Protein AF-0000000073469576 (afdb_homodimer)

Radius of gyration: 27.9 Å; Cα contacts (8 Å, |Δi|>4): 1128; chains: 2; bounding box: 38×96×66 Å

Organism: Methanocorpusculum labreanum (strain ATCC 43576 / DSM 4855 / Z) (NCBI:txid410358)

Nearest PDB structures (foldseek):
  5o4m-assembly1_A  TM=9.275E-01  e=1.207E-25  Methanococcus maripaludis S2
  5d5o-assembly3_E  TM=8.883E-01  e=3.474E-24  Methanocaldococcus jannaschii
  5d5o-assembly4_H  TM=8.686E-01  e=8.304E-25  Methanocaldococcus jannaschii
  5d4t-assembly1_B  TM=8.660E-01  e=1.001E-24  Methanocaldococcus jannaschii
  5d4t-assembly4_H  TM=8.730E-01  e=5.369E-24  Methanocaldococcus jannaschii

InterPro domains:
  IPR009573 FeGP cofactor biosynthesis protein, methyltransferase HcgC [PF06690] (3-251)

pLDDT: mean 91.99, std 9.05, range [28.92, 98.69]

Secondary structure (DSSP, 8-state):
-EEE-SSTT-EEEE-SSBHHHHHHHHHHHHHHHHHHHHHHTT---SEEEEE--SHHHHHHHHHHTTTSEEEEE-S-GGGGGG--SSEEEES-GGGSPP--BSEEEE--GGG---HHHHHHS-BSEEEEE-SBSSS--HHHHHH--HHHHHHH---SEEEEEEEE-TT-SB--HHHHHHHHHHHHHHHHHHSTTEEEEEE----HHIIIIIS--HHHHHHHHTSBSEEEEESS---HHHHHHHHHHT-EEEEEE-------/-EEE-SSTT-EEEE-SSBHHHHHHHHHHHHHHHHHHHHHHTTPPPSEEEEE--SHHHHHHHHHHTTTSEEEEE-S-GGGGGG--SSEEEESSGGGSPP--BSEEEE--GGGPPPHHHHHTS-BSEEEEE-SBSSS--HHHHHH--HHHHHHH---SEEEEEEEE-TT-SB--HHHHHHHHHHHHHHHHHHSTTEEEEEE----HHIIIIIS--HHHHHHHHTSBSEEEEESS---HHHHHHHHHHT-EEEEEE-------

Sequence (520 aa):
MTETGITSSVITITSTLREYDLANEIAAKKADTVLAWIEKEHLSLSNVLIFGLYFTGAALASRLDKKAKVTVIDIYPHLAELINGRIDFFTHISEVPCRRWSLIIDTTGLGGVDKQTLSSLYCDALIVEDPCSDASDMCICSASNRREILMNHSAPKKGLLTTTGLNTKTSGTMTLTVAAARHAAAEAEKLCGTLYAVSAADFPERILFKERDMLQFQAVMSQPALRISSLKEIDVDAVLRESLSLIRTEIIEVETDDRCMTETGITSSVITITSTLREYDLANEIAAKKADTVLAWIEKEHLSLSNVLIFGLYFTGAALASRLDKKAKVTVIDIYPHLAELINGRIDFFTHISEVPCRRWSLIIDTTGLGGVDKQTLSSLYCDALIVEDPCSDASDMCICSASNRREILMNHSAPKKGLLTTTGLNTKTSGTMTLTVAAARHAAAEAEKLCGTLYAVSAADFPERILFKERDMLQFQAVMSQPALRISSLKEIDVDAVLRESLSLIRTEIIEVETDDRC

Foldseek 3Di:
DWDADPDNLKIKDFFPDFLLNQLLVLLLQLLVQVVVVCVVVVQQFAEEEEEDCPNNNQNNQVVCVVRYAAEYEDLQPLSCVSHDDRYHYYPDPVVDDADEGQEYEWEPELVTDDLVVQQVHHYQEYEYEHQFAPCPDPVSVVSDCGVVSQQPHPHQWYKYKYKYFLPFGTRDSSSLSLSLLVQLQVVVCPDPFWDGKDAQDDPLVCCCPVVVPPPVSVVSRGGGGMMTIGSDDDNSVVSSVVSSVRMDIHIDIHHRPPPD/DWDADPDNLKIKDFFPDFLLNQLLVLLLQLLVQVVVVCVVVVQQFAEEEEEDCPNNNQNNQVVCVVRYAYEYEDLQPLSCVSHDDRYHYYPDPVVDDADEGQEYEWPPELVTDDLVVQQVHHYQEYEYEHQFAPCPDPVSVVSDCGVVSQQPHPHQWYKYKYKYFLPFGTRDSSSLSLSLLVQLQVVVCPDPFWDGKDAQDDPLVCCCPVVVPPPVSVVSRGGGGMMTIGSDDDNSVVSSVVSSVRMDIHIDIHHRPPPD

Structure (mmCIF, N/CA/C/O backbone):
data_AF-0000000073469576-model_v1
#
loop_
_entity.id
_entity.type
_entity.pdbx_description
1 polymer 'Uncharacterized protein-like protein'
#
loop_
_atom_site.group_PDB
_atom_site.id
_atom_site.type_symbol
_atom_site.label_atom_id
_atom_site.label_alt_id
_atom_site.label_comp_id
_atom_site.label_asym_id
_atom_site.label_entity_id
_atom_site.label_seq_id
_atom_site.pdbx_PDB_ins_code
_atom_site.Cartn_x
_atom_site.Cartn_y
_atom_site.Cartn_z
_atom_site.occupancy
_atom_site.B_iso_or_equiv
_atom_site.auth_seq_id
_atom_site.auth_comp_id
_atom_site.auth_asym_id
_atom_site.auth_atom_id
_atom_site.pdbx_PDB_model_num
ATOM 1 N N . MET A 1 1 ? 16.984 5.543 -6.359 1 77.06 1 MET A N 1
ATOM 2 C CA . MET A 1 1 ? 17.188 6.969 -6.621 1 77.06 1 MET A CA 1
ATOM 3 C C . MET A 1 1 ? 16.766 7.805 -5.418 1 77.06 1 MET A C 1
ATOM 5 O O . MET A 1 1 ? 15.773 7.5 -4.758 1 77.06 1 MET A O 1
ATOM 9 N N . THR A 1 2 ? 17.594 8.719 -5.059 1 77.5 2 THR A N 1
ATOM 10 C CA . THR A 1 2 ? 17.312 9.586 -3.918 1 77.5 2 THR A CA 1
ATOM 11 C C . THR A 1 2 ? 17.203 11.039 -4.363 1 77.5 2 THR A C 1
ATOM 13 O O . THR A 1 2 ? 17.984 11.508 -5.191 1 77.5 2 THR A O 1
ATOM 16 N N . GLU A 1 3 ? 16.094 11.672 -3.949 1 78.44 3 GLU A N 1
ATOM 17 C CA . GLU A 1 3 ? 15.906 13.086 -4.227 1 78.44 3 GLU A CA 1
ATOM 18 C C . GLU A 1 3 ? 15.359 13.82 -3.002 1 78.44 3 GLU A C 1
ATOM 20 O O . GLU A 1 3 ? 14.898 13.188 -2.051 1 78.44 3 GLU A O 1
ATOM 25 N N . THR A 1 4 ? 15.508 15.055 -3.027 1 77.25 4 THR A N 1
ATOM 26 C CA . THR A 1 4 ? 14.961 15.844 -1.931 1 77.25 4 THR A CA 1
ATOM 27 C C . THR A 1 4 ? 13.438 15.742 -1.898 1 77.25 4 THR A C 1
ATOM 29 O O . THR A 1 4 ? 12.797 15.594 -2.941 1 77.25 4 THR A O 1
ATOM 32 N N . GLY A 1 5 ? 12.859 15.781 -0.71 1 69.31 5 GLY A N 1
ATOM 33 C CA . GLY A 1 5 ? 11.422 15.664 -0.521 1 69.31 5 GLY A CA 1
ATOM 34 C C . GLY A 1 5 ? 10.727 17.016 -0.386 1 69.31 5 GLY A C 1
ATOM 35 O O . GLY A 1 5 ? 10.953 17.906 -1.191 1 69.31 5 GLY A O 1
ATOM 36 N N . ILE A 1 6 ? 9.797 17.047 0.505 1 71.31 6 ILE A N 1
ATOM 37 C CA . ILE A 1 6 ? 8.984 18.25 0.72 1 71.31 6 ILE A CA 1
ATOM 38 C C . ILE A 1 6 ? 9.867 19.391 1.221 1 71.31 6 ILE A C 1
ATOM 40 O O . ILE A 1 6 ? 9.703 20.531 0.813 1 71.31 6 ILE A O 1
ATOM 44 N N . THR A 1 7 ? 10.766 19 2.053 1 74.06 7 THR A N 1
ATOM 45 C CA . THR A 1 7 ? 11.766 19.953 2.531 1 74.06 7 THR A CA 1
ATOM 46 C C . THR A 1 7 ? 13.172 19.469 2.199 1 74.06 7 THR A C 1
ATOM 48 O O . THR A 1 7 ? 13.359 18.328 1.738 1 74.06 7 THR A O 1
ATOM 51 N N . SER A 1 8 ? 14.109 20.328 2.486 1 76.81 8 SER A N 1
ATOM 52 C CA . SER A 1 8 ? 15.5 19.984 2.189 1 76.81 8 SER A CA 1
ATOM 53 C C . SER A 1 8 ? 16.016 18.906 3.141 1 76.81 8 SER A C 1
ATOM 55 O O . SER A 1 8 ? 16.984 18.203 2.834 1 76.81 8 SER A O 1
ATOM 57 N N . SER A 1 9 ? 15.375 18.734 4.184 1 80.69 9 SER A N 1
ATOM 58 C CA . SER A 1 9 ? 15.844 17.766 5.18 1 80.69 9 SER A CA 1
ATOM 59 C C . SER A 1 9 ? 15.242 16.391 4.941 1 80.69 9 SER A C 1
ATOM 61 O O . SER A 1 9 ? 15.719 15.391 5.492 1 80.69 9 SER A O 1
ATOM 63 N N . VAL A 1 10 ? 14.25 16.359 4.207 1 87.44 10 VAL A N 1
ATOM 64 C CA . VAL A 1 10 ? 13.586 15.102 3.939 1 87.44 10 VAL A CA 1
ATOM 65 C C . VAL A 1 10 ? 13.945 14.609 2.537 1 87.44 10 VAL A C 1
ATOM 67 O O . VAL A 1 10 ? 13.961 15.398 1.587 1 87.44 10 VAL A O 1
ATOM 70 N N . ILE A 1 11 ? 14.234 13.375 2.49 1 91.38 11 ILE A N 1
ATOM 71 C CA . ILE A 1 11 ? 14.586 12.812 1.19 1 91.38 11 ILE A CA 1
ATOM 72 C C . ILE A 1 11 ? 13.555 11.758 0.795 1 91.38 11 ILE A C 1
ATOM 74 O O . ILE A 1 11 ? 12.93 11.133 1.658 1 91.38 11 ILE A O 1
ATOM 78 N N . THR A 1 12 ? 13.375 11.602 -0.513 1 91.62 12 THR A N 1
ATOM 79 C CA . THR A 1 12 ? 12.57 10.523 -1.085 1 91.62 12 THR A CA 1
ATOM 80 C C . THR A 1 12 ? 13.461 9.453 -1.715 1 91.62 12 THR A C 1
ATOM 82 O O . THR A 1 12 ? 14.266 9.758 -2.598 1 91.62 12 THR A O 1
ATOM 85 N N . ILE A 1 13 ? 13.297 8.32 -1.228 1 93.75 13 ILE A N 1
ATOM 86 C CA . ILE A 1 13 ? 14.078 7.188 -1.729 1 93.75 13 ILE A CA 1
ATOM 87 C C . ILE A 1 13 ? 13.164 6.242 -2.506 1 93.75 13 ILE A C 1
ATOM 89 O O . ILE A 1 13 ? 12.117 5.82 -2.002 1 93.75 13 ILE A O 1
ATOM 93 N N . THR A 1 14 ? 13.594 5.898 -3.709 1 93.19 14 THR A N 1
ATOM 94 C CA . THR A 1 14 ? 12.812 5.035 -4.586 1 93.19 14 THR A CA 1
ATOM 95 C C . THR A 1 14 ? 13.562 3.742 -4.887 1 93.19 14 THR A C 1
ATOM 97 O O . THR A 1 14 ? 14.758 3.771 -5.207 1 93.19 14 THR A O 1
ATOM 100 N N . SER A 1 15 ? 12.867 2.705 -4.836 1 95.5 15 SER A N 1
ATOM 101 C CA . SER A 1 15 ? 13.5 1.422 -5.121 1 95.5 15 SER A CA 1
ATOM 102 C C . SER A 1 15 ? 13.859 1.298 -6.598 1 95.5 15 SER A C 1
ATOM 104 O O . SER A 1 15 ? 13.172 1.854 -7.457 1 95.5 15 SER A O 1
ATOM 106 N N . THR A 1 16 ? 14.914 0.591 -6.887 1 96.81 16 THR A N 1
ATOM 107 C CA . THR A 1 16 ? 15.219 0.209 -8.258 1 96.81 16 THR A CA 1
ATOM 108 C C . THR A 1 16 ? 14.398 -1.009 -8.68 1 96.81 16 THR A C 1
ATOM 110 O O . THR A 1 16 ? 14.078 -1.172 -9.859 1 96.81 16 THR A O 1
ATOM 113 N N . LEU A 1 17 ? 14.109 -1.842 -7.73 1 96.69 17 LEU A N 1
ATOM 114 C CA . LEU A 1 17 ? 13.242 -2.982 -8.008 1 96.69 17 LEU A CA 1
ATOM 115 C C . LEU A 1 17 ? 11.82 -2.525 -8.297 1 96.69 17 LEU A C 1
ATOM 117 O O . LEU A 1 17 ? 11.305 -1.631 -7.625 1 96.69 17 LEU A O 1
ATOM 121 N N . ARG A 1 18 ? 11.32 -3.1 -9.281 1 95.31 18 ARG A N 1
ATOM 122 C CA . ARG A 1 18 ? 9.938 -2.855 -9.695 1 95.31 18 ARG A CA 1
ATOM 123 C C . ARG A 1 18 ? 9.023 -3.99 -9.25 1 95.31 18 ARG A C 1
ATOM 125 O O . ARG A 1 18 ? 9.5 -5.051 -8.836 1 95.31 18 ARG A O 1
ATOM 132 N N . GLU A 1 19 ? 7.684 -3.67 -9.273 1 94 19 GLU A N 1
ATOM 133 C CA . GLU A 1 19 ? 6.723 -4.719 -8.938 1 94 19 GLU A CA 1
ATOM 134 C C . GLU A 1 19 ? 6.938 -5.957 -9.805 1 94 19 GLU A C 1
ATOM 136 O O . GLU A 1 19 ? 6.836 -7.086 -9.32 1 94 19 GLU A O 1
ATOM 141 N N . TYR A 1 20 ? 7.199 -5.676 -11.016 1 95.19 20 TYR A N 1
ATOM 142 C CA . TYR A 1 20 ? 7.453 -6.758 -11.961 1 95.19 20 TYR A CA 1
ATOM 143 C C . TYR A 1 20 ? 8.648 -7.602 -11.516 1 95.19 20 TYR A C 1
ATOM 145 O O . TYR A 1 20 ? 8.641 -8.828 -11.664 1 95.19 20 TYR A O 1
ATOM 153 N N . ASP A 1 21 ? 9.688 -6.984 -11.07 1 96.88 21 ASP A N 1
ATOM 154 C CA . ASP A 1 21 ? 10.867 -7.699 -10.594 1 96.88 21 ASP A CA 1
ATOM 155 C C . ASP A 1 21 ? 10.516 -8.609 -9.414 1 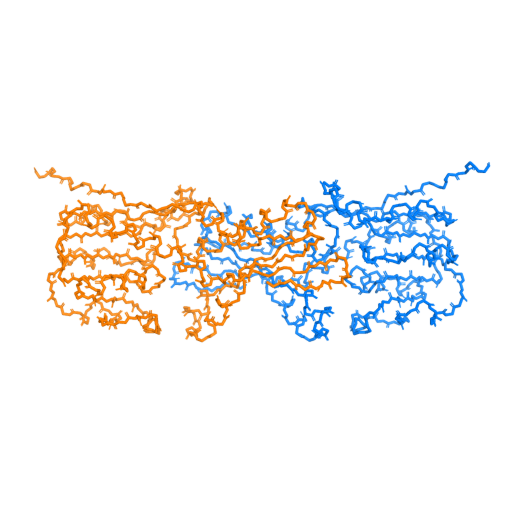96.88 21 ASP A C 1
ATOM 157 O O . ASP A 1 21 ? 11.016 -9.734 -9.32 1 96.88 21 ASP A O 1
ATOM 161 N N . LEU A 1 22 ? 9.672 -8.133 -8.469 1 96.94 22 LEU A N 1
ATOM 162 C CA . LEU A 1 22 ? 9.25 -8.945 -7.332 1 96.94 22 LEU A CA 1
ATOM 163 C C . LEU A 1 22 ? 8.461 -10.164 -7.797 1 96.94 22 LEU A C 1
ATOM 165 O O . LEU A 1 22 ? 8.734 -11.289 -7.363 1 96.94 22 LEU A O 1
ATOM 169 N N . ALA A 1 23 ? 7.523 -9.961 -8.664 1 96.56 23 ALA A N 1
ATOM 170 C CA . ALA A 1 23 ? 6.707 -11.047 -9.203 1 96.56 23 ALA A CA 1
ATOM 171 C C . ALA A 1 23 ? 7.574 -12.094 -9.891 1 96.56 23 ALA A C 1
ATOM 173 O O . ALA A 1 23 ? 7.379 -13.297 -9.688 1 96.56 23 ALA A O 1
ATOM 174 N N . ASN A 1 24 ? 8.484 -11.633 -10.656 1 97.12 24 ASN A N 1
ATOM 175 C CA . ASN A 1 24 ? 9.359 -12.539 -11.391 1 97.12 24 ASN A CA 1
ATOM 176 C C . ASN A 1 24 ? 10.234 -13.359 -10.453 1 97.12 24 ASN A C 1
ATOM 178 O O . ASN A 1 24 ? 10.508 -14.531 -10.711 1 97.12 24 ASN A O 1
ATOM 182 N N . GLU A 1 25 ? 10.727 -12.695 -9.477 1 98.12 25 GLU A N 1
ATOM 183 C CA . GLU A 1 25 ? 11.547 -13.422 -8.508 1 98.12 25 GLU A CA 1
ATOM 184 C C . GLU A 1 25 ? 10.742 -14.516 -7.816 1 98.12 25 GLU A C 1
ATOM 186 O O . GLU A 1 25 ? 11.242 -15.625 -7.605 1 98.12 25 GLU A O 1
ATOM 191 N N . ILE A 1 26 ? 9.539 -14.25 -7.441 1 98.44 26 ILE A N 1
ATOM 192 C CA . ILE A 1 26 ? 8.672 -15.219 -6.793 1 98.44 26 ILE A CA 1
ATOM 193 C C . ILE A 1 26 ? 8.352 -16.359 -7.766 1 98.44 26 ILE A C 1
ATOM 195 O O . ILE A 1 26 ? 8.422 -17.531 -7.406 1 98.44 26 ILE A O 1
ATOM 199 N N . ALA A 1 27 ? 8.016 -15.992 -8.992 1 98.31 27 ALA A N 1
ATOM 200 C CA . ALA A 1 27 ? 7.75 -16.984 -10.023 1 98.31 27 ALA A CA 1
ATOM 201 C C . ALA A 1 27 ? 8.969 -17.875 -10.25 1 98.31 27 ALA A C 1
ATOM 203 O O . ALA A 1 27 ? 8.828 -19.094 -10.445 1 98.31 27 ALA A O 1
ATOM 204 N N . ALA A 1 28 ? 10.094 -17.266 -10.25 1 98.19 28 ALA A N 1
ATOM 205 C CA . ALA A 1 28 ? 11.336 -18.016 -10.43 1 98.19 28 ALA A CA 1
ATOM 206 C C . ALA A 1 28 ? 11.539 -19.016 -9.297 1 98.19 28 ALA A C 1
ATOM 208 O O . ALA A 1 28 ? 11.977 -20.156 -9.523 1 98.19 28 ALA A O 1
ATOM 209 N N . LYS A 1 29 ? 11.305 -18.578 -8.102 1 98.38 29 LYS A N 1
ATOM 210 C CA . LYS A 1 29 ? 11.406 -19.484 -6.961 1 98.38 29 LYS A CA 1
ATOM 211 C C . LYS A 1 29 ? 10.5 -20.703 -7.129 1 98.38 29 LYS A C 1
ATOM 213 O O . LYS A 1 29 ? 10.914 -21.828 -6.859 1 98.38 29 LYS A O 1
ATOM 218 N N . LYS A 1 30 ? 9.305 -20.469 -7.535 1 98.5 30 LYS A N 1
ATOM 219 C CA . LYS A 1 30 ? 8.359 -21.547 -7.77 1 98.5 30 LYS A CA 1
ATOM 220 C C . LYS A 1 30 ? 8.859 -22.5 -8.867 1 98.5 30 LYS A C 1
ATOM 222 O O . LYS A 1 30 ? 8.82 -23.719 -8.703 1 98.5 30 LYS A O 1
ATOM 227 N N . ALA A 1 31 ? 9.289 -21.906 -9.93 1 98 31 ALA A N 1
ATOM 228 C CA . ALA A 1 31 ? 9.797 -22.688 -11.047 1 98 31 ALA A CA 1
ATOM 229 C C . ALA A 1 31 ? 11.008 -23.516 -10.625 1 98 31 ALA A C 1
ATOM 231 O O . ALA A 1 31 ? 11.109 -24.703 -10.977 1 98 31 ALA A O 1
ATOM 232 N N . ASP A 1 32 ? 11.914 -22.891 -9.898 1 98.31 32 ASP A N 1
ATOM 233 C CA . ASP A 1 32 ? 13.102 -23.594 -9.422 1 98.31 32 ASP A CA 1
ATOM 234 C C . ASP A 1 32 ? 12.727 -24.797 -8.562 1 98.31 32 ASP A C 1
ATOM 236 O O . ASP A 1 32 ? 13.352 -25.844 -8.648 1 98.31 32 ASP A O 1
ATOM 240 N N . THR A 1 33 ? 11.75 -24.625 -7.758 1 98.69 33 THR A N 1
ATOM 241 C CA . THR A 1 33 ? 11.273 -25.688 -6.895 1 98.69 33 THR A CA 1
ATOM 242 C C . THR A 1 33 ? 10.75 -26.859 -7.723 1 98.69 33 THR A C 1
ATOM 244 O O . THR A 1 33 ? 11.039 -28.016 -7.426 1 98.69 33 THR A O 1
ATOM 247 N N . VAL A 1 34 ? 9.984 -26.562 -8.719 1 98.38 34 VAL A N 1
ATOM 248 C CA . VAL A 1 34 ? 9.445 -27.594 -9.602 1 98.38 34 VAL A CA 1
ATOM 249 C C . VAL A 1 34 ? 10.586 -28.312 -10.32 1 98.38 34 VAL A C 1
ATOM 251 O O . VAL A 1 34 ? 10.609 -29.531 -10.391 1 98.38 34 VAL A O 1
ATOM 254 N N . LEU A 1 35 ? 11.531 -27.547 -10.828 1 97.94 35 LEU A N 1
ATOM 255 C CA . LEU A 1 35 ? 12.664 -28.141 -11.531 1 97.94 35 LEU A CA 1
ATOM 256 C C . LEU A 1 35 ? 13.469 -29.047 -10.609 1 97.94 35 LEU A C 1
ATOM 258 O O . LEU A 1 35 ? 13.914 -30.125 -11.023 1 97.94 35 LEU A O 1
ATOM 262 N N . ALA A 1 36 ? 13.688 -28.594 -9.422 1 98.19 36 ALA A N 1
ATOM 263 C CA . ALA A 1 36 ? 14.406 -29.406 -8.445 1 98.19 36 ALA A CA 1
ATOM 264 C C . ALA A 1 36 ? 13.68 -30.734 -8.195 1 98.19 36 ALA A C 1
ATOM 266 O O . ALA A 1 36 ? 14.312 -31.781 -8.047 1 98.19 36 ALA A O 1
ATOM 267 N N . TRP A 1 37 ? 12.406 -30.656 -8.07 1 98.19 37 TRP A N 1
ATOM 268 C CA . TRP A 1 37 ? 11.602 -31.859 -7.863 1 98.19 37 TRP A CA 1
ATOM 269 C C . TRP A 1 37 ? 11.719 -32.781 -9.055 1 98.19 37 TRP A C 1
ATOM 271 O O . TRP A 1 37 ? 11.812 -34 -8.891 1 98.19 37 TRP A O 1
ATOM 281 N N . ILE A 1 38 ? 11.68 -32.281 -10.25 1 97.44 38 ILE A N 1
ATOM 282 C CA . ILE A 1 38 ? 11.82 -33.062 -11.469 1 97.44 38 ILE A CA 1
ATOM 283 C C . ILE A 1 38 ? 13.141 -33.812 -11.453 1 97.44 38 ILE A C 1
ATOM 285 O O . ILE A 1 38 ? 13.188 -35 -11.789 1 97.44 38 ILE A O 1
ATOM 289 N N . GLU A 1 39 ? 14.148 -33.094 -11.102 1 97.19 39 GLU A N 1
ATOM 290 C CA . GLU A 1 39 ? 15.477 -33.688 -11.008 1 97.19 39 GLU A CA 1
ATOM 291 C C . GLU A 1 39 ? 15.516 -34.781 -9.938 1 97.19 39 GLU A C 1
ATOM 293 O O . GLU A 1 39 ? 16.031 -35.875 -10.164 1 97.19 39 GLU A O 1
ATOM 298 N N . LYS A 1 40 ? 15.008 -34.469 -8.828 1 96.88 40 LYS A N 1
ATOM 299 C CA . LYS A 1 40 ? 14.992 -35.406 -7.711 1 96.88 40 LYS A CA 1
ATOM 300 C C . LYS A 1 40 ? 14.266 -36.688 -8.086 1 96.88 40 LYS A C 1
ATOM 302 O O . LYS A 1 40 ? 14.711 -37.781 -7.719 1 96.88 40 LYS A O 1
ATOM 307 N N . GLU A 1 41 ? 13.188 -36.562 -8.812 1 95.81 41 GLU A N 1
ATOM 308 C CA . GLU A 1 41 ? 12.352 -37.719 -9.18 1 95.81 41 GLU A CA 1
ATOM 309 C C . GLU A 1 41 ? 12.867 -38.375 -10.445 1 95.81 41 GLU A C 1
ATOM 311 O O . GLU A 1 41 ? 12.289 -39.375 -10.914 1 95.81 41 GLU A O 1
ATOM 316 N N . HIS A 1 42 ? 13.898 -37.906 -11.047 1 96.12 42 HIS A N 1
ATOM 317 C CA . HIS A 1 42 ? 14.5 -38.438 -12.266 1 96.12 42 HIS A CA 1
ATOM 318 C C . HIS A 1 42 ? 13.469 -38.562 -13.375 1 96.12 42 HIS A C 1
ATOM 320 O O . HIS A 1 42 ? 13.391 -39.594 -14.039 1 96.12 42 HIS A O 1
ATOM 326 N N . LEU A 1 43 ? 12.68 -37.5 -13.523 1 96.06 43 LEU A N 1
ATOM 327 C CA . LEU A 1 43 ? 11.664 -37.5 -14.57 1 96.06 43 LEU A CA 1
ATOM 328 C C . LEU A 1 43 ? 12.289 -37.25 -15.938 1 96.06 43 LEU A C 1
ATOM 330 O O . LEU A 1 43 ? 13.086 -36.344 -16.094 1 96.06 43 LEU A O 1
ATOM 334 N N . SER A 1 44 ? 11.992 -38.125 -16.875 1 95.38 44 SER A N 1
ATOM 335 C CA . SER A 1 44 ? 12.344 -37.875 -18.266 1 95.38 44 SER A CA 1
ATOM 336 C C . SER A 1 44 ? 11.281 -37.062 -18.969 1 95.38 44 SER A C 1
ATOM 338 O O . SER A 1 44 ? 10.148 -37.5 -19.141 1 95.38 44 SER A O 1
ATOM 340 N N . LEU A 1 45 ? 11.688 -35.906 -19.484 1 96.44 45 LEU A N 1
ATOM 341 C CA . LEU A 1 45 ? 10.711 -35 -20.062 1 96.44 45 LEU A CA 1
ATOM 342 C C . LEU A 1 45 ? 10.758 -35.031 -21.578 1 96.44 45 LEU A C 1
ATOM 344 O O . LEU A 1 45 ? 11.844 -35 -22.172 1 96.44 45 LEU A O 1
ATOM 348 N N . SER A 1 46 ? 9.648 -35.188 -22.188 1 96.5 46 SER A N 1
ATOM 349 C CA . SER A 1 46 ? 9.5 -35.094 -23.641 1 96.5 46 SER A CA 1
ATOM 350 C C . SER A 1 46 ? 8.406 -34.094 -24.016 1 96.5 46 SER A C 1
ATOM 352 O O . SER A 1 46 ? 8.648 -33.188 -24.781 1 96.5 46 SER A O 1
ATOM 354 N N . ASN A 1 47 ? 7.207 -34.312 -23.484 1 97.06 47 ASN A N 1
ATOM 355 C CA . ASN A 1 47 ? 6.059 -33.438 -23.672 1 97.06 47 ASN A CA 1
ATOM 356 C C . ASN A 1 47 ? 5.516 -32.938 -22.344 1 97.06 47 ASN A C 1
ATOM 358 O O . ASN A 1 47 ? 5.094 -33.719 -21.5 1 97.06 47 ASN A O 1
ATOM 362 N N . VAL A 1 48 ? 5.516 -31.609 -22.188 1 98.12 48 VAL A N 1
ATOM 363 C CA . VAL A 1 48 ? 5.031 -31.016 -20.953 1 98.12 48 VAL A CA 1
ATOM 364 C C . VAL A 1 48 ? 3.797 -30.156 -21.25 1 98.12 48 VAL A C 1
ATOM 366 O O . VAL A 1 48 ? 3.771 -29.406 -22.219 1 98.12 48 VAL A O 1
ATOM 369 N N . LEU A 1 49 ? 2.783 -30.344 -20.422 1 98.19 49 LEU A N 1
ATOM 370 C CA . LEU A 1 49 ? 1.563 -29.547 -20.516 1 98.19 49 LEU A CA 1
ATOM 371 C C . LEU A 1 49 ? 1.399 -28.672 -19.281 1 98.19 49 LEU A C 1
ATOM 373 O O . LEU A 1 49 ? 1.429 -29.156 -18.156 1 98.19 49 LEU A O 1
ATOM 377 N N . ILE A 1 50 ? 1.24 -27.391 -19.516 1 97.81 50 ILE A N 1
ATOM 378 C CA . ILE A 1 50 ? 1.043 -26.438 -18.438 1 97.81 50 ILE A CA 1
ATOM 379 C C . ILE A 1 50 ? -0.322 -25.766 -18.562 1 97.81 50 ILE A C 1
ATOM 381 O O . ILE A 1 50 ? -0.643 -25.203 -19.625 1 97.81 50 ILE A O 1
ATOM 385 N N . PHE A 1 51 ? -1.109 -25.859 -17.516 1 96.88 51 PHE A N 1
ATOM 386 C CA . PHE A 1 51 ? -2.344 -25.094 -17.438 1 96.88 51 PHE A CA 1
ATOM 387 C C . PHE A 1 51 ? -2.115 -23.781 -16.688 1 96.88 51 PHE A C 1
ATOM 389 O O . PHE A 1 51 ? -1.682 -23.781 -15.531 1 96.88 51 PHE A O 1
ATOM 396 N N . GLY A 1 52 ? -2.465 -22.672 -17.328 1 95.94 52 GLY A N 1
ATOM 397 C CA . GLY A 1 52 ? -2.246 -21.359 -16.75 1 95.94 52 GLY A CA 1
ATOM 398 C C . GLY A 1 52 ? -0.938 -20.719 -17.188 1 95.94 52 GLY A C 1
ATOM 399 O O . GLY A 1 52 ? 0.13 -21.312 -17.031 1 95.94 52 GLY A O 1
ATOM 400 N N . LEU A 1 53 ? -1.009 -19.484 -17.75 1 95.75 53 LEU A N 1
ATOM 401 C CA . LEU A 1 53 ? 0.191 -18.859 -18.297 1 95.75 53 LEU A CA 1
ATOM 402 C C . LEU A 1 53 ? 0.519 -17.578 -17.547 1 95.75 53 LEU A C 1
ATOM 404 O O . LEU A 1 53 ? 1.408 -16.828 -17.953 1 95.75 53 LEU A O 1
ATOM 408 N N . TYR A 1 54 ? -0.11 -17.328 -16.469 1 93.31 54 TYR A N 1
ATOM 409 C CA . TYR A 1 54 ? 0.241 -16.125 -15.711 1 93.31 54 TYR A CA 1
ATOM 410 C C . TYR A 1 54 ? 1.655 -16.234 -15.148 1 93.31 54 TYR A C 1
ATOM 412 O O . TYR A 1 54 ? 2.492 -16.953 -15.703 1 93.31 54 TYR A O 1
ATOM 420 N N . PHE A 1 55 ? 2.127 -15.609 -14.195 1 95.38 55 PHE A N 1
ATOM 421 C CA . PHE A 1 55 ? 3.506 -15.453 -13.742 1 95.38 55 PHE A CA 1
ATOM 422 C C . PHE A 1 55 ? 4.164 -16.812 -13.547 1 95.38 55 PHE A C 1
ATOM 424 O O . PHE A 1 55 ? 5.199 -17.094 -14.156 1 95.38 55 PHE A O 1
ATOM 431 N N . THR A 1 56 ? 3.564 -17.641 -12.75 1 97.25 56 THR A N 1
ATOM 432 C CA . THR A 1 56 ? 4.156 -18.953 -12.461 1 97.25 56 THR A CA 1
ATOM 433 C C . THR A 1 56 ? 4.211 -19.812 -13.719 1 97.25 56 THR A C 1
ATOM 435 O O . THR A 1 56 ? 5.242 -20.422 -14.016 1 97.25 56 THR A O 1
ATOM 438 N N . GLY A 1 57 ? 3.074 -19.828 -14.477 1 97.44 57 GLY A N 1
ATOM 439 C CA . GLY A 1 57 ? 3.047 -20.594 -15.719 1 97.44 57 GLY A CA 1
ATOM 440 C C . GLY A 1 57 ? 4.094 -20.141 -16.719 1 97.44 57 GLY A C 1
ATOM 441 O O . GLY A 1 57 ? 4.777 -20.969 -17.328 1 97.44 57 GLY A O 1
ATOM 442 N N . ALA A 1 58 ? 4.227 -18.875 -16.844 1 96.88 58 ALA A N 1
ATOM 443 C CA . ALA A 1 58 ? 5.199 -18.312 -17.781 1 96.88 58 ALA A CA 1
ATOM 444 C C . ALA A 1 58 ? 6.625 -18.688 -17.375 1 96.88 58 ALA A C 1
ATOM 446 O O . ALA A 1 58 ? 7.449 -19.031 -18.234 1 96.88 58 ALA A O 1
ATOM 447 N N . ALA A 1 59 ? 6.91 -18.594 -16.109 1 96.94 59 ALA A N 1
ATOM 448 C CA . ALA A 1 59 ? 8.242 -18.922 -15.617 1 96.94 59 ALA A CA 1
ATOM 449 C C . ALA A 1 59 ? 8.562 -20.391 -15.852 1 96.94 59 ALA A C 1
ATOM 451 O O . ALA A 1 59 ? 9.672 -20.734 -16.281 1 96.94 59 ALA A O 1
ATOM 452 N N . LEU A 1 60 ? 7.602 -21.188 -15.586 1 97.88 60 LEU A N 1
ATOM 453 C CA . LEU A 1 60 ? 7.781 -22.625 -15.781 1 97.88 60 LEU A CA 1
ATOM 454 C C . LEU A 1 60 ? 7.98 -22.953 -17.25 1 97.88 60 LEU A C 1
ATOM 456 O O . LEU A 1 60 ? 8.883 -23.703 -17.609 1 97.88 60 LEU A O 1
ATOM 460 N N . ALA A 1 61 ? 7.102 -22.359 -18.078 1 97.75 61 ALA A N 1
ATOM 461 C CA . ALA A 1 61 ? 7.199 -22.594 -19.516 1 97.75 61 ALA A CA 1
ATOM 462 C C . ALA A 1 61 ? 8.578 -22.234 -20.031 1 97.75 61 ALA A C 1
ATOM 464 O O . ALA A 1 61 ? 9.188 -23 -20.781 1 97.75 61 ALA A O 1
ATOM 465 N N . SER A 1 62 ? 9.047 -21.125 -19.656 1 95.56 62 SER A N 1
ATOM 466 C CA . SER A 1 62 ? 10.336 -20.625 -20.109 1 95.56 62 SER A CA 1
ATOM 467 C C . SER A 1 62 ? 11.477 -21.531 -19.672 1 95.56 62 SER A C 1
ATOM 469 O O . SER A 1 62 ? 12.438 -21.75 -20.406 1 95.56 62 SER A O 1
ATOM 471 N N . ARG A 1 63 ? 11.414 -22.109 -18.516 1 94.75 63 ARG A N 1
ATOM 472 C CA . ARG A 1 63 ? 12.469 -22.953 -17.969 1 94.75 63 ARG A CA 1
ATOM 473 C C . ARG A 1 63 ? 12.43 -24.344 -18.594 1 94.75 63 ARG A C 1
ATOM 475 O O . ARG A 1 63 ? 13.461 -25 -18.703 1 94.75 63 ARG A O 1
ATOM 482 N N . LEU A 1 64 ? 11.297 -24.766 -18.891 1 96.75 64 LEU A N 1
ATOM 483 C CA . LEU A 1 64 ? 11.117 -26.141 -19.328 1 96.75 64 LEU A CA 1
ATOM 484 C C . LEU A 1 64 ? 11.266 -26.266 -20.844 1 96.75 64 LEU A C 1
ATOM 486 O O . LEU A 1 64 ? 11.477 -27.359 -21.375 1 96.75 64 LEU A O 1
ATOM 490 N N . ASP A 1 65 ? 11.055 -25.141 -21.547 1 94.88 65 ASP A N 1
ATOM 491 C CA . ASP A 1 65 ? 11.133 -25.125 -23 1 94.88 65 ASP A CA 1
ATOM 492 C C . ASP A 1 65 ? 12.516 -25.578 -23.469 1 94.88 65 ASP A C 1
ATOM 494 O O . ASP A 1 65 ? 12.664 -26.078 -24.578 1 94.88 65 ASP A O 1
ATOM 498 N N . LYS A 1 66 ? 13.445 -25.531 -22.656 1 87.44 66 LYS A N 1
ATOM 499 C CA . LYS A 1 66 ? 14.812 -25.922 -22.984 1 87.44 66 LYS A CA 1
ATOM 500 C C . LYS A 1 66 ? 14.984 -27.438 -22.875 1 87.44 66 LYS A C 1
ATOM 502 O O . LYS A 1 66 ? 15.945 -27.984 -23.406 1 87.44 66 LYS A O 1
ATOM 507 N N . LYS A 1 67 ? 14.078 -28.094 -22.312 1 91.69 67 LYS A N 1
ATOM 508 C CA . LYS A 1 67 ? 14.258 -29.484 -21.953 1 91.69 67 LYS A CA 1
ATOM 509 C C . LYS A 1 67 ? 13.211 -30.375 -22.625 1 91.69 67 LYS A C 1
ATOM 511 O O . LYS A 1 67 ? 13.383 -31.578 -22.734 1 91.69 67 LYS A O 1
ATOM 516 N N . ALA A 1 68 ? 12.164 -29.766 -23.016 1 96.25 68 ALA A N 1
ATOM 517 C CA . ALA A 1 68 ? 11.039 -30.531 -23.547 1 96.25 68 ALA A CA 1
ATOM 518 C C . ALA A 1 68 ? 10.18 -29.672 -24.469 1 96.25 68 ALA A C 1
ATOM 520 O O . ALA A 1 68 ? 10.367 -28.453 -24.547 1 96.25 68 ALA A O 1
ATOM 521 N N . LYS A 1 69 ? 9.336 -30.375 -25.25 1 96.88 69 LYS A N 1
ATOM 522 C CA . LYS A 1 69 ? 8.281 -29.641 -25.938 1 96.88 69 LYS A CA 1
ATOM 523 C C . LYS A 1 69 ? 7.203 -29.172 -24.953 1 96.88 69 LYS A C 1
ATOM 525 O O . LYS A 1 69 ? 6.59 -30 -24.266 1 96.88 69 LYS A O 1
ATOM 530 N N . VAL A 1 70 ? 6.977 -27.906 -24.906 1 97.69 70 VAL A N 1
ATOM 531 C CA . VAL A 1 70 ? 6.07 -27.344 -23.922 1 97.69 70 VAL A CA 1
ATOM 532 C C . VAL A 1 70 ? 4.801 -26.828 -24.594 1 97.69 70 VAL A C 1
ATOM 534 O O . VAL A 1 70 ? 4.875 -26.094 -25.578 1 97.69 70 VAL A O 1
ATOM 537 N N . THR A 1 71 ? 3.668 -27.266 -24.125 1 97.94 71 THR A N 1
ATOM 538 C CA . THR A 1 71 ? 2.344 -26.766 -24.484 1 97.94 71 THR A CA 1
ATOM 539 C C . THR A 1 71 ? 1.688 -26.062 -23.312 1 97.94 71 THR A C 1
ATOM 541 O O . THR A 1 71 ? 1.679 -26.578 -22.188 1 97.94 71 THR A O 1
ATOM 544 N N . VAL A 1 72 ? 1.158 -24.859 -23.578 1 97.69 72 VAL A N 1
ATOM 545 C CA . VAL A 1 72 ? 0.491 -24.094 -22.531 1 97.69 72 VAL A CA 1
ATOM 546 C C . VAL A 1 72 ? -0.966 -23.844 -22.922 1 97.69 72 VAL A C 1
ATOM 548 O O . VAL A 1 72 ? -1.268 -23.562 -24.078 1 97.69 72 VAL A O 1
ATOM 551 N N . ILE A 1 73 ? -1.808 -24.016 -21.938 1 96.94 73 ILE A N 1
ATOM 552 C CA . ILE A 1 73 ? -3.221 -23.703 -22.125 1 96.94 73 ILE A CA 1
ATOM 553 C C . ILE A 1 73 ? -3.629 -22.578 -21.172 1 96.94 73 ILE A C 1
ATOM 555 O O . ILE A 1 73 ? -3.363 -22.656 -19.969 1 96.94 73 ILE A O 1
ATOM 559 N N . ASP A 1 74 ? -4.23 -21.594 -21.703 1 95.5 74 ASP A N 1
ATOM 560 C CA . ASP A 1 74 ? -4.84 -20.531 -20.922 1 95.5 74 ASP A CA 1
ATOM 561 C C . ASP A 1 74 ? -6.039 -19.938 -21.656 1 95.5 74 ASP A C 1
ATOM 563 O O . ASP A 1 74 ? -5.992 -19.719 -22.859 1 95.5 74 ASP A O 1
ATOM 567 N N . ILE A 1 75 ? -7.047 -19.594 -20.891 1 92.31 75 ILE A N 1
ATOM 568 C CA . ILE A 1 75 ? -8.281 -19.141 -21.531 1 92.31 75 ILE A CA 1
ATOM 569 C C . ILE A 1 75 ? -8.109 -17.719 -22.031 1 92.31 75 ILE A C 1
ATOM 571 O O . ILE A 1 75 ? -8.938 -17.219 -22.812 1 92.31 75 ILE A O 1
ATOM 575 N N . TYR A 1 76 ? -7.141 -16.969 -21.562 1 93.06 76 TYR A N 1
ATOM 576 C CA . TYR A 1 76 ? -6.895 -15.602 -21.984 1 93.06 76 TYR A CA 1
ATOM 577 C C . TYR A 1 76 ? -5.824 -15.539 -23.062 1 93.06 76 TYR A C 1
ATOM 579 O O . TYR A 1 76 ? -4.629 -15.586 -22.766 1 93.06 76 TYR A O 1
ATOM 587 N N . PRO A 1 77 ? -6.223 -15.258 -24.281 1 94.62 77 PRO A N 1
ATOM 588 C CA . PRO A 1 77 ? -5.285 -15.359 -25.406 1 94.62 77 PRO A CA 1
ATOM 589 C C . PRO A 1 77 ? -4.184 -14.305 -25.344 1 94.62 77 PRO A C 1
ATOM 591 O O . PRO A 1 77 ? -3.066 -14.547 -25.812 1 94.62 77 PRO A O 1
ATOM 594 N N . HIS A 1 78 ? -4.504 -13.117 -24.75 1 94.38 78 HIS A N 1
ATOM 595 C CA . HIS A 1 78 ? -3.533 -12.031 -24.734 1 94.38 78 HIS A CA 1
ATOM 596 C C . HIS A 1 78 ? -2.348 -12.352 -23.828 1 94.38 78 HIS A C 1
ATOM 598 O O . HIS A 1 78 ? -1.291 -11.727 -23.938 1 94.38 78 HIS A O 1
ATOM 604 N N . LEU A 1 79 ? -2.475 -13.352 -22.969 1 95.25 79 LEU A N 1
ATOM 605 C CA . LEU A 1 79 ? -1.369 -13.734 -22.094 1 95.25 79 LEU A CA 1
ATOM 606 C C . LEU A 1 79 ? -0.245 -14.383 -22.891 1 95.25 79 LEU A C 1
ATOM 608 O O . LEU A 1 79 ? 0.874 -14.531 -22.391 1 95.25 79 LEU A O 1
ATOM 612 N N . ALA A 1 80 ? -0.499 -14.742 -24.109 1 94.69 80 ALA A N 1
ATOM 613 C CA . ALA A 1 80 ? 0.521 -15.336 -24.969 1 94.69 80 ALA A CA 1
ATOM 614 C C . ALA A 1 80 ? 1.712 -14.398 -25.141 1 94.69 80 ALA A C 1
ATOM 616 O O . ALA A 1 80 ? 2.818 -14.836 -25.453 1 94.69 80 ALA A O 1
ATOM 617 N N . GLU A 1 81 ? 1.49 -13.141 -24.891 1 92.56 81 GLU A N 1
ATOM 618 C CA . GLU A 1 81 ? 2.555 -12.148 -24.984 1 92.56 81 GLU A CA 1
ATOM 619 C C . GLU A 1 81 ? 3.621 -12.375 -23.922 1 92.56 81 GLU A C 1
ATOM 621 O O . GLU A 1 81 ? 4.73 -11.852 -24.016 1 92.56 81 GLU A O 1
ATOM 626 N N . LEU A 1 82 ? 3.271 -13.156 -22.875 1 91.62 82 LEU A N 1
ATOM 627 C CA . LEU A 1 82 ? 4.215 -13.445 -21.797 1 91.62 82 LEU A CA 1
ATOM 628 C C . LEU A 1 82 ? 5.164 -14.57 -22.188 1 91.62 82 LEU A C 1
ATOM 630 O O . LEU A 1 82 ? 6.141 -14.836 -21.484 1 91.62 82 LEU A O 1
ATOM 634 N N . ILE A 1 83 ? 4.863 -15.242 -23.266 1 91.25 83 ILE A N 1
ATOM 635 C CA . ILE A 1 83 ? 5.609 -16.422 -23.672 1 91.25 83 ILE A CA 1
ATOM 636 C C . ILE A 1 83 ? 6.922 -16 -24.328 1 91.25 83 ILE A C 1
ATOM 638 O O . ILE A 1 83 ? 6.941 -15.102 -25.188 1 91.25 83 ILE A O 1
ATOM 642 N N . ASN A 1 84 ? 7.879 -16.688 -23.859 1 84.31 84 ASN A N 1
ATOM 643 C CA . ASN A 1 84 ? 9.188 -16.578 -24.484 1 84.31 84 ASN A CA 1
ATOM 644 C C . ASN A 1 84 ? 9.68 -17.938 -25 1 84.31 84 ASN A C 1
ATOM 646 O O . ASN A 1 84 ? 9.531 -18.938 -24.312 1 84.31 84 ASN A O 1
ATOM 650 N N . GLY A 1 85 ? 10.031 -18.047 -26.25 1 83.38 85 GLY A N 1
ATOM 651 C CA . GLY A 1 85 ? 10.555 -19.297 -26.75 1 83.38 85 GLY A CA 1
ATOM 652 C C . GLY A 1 85 ? 9.57 -20.031 -27.656 1 83.38 85 GLY A C 1
ATOM 653 O O . GLY A 1 85 ? 8.656 -19.422 -28.219 1 83.38 85 GLY A O 1
ATOM 654 N N . ARG A 1 86 ? 9.914 -21.344 -27.891 1 90.5 86 ARG A N 1
ATOM 655 C CA . ARG A 1 86 ? 9.094 -22.188 -28.766 1 90.5 86 ARG A CA 1
ATOM 656 C C . ARG A 1 86 ? 8.047 -22.953 -27.953 1 90.5 86 ARG A C 1
ATOM 658 O O . ARG A 1 86 ? 8.211 -24.141 -27.672 1 90.5 86 ARG A O 1
ATOM 665 N N . ILE A 1 87 ? 7.059 -22.312 -27.562 1 95.44 87 ILE A N 1
ATOM 666 C CA . ILE A 1 87 ? 5.988 -22.844 -26.719 1 95.44 87 ILE A CA 1
ATOM 667 C C . ILE A 1 87 ? 4.672 -22.828 -27.5 1 95.44 87 ILE A C 1
ATOM 669 O O . ILE A 1 87 ? 4.328 -21.828 -28.125 1 95.44 87 ILE A O 1
ATOM 673 N N . ASP A 1 88 ? 4.016 -23.953 -27.594 1 96.25 88 ASP A N 1
ATOM 674 C CA . ASP A 1 88 ? 2.684 -24.016 -28.188 1 96.25 88 ASP A CA 1
ATOM 675 C C . ASP A 1 88 ? 1.628 -23.469 -27.234 1 96.25 88 ASP A C 1
ATOM 677 O O . ASP A 1 88 ? 1.558 -23.891 -26.078 1 96.25 88 ASP A O 1
ATOM 681 N N . PHE A 1 89 ? 0.835 -22.531 -27.719 1 97.19 89 PHE A N 1
ATOM 682 C CA . PHE A 1 89 ? -0.183 -21.906 -26.891 1 97.19 89 PHE A CA 1
ATOM 683 C C . PHE A 1 89 ? -1.579 -22.203 -27.422 1 97.19 89 PHE A C 1
ATOM 685 O O . PHE A 1 89 ? -1.837 -22.047 -28.625 1 97.19 89 PHE A O 1
ATOM 692 N N . PHE A 1 90 ? -2.441 -22.688 -26.531 1 97.19 90 PHE A N 1
ATOM 693 C CA . PHE A 1 90 ? -3.842 -22.922 -26.875 1 97.19 90 PHE A CA 1
ATOM 694 C C . PHE A 1 90 ? -4.762 -22.312 -25.812 1 97.19 90 PHE A C 1
ATOM 696 O O . PHE A 1 90 ? -4.348 -22.094 -24.672 1 97.19 90 PHE A O 1
ATOM 703 N N . THR A 1 91 ? -5.996 -22.062 -26.188 1 95.94 91 THR A N 1
ATOM 704 C CA . THR A 1 91 ? -6.938 -21.469 -25.234 1 95.94 91 THR A CA 1
ATOM 705 C C . THR A 1 91 ? -7.828 -22.531 -24.609 1 95.94 91 THR A C 1
ATOM 707 O O . THR A 1 91 ? -8.469 -22.297 -23.594 1 95.94 91 THR A O 1
ATOM 710 N N . HIS A 1 92 ? -7.84 -23.719 -25.328 1 94.81 92 HIS A N 1
ATOM 711 C CA . HIS A 1 92 ? -8.664 -24.812 -24.828 1 94.81 92 HIS A CA 1
ATOM 712 C C . HIS A 1 92 ? -7.988 -26.156 -25.047 1 94.81 92 HIS A C 1
ATOM 714 O O . HIS A 1 92 ? -7.285 -26.359 -26.047 1 94.81 92 HIS A O 1
ATOM 720 N N . ILE A 1 93 ? -8.312 -27.031 -24.094 1 94.31 93 ILE A N 1
ATOM 721 C CA . ILE A 1 93 ? -7.676 -28.344 -24.125 1 94.31 93 ILE A CA 1
ATOM 722 C C . ILE A 1 93 ? -8.133 -29.094 -25.375 1 94.31 93 ILE A C 1
ATOM 724 O O . ILE A 1 93 ? -7.395 -29.938 -25.906 1 94.31 93 ILE A O 1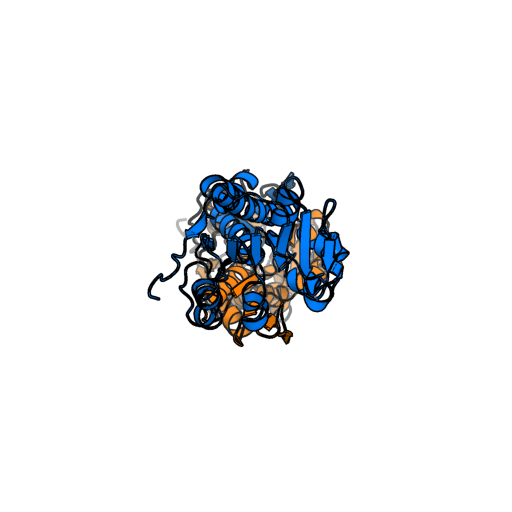
ATOM 728 N N . SER A 1 94 ? -9.336 -28.797 -25.875 1 93.38 94 SER A N 1
ATOM 729 C CA . SER A 1 94 ? -9.875 -29.484 -27.047 1 93.38 94 SER A CA 1
ATOM 730 C C . SER A 1 94 ? -9.062 -29.172 -28.297 1 93.38 94 SER A C 1
ATOM 732 O O . SER A 1 94 ? -9.164 -29.891 -29.297 1 93.38 94 SER A O 1
ATOM 734 N N . GLU A 1 95 ? -8.273 -28.156 -28.281 1 94.56 95 GLU A N 1
ATOM 735 C CA . GLU A 1 95 ? -7.465 -27.75 -29.422 1 94.56 95 GLU A CA 1
ATOM 736 C C . GLU A 1 95 ? -6.133 -28.5 -29.453 1 94.56 95 GLU A C 1
ATOM 738 O O . GLU A 1 95 ? -5.418 -28.469 -30.453 1 94.56 95 GLU A O 1
ATOM 743 N N . VAL A 1 96 ? -5.809 -29.141 -28.328 1 93.69 96 VAL A N 1
ATOM 744 C CA . VAL A 1 96 ? -4.52 -29.812 -28.172 1 93.69 96 VAL A CA 1
ATOM 745 C C . VAL A 1 96 ? -4.617 -31.25 -28.656 1 93.69 96 VAL A C 1
ATOM 747 O O . VAL A 1 96 ? -5.477 -32 -28.203 1 93.69 96 VAL A O 1
ATOM 750 N N . PRO A 1 97 ? -3.766 -31.578 -29.516 1 89.38 97 PRO A N 1
ATOM 751 C CA . PRO A 1 97 ? -3.77 -32.969 -29.938 1 89.38 97 PRO A CA 1
ATOM 752 C C . PRO A 1 97 ? -3.557 -33.938 -28.781 1 89.38 97 PRO A C 1
ATOM 754 O O . PRO A 1 97 ? -2.75 -33.688 -27.891 1 89.38 97 PRO A O 1
ATOM 757 N N . CYS A 1 98 ? -4.266 -35.062 -28.906 1 86.44 98 CYS A N 1
ATOM 758 C CA . CYS A 1 98 ? -4.156 -36.094 -27.875 1 86.44 98 CYS A CA 1
ATOM 759 C C . CYS A 1 98 ? -2.764 -36.688 -27.859 1 86.44 98 CYS A C 1
ATOM 761 O O . CYS A 1 98 ? -2.244 -37.094 -28.906 1 86.44 98 CYS A O 1
ATOM 763 N N . ARG A 1 99 ? -2.217 -36.688 -26.703 1 90.19 99 ARG A N 1
ATOM 764 C CA . ARG A 1 99 ? -0.916 -37.344 -26.531 1 90.19 99 ARG A CA 1
ATOM 765 C C . ARG A 1 99 ? -0.653 -37.625 -25.062 1 90.19 99 ARG A C 1
ATOM 767 O O . ARG A 1 99 ? -1.371 -37.156 -24.172 1 90.19 99 ARG A O 1
ATOM 774 N N . ARG A 1 100 ? 0.285 -38.531 -24.891 1 93 100 ARG A N 1
ATOM 775 C CA . ARG A 1 100 ? 0.757 -38.781 -23.531 1 93 100 ARG A CA 1
ATOM 776 C C . ARG A 1 100 ? 1.721 -37.688 -23.078 1 93 100 ARG A C 1
ATOM 778 O O . ARG A 1 100 ? 2.561 -37.219 -23.859 1 93 100 ARG A O 1
ATOM 785 N N . TRP A 1 101 ? 1.573 -37.25 -21.844 1 97.44 101 TRP A N 1
ATOM 786 C CA . TRP A 1 101 ? 2.41 -36.188 -21.312 1 97.44 101 TRP A CA 1
ATOM 787 C C . TRP A 1 101 ? 3.41 -36.75 -20.297 1 97.44 101 TRP A C 1
ATOM 789 O O . TRP A 1 101 ? 3.062 -37.594 -19.469 1 97.44 101 TRP A O 1
ATOM 799 N N . SER A 1 102 ? 4.578 -36.344 -20.422 1 98 102 SER A N 1
ATOM 800 C CA . SER A 1 102 ? 5.551 -36.688 -19.391 1 98 102 SER A CA 1
ATOM 801 C C . SER A 1 102 ? 5.262 -35.938 -18.094 1 98 102 SER A C 1
ATOM 803 O O . SER A 1 102 ? 5.5 -36.469 -17 1 98 102 SER A O 1
ATOM 805 N N . LEU A 1 103 ? 4.816 -34.75 -18.219 1 98.19 103 LEU A N 1
ATOM 806 C CA . LEU A 1 103 ? 4.523 -33.906 -17.062 1 98.19 103 LEU A CA 1
ATOM 807 C C . LEU A 1 103 ? 3.363 -32.969 -17.359 1 98.19 103 LEU A C 1
ATOM 809 O O . LEU A 1 103 ? 3.314 -32.344 -18.422 1 98.19 103 LEU A O 1
ATOM 813 N N . ILE A 1 104 ? 2.422 -32.906 -16.453 1 97.81 104 ILE A N 1
ATOM 814 C CA . ILE A 1 104 ? 1.376 -31.906 -16.438 1 97.81 104 ILE A CA 1
ATOM 815 C C . ILE A 1 104 ? 1.515 -31.031 -15.203 1 97.81 104 ILE A C 1
ATOM 817 O O . ILE A 1 104 ? 1.72 -31.531 -14.094 1 97.81 104 ILE A O 1
ATOM 821 N N . ILE A 1 105 ? 1.486 -29.719 -15.422 1 97.75 105 ILE A N 1
ATOM 822 C CA . ILE A 1 105 ? 1.525 -28.75 -14.32 1 97.75 105 ILE A CA 1
ATOM 823 C C . ILE A 1 105 ? 0.291 -27.859 -14.375 1 97.75 105 ILE A C 1
ATOM 825 O O . ILE A 1 105 ? 0.039 -27.203 -15.383 1 97.75 105 ILE A O 1
ATOM 829 N N . ASP A 1 106 ? -0.447 -27.844 -13.312 1 96.75 106 ASP A N 1
ATOM 830 C CA . ASP A 1 106 ? -1.615 -26.984 -13.203 1 96.75 106 ASP A CA 1
ATOM 831 C C . ASP A 1 106 ? -1.34 -25.797 -12.273 1 96.75 106 ASP A C 1
ATOM 833 O O . ASP A 1 106 ? -1.265 -25.969 -11.055 1 96.75 106 ASP A O 1
ATOM 837 N N . THR A 1 107 ? -1.294 -24.578 -12.82 1 96 107 THR A N 1
ATOM 838 C CA . THR A 1 107 ? -1.006 -23.375 -12.039 1 96 107 THR A CA 1
ATOM 839 C C . THR A 1 107 ? -2.213 -22.438 -12.016 1 96 107 THR A C 1
ATOM 841 O O . THR A 1 107 ? -2.068 -21.234 -11.797 1 96 107 THR A O 1
ATOM 844 N N . THR A 1 108 ? -3.422 -22.891 -12.242 1 92.31 108 THR A N 1
ATOM 845 C CA . THR A 1 108 ? -4.594 -22.047 -12.445 1 92.31 108 THR A CA 1
ATOM 846 C C . THR A 1 108 ? -5.234 -21.672 -11.117 1 92.31 108 THR A C 1
ATOM 848 O O . THR A 1 108 ? -6.074 -20.766 -11.055 1 92.31 108 THR A O 1
ATOM 851 N N . GLY A 1 109 ? -4.852 -22.328 -10.094 1 88 109 GLY A N 1
ATOM 852 C CA . GLY A 1 109 ? -5.316 -21.938 -8.773 1 88 109 GLY A CA 1
ATOM 853 C C . GLY A 1 109 ? -6.805 -22.156 -8.578 1 88 109 GLY A C 1
ATOM 854 O O . GLY A 1 109 ? -7.324 -23.234 -8.875 1 88 109 GLY A O 1
ATOM 855 N N . LEU A 1 110 ? -7.551 -21.156 -8.039 1 85.31 110 LEU A N 1
ATOM 856 C CA . LEU A 1 110 ? -8.961 -21.25 -7.664 1 85.31 110 LEU A CA 1
ATOM 857 C C . LEU A 1 110 ? -9.844 -21.375 -8.906 1 85.31 110 LEU A C 1
ATOM 859 O O . LEU A 1 110 ? -10.961 -21.891 -8.828 1 85.31 110 LEU A O 1
ATOM 863 N N . GLY A 1 111 ? -9.461 -20.828 -10.047 1 76.62 111 GLY A N 1
ATOM 864 C CA . GLY A 1 111 ? -10.18 -21.016 -11.297 1 76.62 111 GLY A CA 1
ATOM 865 C C . GLY A 1 111 ? -9.828 -22.297 -12.008 1 76.62 111 GLY A C 1
ATOM 866 O O . GLY A 1 111 ? -10.25 -22.531 -13.141 1 76.62 111 GLY A O 1
ATOM 867 N N . GLY A 1 112 ? -9.062 -23.141 -11.43 1 72.19 112 GLY A N 1
ATOM 868 C CA . GLY A 1 112 ? -8.336 -24.328 -11.852 1 72.19 112 GLY A CA 1
ATOM 869 C C . GLY A 1 112 ? -9.07 -25.141 -12.906 1 72.19 112 GLY A C 1
ATOM 870 O O . GLY A 1 112 ? -10.211 -24.844 -13.242 1 72.19 112 GLY A O 1
ATOM 871 N N . VAL A 1 113 ? -8.383 -25.969 -13.531 1 83.06 113 VAL A N 1
ATOM 872 C CA . VAL A 1 113 ? -8.898 -26.953 -14.469 1 83.06 113 VAL A CA 1
ATOM 873 C C . VAL A 1 113 ? -9.875 -27.875 -13.75 1 83.06 113 VAL A C 1
ATOM 875 O O . VAL A 1 113 ? -9.641 -28.281 -12.609 1 83.06 113 VAL A O 1
ATOM 878 N N . ASP A 1 114 ? -10.945 -28.156 -14.461 1 84.19 114 ASP A N 1
ATOM 879 C CA . ASP A 1 114 ? -11.93 -29.016 -13.805 1 84.19 114 ASP A CA 1
ATOM 880 C C . ASP A 1 114 ? -11.406 -30.438 -13.672 1 84.19 114 ASP A C 1
ATOM 882 O O . ASP A 1 114 ? -10.547 -30.859 -14.445 1 84.19 114 ASP A O 1
ATOM 886 N N . LYS A 1 115 ? -12 -31.125 -12.773 1 85.94 115 LYS A N 1
ATOM 887 C CA . LYS A 1 115 ? -11.594 -32.469 -12.422 1 85.94 115 LYS A CA 1
ATOM 888 C C . LYS A 1 115 ? -11.695 -33.406 -13.625 1 85.94 115 LYS A C 1
ATOM 890 O O . LYS A 1 115 ? -10.812 -34.25 -13.859 1 85.94 115 LYS A O 1
ATOM 895 N N . GLN A 1 116 ? -12.75 -33.25 -14.367 1 88.06 116 GLN A N 1
ATOM 896 C CA . GLN A 1 116 ? -12.992 -34.125 -15.5 1 88.06 116 GLN A CA 1
ATOM 897 C C . GLN A 1 116 ? -11.898 -33.969 -16.562 1 88.06 116 GLN A C 1
ATOM 899 O O . GLN A 1 116 ? -11.398 -34.969 -17.094 1 88.06 116 GLN A O 1
ATOM 904 N N . THR A 1 117 ? -11.555 -32.781 -16.75 1 90.25 117 THR A N 1
ATOM 905 C CA . THR A 1 117 ? -10.523 -32.5 -17.734 1 90.25 117 THR A CA 1
ATOM 906 C C . THR A 1 117 ? -9.18 -33.094 -17.297 1 90.25 117 THR A C 1
ATOM 908 O O . THR A 1 117 ? -8.531 -33.812 -18.062 1 90.25 117 THR A O 1
ATOM 911 N N . LEU A 1 118 ? -8.766 -32.906 -16.141 1 90.94 118 LEU A N 1
ATOM 912 C CA . LEU A 1 118 ? -7.465 -33.344 -15.656 1 90.94 118 LEU A CA 1
ATOM 913 C C . LEU A 1 118 ? -7.406 -34.875 -15.578 1 90.94 118 LEU A C 1
ATOM 915 O O . LEU A 1 118 ? -6.375 -35.469 -15.891 1 90.94 118 LEU A O 1
ATOM 919 N N . SER A 1 119 ? -8.5 -35.438 -15.219 1 88.06 119 SER A N 1
ATOM 920 C CA . SER A 1 119 ? -8.555 -36.906 -15.062 1 88.06 119 SER A CA 1
ATOM 921 C C . SER A 1 119 ? -8.5 -37.594 -16.406 1 88.06 119 SER A C 1
ATOM 923 O O . SER A 1 119 ? -8.125 -38.781 -16.5 1 88.06 119 SER A O 1
ATOM 925 N N . SER A 1 120 ? -8.906 -36.906 -17.406 1 89.94 120 SER A N 1
ATOM 926 C CA . SER A 1 120 ? -8.945 -37.5 -18.75 1 89.94 120 SER A CA 1
ATOM 927 C C . SER A 1 120 ? -7.57 -37.469 -19.391 1 89.94 120 SER A C 1
ATOM 929 O O . SER A 1 120 ? -7.359 -38.125 -20.438 1 89.94 120 SER A O 1
ATOM 931 N N . LEU A 1 121 ? -6.629 -36.812 -18.828 1 94.12 121 LEU A N 1
ATOM 932 C CA . LEU A 1 121 ? -5.297 -36.688 -19.406 1 94.12 121 LEU A CA 1
ATOM 933 C C . LEU A 1 121 ? -4.332 -37.688 -18.766 1 94.12 121 LEU A C 1
ATOM 935 O O . LEU A 1 121 ? -4.332 -37.875 -17.547 1 94.12 121 LEU A O 1
ATOM 939 N N . TYR A 1 122 ? -3.621 -38.406 -19.625 1 93.75 122 TYR A N 1
ATOM 940 C CA . TYR A 1 122 ? -2.611 -39.344 -19.141 1 93.75 122 TYR A CA 1
ATOM 941 C C . TYR A 1 122 ? -1.243 -38.656 -19.062 1 93.75 122 TYR A C 1
ATOM 943 O O . TYR A 1 122 ? -0.826 -38 -20 1 93.75 122 TYR A O 1
ATOM 951 N N . CYS A 1 123 ? -0.591 -38.875 -17.859 1 96.19 123 CYS A N 1
ATOM 952 C CA . CYS A 1 123 ? 0.742 -38.312 -17.703 1 96.19 123 CYS A CA 1
ATOM 953 C C . CYS A 1 123 ? 1.58 -39.125 -16.75 1 96.19 123 CYS A C 1
ATOM 955 O O . CYS A 1 123 ? 1.038 -39.875 -15.93 1 96.19 123 CYS A O 1
ATOM 957 N N . ASP A 1 124 ? 2.875 -39 -16.906 1 96.38 124 ASP A N 1
ATOM 958 C CA . ASP A 1 124 ? 3.801 -39.719 -16.016 1 96.38 124 ASP A CA 1
ATOM 959 C C . ASP A 1 124 ? 3.906 -39 -14.664 1 96.38 124 ASP A C 1
ATOM 961 O O . ASP A 1 124 ? 4.207 -39.656 -13.656 1 96.38 124 ASP A O 1
ATOM 965 N N . ALA A 1 125 ? 3.766 -37.75 -14.648 1 97.19 125 ALA A N 1
ATOM 966 C CA . ALA A 1 125 ? 3.828 -36.938 -13.422 1 97.19 125 ALA A CA 1
ATOM 967 C C . ALA A 1 125 ? 2.859 -35.781 -13.469 1 97.19 125 ALA A C 1
ATOM 969 O O . ALA A 1 125 ? 2.625 -35.188 -14.539 1 97.19 125 ALA A O 1
ATOM 970 N N . LEU A 1 126 ? 2.293 -35.438 -12.297 1 97.25 126 LEU A N 1
ATOM 971 C CA . LEU A 1 126 ? 1.351 -34.344 -12.172 1 97.25 126 LEU A CA 1
ATOM 972 C C . LEU A 1 126 ? 1.745 -33.438 -11.016 1 97.25 126 LEU A C 1
ATOM 974 O O . LEU A 1 126 ? 1.968 -33.906 -9.898 1 97.25 126 LEU A O 1
ATOM 978 N N . ILE A 1 127 ? 1.891 -32.156 -11.312 1 97.31 127 ILE A N 1
ATOM 979 C CA . ILE A 1 127 ? 2.086 -31.141 -10.281 1 97.31 127 ILE A CA 1
ATOM 980 C C . ILE A 1 127 ? 0.908 -30.172 -10.289 1 97.31 127 ILE A C 1
ATOM 982 O O . ILE A 1 127 ? 0.5 -29.688 -11.344 1 97.31 127 ILE A O 1
ATOM 986 N N . VAL A 1 128 ? 0.358 -29.938 -9.164 1 96.25 128 VAL A N 1
ATOM 987 C CA . VAL A 1 128 ? -0.716 -28.953 -9.023 1 96.25 128 VAL A CA 1
ATOM 988 C C . VAL A 1 128 ? -0.314 -27.891 -8.008 1 96.25 128 VAL A C 1
ATOM 990 O O . VAL A 1 128 ? 0.172 -28.219 -6.922 1 96.25 128 VAL A O 1
ATOM 993 N N . GLU A 1 129 ? -0.476 -26.625 -8.367 1 96.06 129 GLU A N 1
ATOM 994 C CA . GLU A 1 129 ? -0.225 -25.547 -7.418 1 96.06 129 GLU A CA 1
ATOM 995 C C . GLU A 1 129 ? -1.387 -25.391 -6.438 1 96.06 129 GLU A C 1
ATOM 997 O O . GLU A 1 129 ? -2.543 -25.281 -6.852 1 96.06 129 GLU A O 1
ATOM 1002 N N . ASP A 1 130 ? -1.048 -25.422 -5.223 1 94.56 130 ASP A N 1
ATOM 1003 C CA . ASP A 1 130 ? -2.043 -25.172 -4.18 1 94.56 130 ASP A CA 1
ATOM 1004 C C . ASP A 1 130 ? -2.348 -23.688 -4.043 1 94.56 130 ASP A C 1
ATOM 1006 O O . ASP A 1 130 ? -1.463 -22.891 -3.715 1 94.56 130 ASP A O 1
ATOM 1010 N N . PRO A 1 131 ? -3.553 -23.312 -4.23 1 93.69 131 PRO A N 1
ATOM 1011 C CA . PRO A 1 131 ? -3.855 -21.891 -4.105 1 93.69 131 PRO A CA 1
ATOM 1012 C C . PRO A 1 131 ? -3.83 -21.406 -2.658 1 93.69 131 PRO A C 1
ATOM 1014 O O . PRO A 1 131 ? -3.826 -20.203 -2.406 1 93.69 131 PRO A O 1
ATOM 1017 N N . CYS A 1 132 ? -3.898 -22.375 -1.746 1 94.12 132 CYS A N 1
ATOM 1018 C CA . CYS A 1 132 ? -3.844 -22.016 -0.335 1 94.12 132 CYS A CA 1
ATOM 1019 C C . CYS A 1 132 ? -2.402 -21.812 0.122 1 94.12 132 CYS A C 1
ATOM 1021 O O . CYS A 1 132 ? -1.514 -22.562 -0.278 1 94.12 132 CYS A O 1
ATOM 1023 N N . SER A 1 133 ? -2.158 -20.828 0.811 1 93.88 133 SER A N 1
ATOM 1024 C CA . SER A 1 133 ? -0.84 -20.578 1.391 1 93.88 133 SER A CA 1
ATOM 1025 C C . SER A 1 133 ? -0.742 -21.156 2.799 1 93.88 133 SER A C 1
ATOM 1027 O O . SER A 1 133 ? -0.57 -22.375 2.967 1 93.88 133 SER A O 1
ATOM 1029 N N . ASP A 1 134 ? -1.139 -20.453 3.742 1 90.5 134 ASP A N 1
ATOM 1030 C CA . ASP A 1 134 ? -0.971 -20.906 5.121 1 90.5 134 ASP A CA 1
ATOM 1031 C C . ASP A 1 134 ? -2.201 -21.672 5.602 1 90.5 134 ASP A C 1
ATOM 1033 O O . ASP A 1 134 ? -2.248 -22.109 6.75 1 90.5 134 ASP A O 1
ATOM 1037 N N . ALA A 1 135 ? -3.17 -21.828 4.848 1 88.5 135 ALA A N 1
ATOM 1038 C CA . ALA A 1 135 ? -4.391 -22.594 5.07 1 88.5 135 ALA A CA 1
ATOM 1039 C C . ALA A 1 135 ? -5.184 -22.031 6.246 1 88.5 135 ALA A C 1
ATOM 1041 O O . ALA A 1 135 ? -5.902 -22.766 6.926 1 88.5 135 ALA A O 1
ATOM 1042 N N . SER A 1 136 ? -4.98 -20.766 6.465 1 92 136 SER A N 1
ATOM 1043 C CA . SER A 1 136 ? -5.633 -20.156 7.621 1 92 136 SER A CA 1
ATOM 1044 C C . SER A 1 136 ? -7.051 -19.703 7.285 1 92 136 SER A C 1
ATOM 1046 O O . SER A 1 136 ? -7.844 -19.406 8.188 1 92 136 SER A O 1
ATOM 1048 N N . ASP A 1 137 ? -7.336 -19.625 6.012 1 95.31 137 ASP A N 1
ATOM 1049 C CA . ASP A 1 137 ? -8.641 -19.109 5.594 1 95.31 137 ASP A CA 1
ATOM 1050 C C . ASP A 1 137 ? -9.547 -20.25 5.121 1 95.31 137 ASP A C 1
ATOM 1052 O O . ASP A 1 137 ? -9.336 -20.812 4.043 1 95.31 137 ASP A O 1
ATOM 1056 N N . MET A 1 138 ? -10.594 -20.438 5.773 1 93.75 138 MET A N 1
ATOM 1057 C CA . MET A 1 138 ? -11.469 -21.578 5.496 1 93.75 138 MET A CA 1
ATOM 1058 C C . MET A 1 138 ? -12.227 -21.391 4.188 1 93.75 138 MET A C 1
ATOM 1060 O O . MET A 1 138 ? -12.508 -22.359 3.479 1 93.75 138 MET A O 1
ATOM 1064 N N . CYS A 1 139 ? -12.555 -20.203 3.887 1 93.56 139 CYS A N 1
ATOM 1065 C CA . CYS A 1 139 ? -13.25 -19.938 2.633 1 93.56 139 CYS A CA 1
ATOM 1066 C C . CYS A 1 139 ? -12.375 -20.281 1.438 1 93.56 139 CYS A C 1
ATOM 1068 O O . CYS A 1 139 ? -12.844 -20.906 0.483 1 93.56 139 CY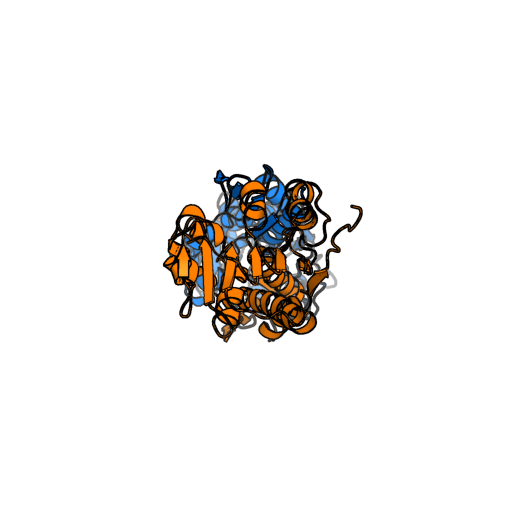S A O 1
ATOM 1070 N N . ILE A 1 140 ? -11.156 -19.953 1.522 1 93.06 140 ILE A N 1
ATOM 1071 C CA . ILE A 1 140 ? -10.227 -20.203 0.427 1 93.06 140 ILE A CA 1
ATOM 1072 C C . ILE A 1 140 ? -9.93 -21.703 0.334 1 93.06 140 ILE A C 1
ATOM 1074 O O . ILE A 1 140 ? -9.938 -22.266 -0.757 1 93.06 140 ILE A O 1
ATOM 1078 N N . CYS A 1 141 ? -9.75 -22.312 1.455 1 92.5 141 CYS A N 1
ATOM 1079 C CA . CYS A 1 141 ? -9.477 -23.75 1.492 1 92.5 141 CYS A CA 1
ATOM 1080 C C . CYS A 1 141 ? -10.656 -24.531 0.928 1 92.5 141 CYS A C 1
ATOM 1082 O O . CYS A 1 141 ? -10.461 -25.484 0.174 1 92.5 141 CYS A O 1
ATOM 1084 N N . SER A 1 142 ? -11.773 -24.078 1.274 1 90.56 142 SER A N 1
ATOM 1085 C CA . SER A 1 142 ? -12.969 -24.781 0.822 1 90.56 142 SER A CA 1
ATOM 1086 C C . SER A 1 142 ? -13.203 -24.578 -0.671 1 90.56 142 SER A C 1
ATOM 1088 O O . SER A 1 142 ? -13.766 -25.438 -1.343 1 90.56 142 SER A O 1
ATOM 1090 N N . ALA A 1 143 ? -12.82 -23.5 -1.093 1 88.69 143 ALA A N 1
ATOM 1091 C CA . ALA A 1 143 ? -13.023 -23.188 -2.504 1 88.69 143 ALA A CA 1
ATOM 1092 C C . ALA A 1 143 ? -12.047 -23.953 -3.385 1 88.69 143 ALA A C 1
ATOM 1094 O O . ALA A 1 143 ? -12.297 -24.156 -4.574 1 88.69 143 ALA A O 1
ATOM 1095 N N . SER A 1 144 ? -10.977 -24.391 -2.715 1 87.06 144 SER A N 1
ATOM 1096 C CA . SER A 1 144 ? -9.961 -25.094 -3.49 1 87.06 144 SER A CA 1
ATOM 1097 C C . SER A 1 144 ? -10.203 -26.594 -3.486 1 87.06 144 SER A C 1
ATOM 1099 O O . SER A 1 144 ? -10.438 -27.188 -2.432 1 87.06 144 SER A O 1
ATOM 1101 N N . ASN A 1 145 ? -10.352 -27.25 -4.633 1 82.56 145 ASN A N 1
ATOM 1102 C CA . ASN A 1 145 ? -10.469 -28.703 -4.719 1 82.56 145 ASN A CA 1
ATOM 1103 C C . ASN A 1 145 ? -9.219 -29.328 -5.312 1 82.56 145 ASN A C 1
ATOM 1105 O O . ASN A 1 145 ? -9.25 -30.484 -5.766 1 82.56 145 ASN A O 1
ATOM 1109 N N . ARG A 1 146 ? -8.141 -28.609 -5.25 1 85.56 146 ARG A N 1
ATOM 1110 C CA . ARG A 1 146 ? -6.949 -29.031 -5.977 1 85.56 146 ARG A CA 1
ATOM 1111 C C . ARG A 1 146 ? -6.301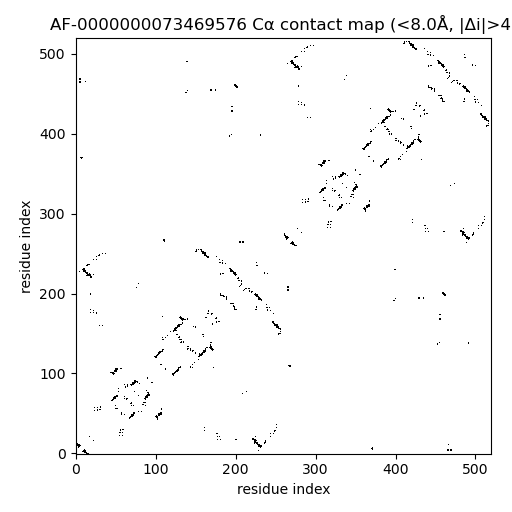 -30.234 -5.305 1 85.56 146 ARG A C 1
ATOM 1113 O O . ARG A 1 146 ? -5.855 -31.156 -5.984 1 85.56 146 ARG A O 1
ATOM 1120 N N . ARG A 1 147 ? -6.32 -30.203 -4.07 1 85.62 147 ARG A N 1
ATOM 1121 C CA . ARG A 1 147 ? -5.719 -31.312 -3.352 1 85.62 147 ARG A CA 1
ATOM 1122 C C . ARG A 1 147 ? -6.465 -32.625 -3.631 1 85.62 147 ARG A C 1
ATOM 1124 O O . ARG A 1 147 ? -5.852 -33.656 -3.902 1 85.62 147 ARG A O 1
ATOM 1131 N N . GLU A 1 148 ? -7.695 -32.5 -3.602 1 85.31 148 GLU A N 1
ATOM 1132 C CA . GLU A 1 148 ? -8.523 -33.656 -3.859 1 85.31 148 GLU A CA 1
ATOM 1133 C C . GLU A 1 148 ? -8.32 -34.188 -5.281 1 85.31 148 GLU A C 1
ATOM 1135 O O . GLU A 1 148 ? -8.195 -35.406 -5.496 1 85.31 148 GLU A O 1
ATOM 1140 N N . ILE A 1 149 ? -8.258 -33.25 -6.129 1 86.06 149 ILE A N 1
ATOM 1141 C CA . ILE A 1 149 ? -8.078 -33.625 -7.531 1 86.06 149 ILE A CA 1
ATOM 1142 C C . ILE A 1 149 ? -6.727 -34.312 -7.719 1 86.06 149 ILE A C 1
ATOM 1144 O O . ILE A 1 149 ? -6.641 -35.375 -8.359 1 86.06 149 ILE A O 1
ATOM 1148 N N . LEU A 1 150 ? -5.766 -33.75 -7.188 1 91.38 150 LEU A N 1
ATOM 1149 C CA . LEU A 1 150 ? -4.414 -34.312 -7.285 1 91.38 150 LEU A CA 1
ATOM 1150 C C . LEU A 1 150 ? -4.336 -35.688 -6.66 1 91.38 150 LEU A C 1
ATOM 1152 O O . LEU A 1 150 ? -3.766 -36.594 -7.25 1 91.38 150 LEU A O 1
ATOM 1156 N N . MET A 1 151 ? -4.949 -35.875 -5.598 1 87.88 151 MET A N 1
ATOM 1157 C CA . MET A 1 151 ? -4.883 -37.125 -4.855 1 87.88 151 MET A CA 1
ATOM 1158 C C . MET A 1 151 ? -5.578 -38.25 -5.621 1 87.88 151 MET A C 1
ATOM 1160 O O . MET A 1 151 ? -5.184 -39.406 -5.52 1 87.88 151 MET A O 1
ATOM 1164 N N . ASN A 1 152 ? -6.527 -37.906 -6.406 1 88.75 152 ASN A N 1
ATOM 1165 C CA . ASN A 1 152 ? -7.336 -38.906 -7.074 1 88.75 152 ASN A CA 1
ATOM 1166 C C . ASN A 1 152 ? -6.867 -39.156 -8.508 1 88.75 152 ASN A C 1
ATOM 1168 O O . ASN A 1 152 ? -7.426 -40 -9.211 1 88.75 152 ASN A O 1
ATOM 1172 N N . HIS A 1 153 ? -5.941 -38.438 -8.898 1 93.94 153 HIS A N 1
ATOM 1173 C CA . HIS A 1 153 ? -5.438 -38.625 -10.25 1 93.94 153 HIS A CA 1
ATOM 1174 C C . HIS A 1 153 ? -4.57 -39.875 -10.359 1 93.94 153 HIS A C 1
ATOM 1176 O O . HIS A 1 153 ? -3.902 -40.25 -9.391 1 93.94 153 HIS A O 1
ATOM 1182 N N . SER A 1 154 ? -4.477 -40.5 -11.578 1 92.06 154 SER A N 1
ATOM 1183 C CA . SER A 1 154 ? -3.85 -41.781 -11.758 1 92.06 154 SER A CA 1
ATOM 1184 C C . SER A 1 154 ? -2.359 -41.656 -12.047 1 92.06 154 SER A C 1
ATOM 1186 O O . SER A 1 154 ? -1.644 -42.656 -12.148 1 92.06 154 SER A O 1
ATOM 1188 N N . ALA A 1 155 ? -1.818 -40.469 -12.133 1 94.81 155 ALA A N 1
ATOM 1189 C CA . ALA A 1 155 ? -0.397 -40.281 -12.414 1 94.81 155 ALA A CA 1
ATOM 1190 C C . ALA A 1 155 ? 0.463 -40.938 -11.344 1 94.81 155 ALA A C 1
ATOM 1192 O O . ALA A 1 155 ? 0.173 -40.844 -10.148 1 94.81 155 ALA A O 1
ATOM 1193 N N . PRO A 1 156 ? 1.499 -41.688 -11.766 1 94.25 156 PRO A N 1
ATOM 1194 C CA . PRO A 1 156 ? 2.363 -42.375 -10.805 1 94.25 156 PRO A CA 1
ATOM 1195 C C . PRO A 1 156 ? 3.09 -41.438 -9.859 1 94.25 156 PRO A C 1
ATOM 1197 O O . PRO A 1 156 ? 3.336 -41.781 -8.703 1 94.25 156 PRO A O 1
ATOM 1200 N N . LYS A 1 157 ? 3.535 -40.312 -10.359 1 96.12 157 LYS A N 1
ATOM 1201 C CA . LYS A 1 157 ? 4.207 -39.312 -9.547 1 96.12 157 LYS A CA 1
ATOM 1202 C C . LYS A 1 157 ? 3.363 -38.031 -9.445 1 96.12 157 LYS A C 1
ATOM 1204 O O . LYS A 1 157 ? 2.922 -37.5 -10.469 1 96.12 157 LYS A O 1
ATOM 1209 N N . LYS A 1 158 ? 3.105 -37.656 -8.234 1 96.44 158 LYS A N 1
ATOM 1210 C CA . LYS A 1 158 ? 2.24 -36.5 -7.992 1 96.44 158 LYS A CA 1
ATOM 1211 C C . LYS A 1 158 ? 2.855 -35.562 -6.961 1 96.44 158 LYS A C 1
ATOM 1213 O O . LYS A 1 158 ? 3.443 -36.031 -5.977 1 96.44 158 LYS A O 1
ATOM 1218 N N . GLY A 1 159 ? 2.801 -34.219 -7.27 1 96.56 159 GLY A N 1
ATOM 1219 C CA . GLY A 1 159 ? 3.322 -33.219 -6.359 1 96.56 159 GLY A CA 1
ATOM 1220 C C . GLY A 1 159 ? 2.406 -32.031 -6.211 1 96.56 159 GLY A C 1
ATOM 1221 O O . GLY A 1 159 ? 1.778 -31.594 -7.176 1 96.56 159 GLY A O 1
ATOM 1222 N N . LEU A 1 160 ? 2.303 -31.609 -4.988 1 96.56 160 LEU A N 1
ATOM 1223 C CA . LEU A 1 160 ? 1.593 -30.375 -4.672 1 96.56 160 LEU A CA 1
ATOM 1224 C C . LEU A 1 160 ? 2.57 -29.219 -4.449 1 96.56 160 LEU A C 1
ATOM 1226 O O . LEU A 1 160 ? 3.332 -29.234 -3.48 1 96.56 160 LEU A O 1
ATOM 1230 N N . LEU A 1 161 ? 2.557 -28.25 -5.402 1 97.56 161 LEU A N 1
ATOM 1231 C CA . LEU A 1 161 ? 3.391 -27.062 -5.234 1 97.56 161 LEU A CA 1
ATOM 1232 C C . LEU A 1 161 ? 2.773 -26.109 -4.219 1 97.56 161 LEU A C 1
ATOM 1234 O O . LEU A 1 161 ? 1.681 -25.578 -4.441 1 97.56 161 LEU A O 1
ATOM 1238 N N . THR A 1 162 ? 3.455 -25.906 -3.127 1 96.69 162 THR A N 1
ATOM 1239 C CA . THR A 1 162 ? 2.979 -25.031 -2.057 1 96.69 162 THR A CA 1
ATOM 1240 C C . THR A 1 162 ? 3.912 -23.828 -1.875 1 96.69 162 THR A C 1
ATOM 1242 O O . THR A 1 162 ? 5.129 -23.969 -2.002 1 96.69 162 THR A O 1
ATOM 1245 N N . THR A 1 163 ? 3.316 -22.703 -1.686 1 98 163 THR A N 1
ATOM 1246 C CA . THR A 1 163 ? 4.062 -21.469 -1.414 1 98 163 THR A CA 1
ATOM 1247 C C . THR A 1 163 ? 3.521 -20.781 -0.169 1 98 163 THR A C 1
ATOM 1249 O O . THR A 1 163 ? 2.314 -20.547 -0.047 1 98 163 THR A O 1
ATOM 1252 N N . THR A 1 164 ? 4.398 -20.484 0.77 1 97.19 164 THR A N 1
ATOM 1253 C CA . THR A 1 164 ? 4.039 -19.812 2.014 1 97.19 164 THR A CA 1
ATOM 1254 C C . THR A 1 164 ? 4.969 -18.641 2.277 1 97.19 164 THR A C 1
ATOM 1256 O O . THR A 1 164 ? 5.969 -18.453 1.582 1 97.19 164 THR A O 1
ATOM 1259 N N . GLY A 1 165 ? 4.559 -17.828 3.186 1 96.69 165 GLY A N 1
ATOM 1260 C CA . GLY A 1 165 ? 5.352 -16.672 3.592 1 96.69 165 GLY A CA 1
ATOM 1261 C C . GLY A 1 165 ? 4.531 -15.406 3.762 1 96.69 165 GLY A C 1
ATOM 1262 O O . GLY A 1 165 ? 3.453 -15.281 3.18 1 96.69 165 GLY A O 1
ATOM 1263 N N . LEU A 1 166 ? 5.02 -14.5 4.59 1 96 166 LEU A N 1
ATOM 1264 C CA . LEU A 1 166 ? 4.473 -13.164 4.797 1 96 166 LEU A CA 1
ATOM 1265 C C . LEU A 1 166 ? 3.031 -13.234 5.293 1 96 166 LEU A C 1
ATOM 1267 O O . LEU A 1 166 ? 2.246 -12.312 5.062 1 96 166 LEU A O 1
ATOM 1271 N N . ASN A 1 167 ? 2.613 -14.414 5.801 1 94.06 167 ASN A N 1
ATOM 1272 C CA . ASN A 1 167 ? 1.301 -14.656 6.391 1 94.06 167 ASN A CA 1
ATOM 1273 C C . ASN A 1 167 ? 0.181 -14.43 5.379 1 94.06 167 ASN A C 1
ATOM 1275 O O . ASN A 1 167 ? -0.88 -13.914 5.73 1 94.06 167 ASN A O 1
ATOM 1279 N N . THR A 1 168 ? 0.443 -14.672 4.109 1 96.25 168 THR A N 1
ATOM 1280 C CA . THR A 1 168 ? -0.604 -14.586 3.1 1 96.25 168 THR A CA 1
ATOM 1281 C C . THR A 1 168 ? -1.543 -15.781 3.189 1 96.25 168 THR A C 1
ATOM 1283 O O . THR A 1 168 ? -1.125 -16.875 3.572 1 96.25 168 THR A O 1
ATOM 1286 N N . LYS A 1 169 ? -2.719 -15.578 2.748 1 95.62 169 LYS A N 1
ATOM 1287 C CA . LYS A 1 169 ? -3.717 -16.641 2.805 1 95.62 169 LYS A CA 1
ATOM 1288 C C . LYS A 1 169 ? -3.748 -17.438 1.503 1 95.62 169 LYS A C 1
ATOM 1290 O O . LYS A 1 169 ? -4.156 -18.609 1.489 1 95.62 169 LYS A O 1
ATOM 1295 N N . THR A 1 170 ? -3.35 -16.766 0.371 1 94.94 170 THR A N 1
ATOM 1296 C CA . THR A 1 170 ? -3.262 -17.438 -0.921 1 94.94 170 THR A CA 1
ATOM 1297 C C . THR A 1 170 ? -1.821 -17.469 -1.422 1 94.94 170 THR A C 1
ATOM 1299 O O . THR A 1 170 ? -1.003 -16.641 -1.018 1 94.94 170 THR A O 1
ATOM 1302 N N . SER A 1 171 ? -1.575 -18.391 -2.264 1 94.69 171 SER A N 1
ATOM 1303 C CA . SER A 1 171 ? -0.221 -18.625 -2.76 1 94.69 171 SER A CA 1
ATOM 1304 C C . SER A 1 171 ? -0.013 -17.969 -4.121 1 94.69 171 SER A C 1
ATOM 1306 O O . SER A 1 171 ? 1.034 -18.141 -4.746 1 94.69 171 SER A O 1
ATOM 1308 N N . GLY A 1 172 ? -0.957 -17.219 -4.617 1 93.81 172 GLY A N 1
ATOM 1309 C CA . GLY A 1 172 ? -0.807 -16.547 -5.895 1 93.81 172 GLY A CA 1
ATOM 1310 C C . GLY A 1 172 ? 0.412 -15.648 -5.953 1 93.81 172 GLY A C 1
ATOM 1311 O O . GLY A 1 172 ? 0.731 -14.961 -4.977 1 93.81 172 GLY A O 1
ATOM 1312 N N . THR A 1 173 ? 1.07 -15.641 -7.082 1 95.75 173 THR A N 1
ATOM 1313 C CA . THR A 1 173 ? 2.293 -14.867 -7.246 1 95.75 173 THR A CA 1
ATOM 1314 C C . THR A 1 173 ? 2.025 -13.383 -7.008 1 95.75 173 THR A C 1
ATOM 1316 O O . THR A 1 173 ? 2.818 -12.695 -6.359 1 95.75 173 THR A O 1
ATOM 1319 N N . MET A 1 174 ? 0.888 -12.891 -7.5 1 93.31 174 MET A N 1
ATOM 1320 C CA . MET A 1 174 ? 0.562 -11.477 -7.309 1 93.31 174 MET A CA 1
ATOM 1321 C C . MET A 1 174 ? 0.275 -11.18 -5.84 1 93.31 174 MET A C 1
ATOM 1323 O O . MET A 1 174 ? 0.693 -10.148 -5.316 1 93.31 174 MET A O 1
ATOM 1327 N N . THR A 1 175 ? -0.517 -12.109 -5.176 1 94.06 175 THR A N 1
ATOM 1328 C CA . THR A 1 175 ? -0.768 -11.953 -3.748 1 94.06 175 THR A CA 1
ATOM 1329 C C . THR A 1 175 ? 0.544 -11.812 -2.98 1 94.06 175 THR A C 1
ATOM 1331 O O . THR A 1 175 ? 0.69 -10.914 -2.15 1 94.06 175 THR A O 1
ATOM 1334 N N . LEU A 1 176 ? 1.442 -12.656 -3.301 1 96.62 176 LEU A N 1
ATOM 1335 C CA . LEU A 1 176 ? 2.727 -12.664 -2.607 1 96.62 176 LEU A CA 1
ATOM 1336 C C . LEU A 1 176 ? 3.541 -11.422 -2.961 1 96.62 176 LEU A C 1
ATOM 1338 O O . LEU A 1 176 ? 4.285 -10.906 -2.125 1 96.62 176 LEU A O 1
ATOM 1342 N N . THR A 1 177 ? 3.453 -10.969 -4.184 1 95.5 177 THR A N 1
ATOM 1343 C CA . THR A 1 177 ? 4.129 -9.758 -4.617 1 95.5 177 THR A CA 1
ATOM 1344 C C . THR A 1 177 ? 3.648 -8.555 -3.814 1 95.5 177 THR A C 1
ATOM 1346 O O . THR A 1 177 ? 4.457 -7.805 -3.262 1 95.5 177 THR A O 1
ATOM 1349 N N . VAL A 1 178 ? 2.312 -8.383 -3.725 1 93.75 178 VAL A N 1
ATOM 1350 C CA . VAL A 1 178 ? 1.708 -7.289 -2.975 1 93.75 178 VAL A CA 1
ATOM 1351 C C . VAL A 1 178 ? 2.098 -7.391 -1.503 1 93.75 178 VAL A C 1
ATOM 1353 O O . VAL A 1 178 ? 2.451 -6.391 -0.876 1 93.75 178 VAL A O 1
ATOM 1356 N N . ALA A 1 179 ? 2.084 -8.586 -0.998 1 95.25 179 ALA A N 1
ATOM 1357 C CA . ALA A 1 179 ? 2.428 -8.805 0.404 1 95.25 179 ALA A CA 1
ATOM 1358 C C . ALA A 1 179 ? 3.885 -8.445 0.675 1 95.25 179 ALA A C 1
ATOM 1360 O O . ALA A 1 179 ? 4.203 -7.863 1.714 1 95.25 179 ALA A O 1
ATOM 1361 N N . ALA A 1 180 ? 4.727 -8.828 -0.249 1 96.25 180 ALA A N 1
ATOM 1362 C CA . ALA A 1 180 ? 6.148 -8.539 -0.073 1 96.25 180 ALA A CA 1
ATOM 1363 C C . ALA A 1 180 ? 6.398 -7.031 -0.06 1 96.25 180 ALA A C 1
ATOM 1365 O O . ALA A 1 180 ? 7.156 -6.531 0.774 1 96.25 180 ALA A O 1
ATOM 1366 N N . ALA A 1 181 ? 5.805 -6.336 -0.985 1 94.88 181 ALA A N 1
ATOM 1367 C CA . ALA A 1 181 ? 5.965 -4.887 -1.06 1 94.88 181 ALA A CA 1
ATOM 1368 C C . ALA A 1 181 ? 5.406 -4.207 0.189 1 94.88 181 ALA A C 1
ATOM 1370 O O . ALA A 1 181 ? 6.039 -3.307 0.747 1 94.88 181 ALA A O 1
ATOM 1371 N N . ARG A 1 182 ? 4.25 -4.617 0.608 1 93.81 182 ARG A N 1
ATOM 1372 C CA . ARG A 1 182 ? 3.625 -4.043 1.797 1 93.81 182 ARG A CA 1
ATOM 1373 C C . ARG A 1 182 ? 4.457 -4.328 3.043 1 93.81 182 ARG A C 1
ATOM 1375 O O . ARG A 1 182 ? 4.625 -3.453 3.896 1 93.81 182 ARG A O 1
ATOM 1382 N N . HIS A 1 183 ? 4.887 -5.547 3.154 1 95.69 183 HIS A N 1
ATOM 1383 C CA . HIS A 1 183 ? 5.75 -5.914 4.27 1 95.69 183 HIS A CA 1
ATOM 1384 C C . HIS A 1 183 ? 7.016 -5.062 4.289 1 95.69 183 HIS A C 1
ATOM 1386 O O . HIS A 1 183 ? 7.438 -4.602 5.352 1 95.69 183 HIS A O 1
ATOM 1392 N N . ALA A 1 184 ? 7.578 -4.891 3.143 1 96.06 184 ALA A N 1
ATOM 1393 C CA . ALA A 1 184 ? 8.781 -4.07 3.031 1 96.06 184 ALA A CA 1
ATOM 1394 C C . ALA A 1 184 ? 8.516 -2.635 3.475 1 96.06 184 ALA A C 1
ATOM 1396 O O . ALA A 1 184 ? 9.344 -2.02 4.148 1 96.06 184 ALA A O 1
ATOM 1397 N N . ALA A 1 185 ? 7.398 -2.088 3.068 1 94.75 185 ALA A N 1
ATOM 1398 C CA . ALA A 1 185 ? 7.031 -0.736 3.482 1 94.75 185 ALA A CA 1
ATOM 1399 C C . ALA A 1 185 ? 6.938 -0.635 5.004 1 94.75 185 ALA A C 1
ATOM 1401 O O . ALA A 1 185 ? 7.461 0.308 5.602 1 94.75 185 ALA A O 1
ATOM 1402 N N . ALA A 1 186 ? 6.293 -1.618 5.594 1 94.44 186 ALA A N 1
ATOM 1403 C CA . ALA A 1 186 ? 6.156 -1.639 7.047 1 94.44 186 ALA A CA 1
ATOM 1404 C C . ALA A 1 186 ? 7.516 -1.746 7.727 1 94.44 186 ALA A C 1
ATOM 1406 O O . ALA A 1 186 ? 7.77 -1.076 8.734 1 94.44 186 ALA A O 1
ATOM 1407 N N . GLU A 1 187 ? 8.32 -2.604 7.211 1 96.62 187 GLU A N 1
ATOM 1408 C CA . GLU A 1 187 ? 9.648 -2.77 7.777 1 96.62 187 GLU A CA 1
ATOM 1409 C C . GLU A 1 187 ? 10.484 -1.497 7.621 1 96.62 187 GLU A C 1
ATOM 1411 O O . GLU A 1 187 ? 11.211 -1.109 8.539 1 96.62 187 GLU A O 1
ATOM 1416 N N . ALA A 1 188 ? 10.375 -0.881 6.469 1 96.06 188 ALA A N 1
ATOM 1417 C CA . ALA A 1 188 ? 11.094 0.367 6.227 1 96.06 188 ALA A CA 1
ATOM 1418 C C . ALA A 1 188 ? 10.672 1.444 7.223 1 96.06 188 ALA A C 1
ATOM 1420 O O . ALA A 1 188 ? 11.492 2.24 7.676 1 96.06 188 ALA A O 1
ATOM 1421 N N . GLU A 1 189 ? 9.453 1.495 7.586 1 95.62 189 GLU A N 1
ATOM 1422 C CA . GLU A 1 189 ? 8.914 2.516 8.484 1 95.62 189 GLU A CA 1
ATOM 1423 C C . GLU A 1 189 ? 9.445 2.334 9.898 1 95.62 189 GLU A C 1
ATOM 1425 O O . GLU A 1 189 ? 9.391 3.26 10.711 1 95.62 189 GLU A O 1
ATOM 1430 N N . LYS A 1 190 ? 9.898 1.131 10.203 1 96.19 190 LYS A N 1
ATOM 1431 C CA . LYS A 1 190 ? 10.477 0.886 11.523 1 96.19 190 LYS A CA 1
ATOM 1432 C C . LYS A 1 190 ? 11.883 1.479 11.625 1 96.19 190 LYS A C 1
ATOM 1434 O O . LYS A 1 190 ? 12.406 1.645 12.727 1 96.19 190 LYS A O 1
ATOM 1439 N N . LEU A 1 191 ? 12.461 1.728 10.523 1 96.5 191 LEU A N 1
ATOM 1440 C CA . LEU A 1 191 ? 13.82 2.25 10.516 1 96.5 191 LEU A CA 1
ATOM 1441 C C . LEU A 1 191 ? 13.844 3.705 10.977 1 96.5 191 LEU A C 1
ATOM 1443 O O . LEU A 1 191 ? 12.953 4.484 10.625 1 96.5 191 LEU A O 1
ATOM 1447 N N . CYS A 1 192 ? 14.82 4.066 11.703 1 96.12 192 CYS A N 1
ATOM 1448 C CA . CYS A 1 192 ? 14.953 5.395 12.281 1 96.12 192 CYS A CA 1
ATOM 1449 C C . CYS A 1 192 ? 14.992 6.465 11.195 1 96.12 192 CYS A C 1
ATOM 1451 O O . CYS A 1 192 ? 15.742 6.336 10.219 1 96.12 192 CYS A O 1
ATOM 1453 N N . GLY A 1 193 ? 14.203 7.5 11.32 1 95.19 193 GLY A N 1
ATOM 1454 C CA . GLY A 1 193 ? 14.219 8.625 10.398 1 95.19 193 GLY A CA 1
ATOM 1455 C C . GLY A 1 193 ? 13.195 8.5 9.281 1 95.19 193 GLY A C 1
ATOM 1456 O O . GLY A 1 193 ? 12.938 9.461 8.555 1 95.19 193 GLY A O 1
ATOM 1457 N N . THR A 1 194 ? 12.641 7.316 9.18 1 95.44 194 THR A N 1
ATOM 1458 C CA . THR A 1 194 ? 11.641 7.129 8.133 1 95.44 194 THR A CA 1
ATOM 1459 C C . THR A 1 194 ? 10.32 7.789 8.523 1 95.44 194 THR A C 1
ATOM 1461 O O . THR A 1 194 ? 9.805 7.562 9.617 1 95.44 194 THR A O 1
ATOM 1464 N N . LEU A 1 195 ? 9.828 8.586 7.637 1 94.19 195 LEU A N 1
ATOM 1465 C CA . LEU A 1 195 ? 8.547 9.234 7.895 1 94.19 195 LEU A CA 1
ATOM 1466 C C . LEU A 1 195 ? 7.387 8.328 7.5 1 94.19 195 LEU A C 1
ATOM 1468 O O . LEU A 1 195 ? 6.484 8.078 8.305 1 94.19 195 LEU A O 1
ATOM 1472 N N . TYR A 1 196 ? 7.398 7.887 6.309 1 93.06 196 TYR A N 1
ATOM 1473 C CA . TYR A 1 196 ? 6.43 6.898 5.844 1 93.06 196 TYR A CA 1
ATOM 1474 C C . TYR A 1 196 ? 6.906 6.227 4.559 1 93.06 196 TYR A C 1
ATOM 1476 O O . TYR A 1 196 ? 7.891 6.66 3.955 1 93.06 196 TYR A O 1
ATOM 1484 N N . ALA A 1 197 ? 6.309 5.16 4.258 1 93.31 197 ALA A N 1
ATOM 1485 C CA . ALA A 1 197 ? 6.641 4.383 3.068 1 93.31 197 ALA A CA 1
ATOM 1486 C C . ALA A 1 197 ? 5.379 4 2.293 1 93.31 197 ALA A C 1
ATOM 1488 O O . ALA A 1 197 ? 4.316 3.801 2.885 1 93.31 197 ALA A O 1
ATOM 1489 N N . VAL A 1 198 ? 5.559 3.939 0.977 1 91.81 198 VAL A N 1
ATOM 1490 C CA . VAL A 1 198 ? 4.445 3.564 0.111 1 91.81 198 VAL A CA 1
ATOM 1491 C C . VAL A 1 198 ? 4.883 2.451 -0.838 1 91.81 198 VAL A C 1
ATOM 1493 O O . VAL A 1 198 ? 5.922 2.561 -1.497 1 91.81 198 VAL A O 1
ATOM 1496 N N . SER A 1 199 ? 4.137 1.444 -0.795 1 89 199 SER A N 1
ATOM 1497 C CA . SER A 1 199 ? 4.344 0.395 -1.787 1 89 199 SER A CA 1
ATOM 1498 C C . SER A 1 199 ? 3.41 0.567 -2.98 1 89 199 SER A C 1
ATOM 1500 O O . SER A 1 199 ? 2.24 0.919 -2.814 1 89 199 SER A O 1
ATOM 1502 N N . ALA A 1 200 ? 4.074 0.546 -4.16 1 65.06 200 ALA A N 1
ATOM 1503 C CA . ALA A 1 200 ? 3.268 0.69 -5.371 1 65.06 200 ALA A CA 1
ATOM 1504 C C . ALA A 1 200 ? 2.383 -0.533 -5.59 1 65.06 200 ALA A C 1
ATOM 1506 O O . ALA A 1 200 ? 2.854 -1.67 -5.512 1 65.06 200 ALA A O 1
ATOM 1507 N N . ALA A 1 201 ? 1.193 -0.49 -5.082 1 63.69 201 ALA A N 1
ATOM 1508 C CA . ALA A 1 201 ? 0.474 -1.65 -5.598 1 63.69 201 ALA A CA 1
ATOM 1509 C C . ALA A 1 201 ? -0.828 -1.23 -6.277 1 63.69 201 ALA A C 1
ATOM 1511 O O . ALA A 1 201 ? -1.716 -0.666 -5.633 1 63.69 201 ALA A O 1
ATOM 1512 N N . ASP A 1 202 ? -0.592 -0.917 -7.562 1 70.69 202 ASP A N 1
ATOM 1513 C CA . ASP A 1 202 ? -1.862 -0.856 -8.281 1 70.69 202 ASP A CA 1
ATOM 1514 C C . ASP A 1 202 ? -2.541 -2.223 -8.312 1 70.69 202 ASP A C 1
ATOM 1516 O O . ASP A 1 202 ? -2.01 -3.199 -7.777 1 70.69 202 ASP A O 1
ATOM 1520 N N . PHE A 1 203 ? -3.846 -2.268 -8.531 1 79.81 203 PHE A N 1
ATOM 1521 C CA . PHE A 1 203 ? -4.59 -3.504 -8.742 1 79.81 203 PHE A CA 1
ATOM 1522 C C . PHE A 1 203 ? -4.453 -3.982 -10.18 1 79.81 203 PHE A C 1
ATOM 1524 O O . PHE A 1 203 ? -5.422 -3.957 -10.945 1 79.81 203 PHE A O 1
ATOM 1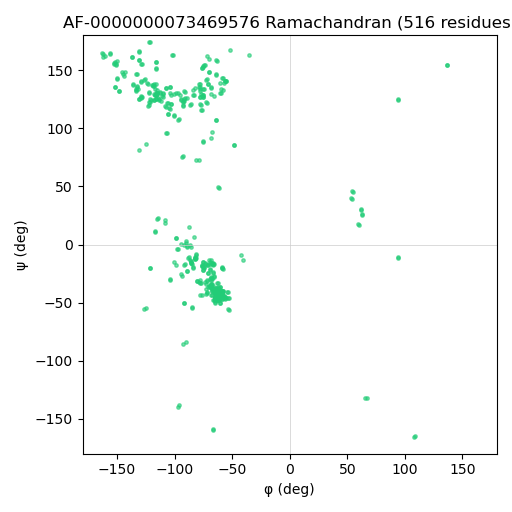531 N N . PRO A 1 204 ? -3.232 -4.512 -10.516 1 82.06 204 PRO A N 1
ATOM 1532 C CA . PRO A 1 204 ? -2.908 -4.777 -11.922 1 82.06 204 PRO A CA 1
ATOM 1533 C C . PRO A 1 204 ? -3.76 -5.891 -12.523 1 82.06 204 PRO A C 1
ATOM 1535 O O . PRO A 1 204 ? -3.953 -5.938 -13.742 1 82.06 204 PRO A O 1
ATOM 1538 N N . GLU A 1 205 ? -4.242 -6.703 -11.758 1 86.06 205 GLU A N 1
ATOM 1539 C CA . GLU A 1 205 ? -4.965 -7.863 -12.273 1 86.06 205 GLU A CA 1
ATOM 1540 C C . GLU A 1 205 ? -6.262 -7.445 -12.961 1 86.06 205 GLU A C 1
ATOM 1542 O O . GLU A 1 205 ? -6.688 -8.078 -13.93 1 86.06 205 GLU A O 1
ATOM 1547 N N . ARG A 1 206 ? -6.824 -6.418 -12.406 1 84.44 206 ARG A N 1
ATOM 1548 C CA . ARG A 1 206 ? -8 -5.91 -13.109 1 84.44 206 ARG A CA 1
ATOM 1549 C C . ARG A 1 206 ? -7.648 -5.469 -14.523 1 84.44 206 ARG A C 1
ATOM 1551 O O . ARG A 1 206 ? -8.391 -5.738 -15.469 1 84.44 206 ARG A O 1
ATOM 1558 N N . ILE A 1 207 ? -6.551 -4.848 -14.688 1 87 207 ILE A N 1
ATOM 1559 C CA . ILE A 1 207 ? -6.082 -4.359 -15.984 1 87 207 ILE A CA 1
ATOM 1560 C C . ILE A 1 207 ? -5.793 -5.543 -16.906 1 87 207 ILE A C 1
ATOM 1562 O O . ILE A 1 207 ? -6.203 -5.539 -18.062 1 87 207 ILE A O 1
ATOM 1566 N N . LEU A 1 208 ? -5.25 -6.523 -16.359 1 90.38 208 LEU A N 1
ATOM 1567 C CA . LEU A 1 208 ? -4.805 -7.664 -17.156 1 90.38 208 LEU A CA 1
ATOM 1568 C C . LEU A 1 208 ? -5.988 -8.531 -17.562 1 90.38 208 LEU A C 1
ATOM 1570 O O . LEU A 1 208 ? -6.105 -8.914 -18.734 1 90.38 208 LEU A O 1
ATOM 1574 N N . PHE A 1 209 ? -6.879 -8.781 -16.688 1 88.38 209 PHE A N 1
ATOM 1575 C CA . PHE A 1 209 ? -7.859 -9.836 -16.938 1 88.38 209 PHE A CA 1
ATOM 1576 C C . PHE A 1 209 ? -9.211 -9.234 -17.312 1 88.38 209 PHE A C 1
ATOM 1578 O O . PHE A 1 209 ? -10 -9.867 -18.016 1 88.38 209 PHE A O 1
ATOM 1585 N N . LYS A 1 210 ? -9.516 -8.07 -16.812 1 86.12 210 LYS A N 1
ATOM 1586 C CA . LYS A 1 210 ? -10.789 -7.438 -17.156 1 86.12 210 LYS A CA 1
ATOM 1587 C C . LYS A 1 210 ? -10.641 -6.531 -18.375 1 86.12 210 LYS A C 1
ATOM 1589 O O . LYS A 1 210 ? -11.391 -6.664 -19.344 1 86.12 210 LYS A O 1
ATOM 1594 N N . GLU A 1 211 ? -9.688 -5.719 -18.312 1 86.81 211 GLU A N 1
ATOM 1595 C CA . GLU A 1 211 ? -9.492 -4.777 -19.406 1 86.81 211 GLU A CA 1
ATOM 1596 C C . GLU A 1 211 ? -8.688 -5.41 -20.547 1 86.81 211 GLU A C 1
ATOM 1598 O O . GLU A 1 211 ? -8.703 -4.914 -21.672 1 86.81 211 GLU A O 1
ATOM 1603 N N . ARG A 1 212 ? -7.996 -6.441 -20.297 1 91.62 212 ARG A N 1
ATOM 1604 C CA . ARG A 1 212 ? -7.16 -7.176 -21.234 1 91.62 212 ARG A CA 1
ATOM 1605 C C . ARG A 1 212 ? -6.172 -6.242 -21.938 1 91.62 212 ARG A C 1
ATOM 1607 O O . ARG A 1 212 ? -6.008 -6.305 -23.156 1 91.62 212 ARG A O 1
ATOM 1614 N N . ASP A 1 213 ? -5.652 -5.352 -21.219 1 92.31 213 ASP A N 1
ATOM 1615 C CA . ASP A 1 213 ? -4.699 -4.367 -21.719 1 92.31 213 ASP A CA 1
ATOM 1616 C C . ASP A 1 213 ? -3.285 -4.676 -21.219 1 92.31 213 ASP A C 1
ATOM 1618 O O . ASP A 1 213 ? -2.854 -4.152 -20.203 1 92.31 213 ASP A O 1
ATOM 1622 N N . MET A 1 214 ? -2.566 -5.352 -22.062 1 93.38 214 MET A N 1
ATOM 1623 C CA . MET A 1 214 ? -1.234 -5.824 -21.703 1 93.38 214 MET A CA 1
ATOM 1624 C C . MET A 1 214 ? -0.266 -4.66 -21.531 1 93.38 214 MET A C 1
ATOM 1626 O O . MET A 1 214 ? 0.577 -4.664 -20.641 1 93.38 214 MET A O 1
ATOM 1630 N N . LEU A 1 215 ? -0.417 -3.719 -22.359 1 93.94 215 LEU A N 1
ATOM 1631 C CA . LEU A 1 215 ? 0.489 -2.576 -22.328 1 93.94 215 LEU A CA 1
ATOM 1632 C C . LEU A 1 215 ? 0.33 -1.8 -21.016 1 93.94 215 LEU A C 1
ATOM 1634 O O . LEU A 1 215 ? 1.321 -1.447 -20.375 1 93.94 215 LEU A O 1
ATOM 1638 N N . GLN A 1 216 ? -0.854 -1.479 -20.672 1 91.75 216 GLN A N 1
ATOM 1639 C CA . GLN A 1 216 ? -1.115 -0.777 -19.422 1 91.75 216 GLN A CA 1
ATOM 1640 C C . GLN A 1 216 ? -0.683 -1.615 -18.219 1 91.75 216 GLN A C 1
ATOM 1642 O O . GLN A 1 216 ? -0.172 -1.08 -17.234 1 91.75 216 GLN A O 1
ATOM 1647 N N . PHE A 1 217 ? -0.917 -2.877 -18.328 1 92.75 217 PHE A N 1
ATOM 1648 C CA . PHE A 1 217 ? -0.478 -3.783 -17.266 1 92.75 217 PHE A CA 1
ATOM 1649 C C . PHE A 1 217 ? 1.032 -3.701 -17.078 1 92.75 217 PHE A C 1
ATOM 1651 O O . PHE A 1 217 ? 1.513 -3.541 -15.953 1 92.75 217 PHE A O 1
ATOM 1658 N N . GLN A 1 218 ? 1.709 -3.748 -18.141 1 93.44 218 GLN A N 1
ATOM 1659 C CA . GLN A 1 218 ? 3.166 -3.678 -18.078 1 93.44 218 GLN A CA 1
ATOM 1660 C C . GLN A 1 218 ? 3.629 -2.336 -17.531 1 93.44 218 GLN A C 1
ATOM 1662 O O . GLN A 1 218 ? 4.59 -2.277 -16.75 1 93.44 218 GLN A O 1
ATOM 1667 N N . ALA A 1 219 ? 2.994 -1.333 -17.891 1 91.44 219 ALA A N 1
ATOM 1668 C CA . ALA A 1 219 ? 3.334 0 -17.391 1 91.44 219 ALA A CA 1
ATOM 1669 C C . ALA A 1 219 ? 3.164 0.088 -15.883 1 91.44 219 ALA A C 1
ATOM 1671 O O . ALA A 1 219 ? 4.027 0.625 -15.18 1 91.44 219 ALA A O 1
ATOM 1672 N N . VAL A 1 220 ? 2.096 -0.453 -15.398 1 89.31 220 VAL A N 1
ATOM 1673 C CA . VAL A 1 220 ? 1.804 -0.428 -13.969 1 89.31 220 VAL A CA 1
ATOM 1674 C C . VAL A 1 220 ? 2.818 -1.287 -13.219 1 89.31 220 VAL A C 1
ATOM 1676 O O . VAL A 1 220 ? 3.35 -0.872 -12.188 1 89.31 220 VAL A O 1
ATOM 1679 N N . MET A 1 221 ? 3.156 -2.381 -13.781 1 92.81 221 MET A N 1
ATOM 1680 C CA . MET A 1 221 ? 4.062 -3.324 -13.133 1 92.81 221 MET A CA 1
ATOM 1681 C C . MET A 1 221 ? 5.5 -2.82 -13.188 1 92.81 221 MET A C 1
ATOM 1683 O O . MET A 1 221 ? 6.363 -3.322 -12.461 1 92.81 221 MET A O 1
ATOM 1687 N N . SER A 1 222 ? 5.75 -1.852 -14.016 1 93.12 222 SER A N 1
ATOM 1688 C CA . SER A 1 222 ? 7.105 -1.341 -14.188 1 93.12 222 SER A CA 1
ATOM 1689 C C . SER A 1 222 ? 7.398 -0.198 -13.227 1 93.12 222 SER A C 1
ATOM 1691 O O . SER A 1 222 ? 8.492 0.369 -13.234 1 93.12 222 SER A O 1
ATOM 1693 N N . GLN A 1 223 ? 6.52 0.144 -12.391 1 89.5 223 GLN A N 1
ATOM 1694 C CA . GLN A 1 223 ? 6.746 1.173 -11.383 1 89.5 223 GLN A CA 1
ATOM 1695 C C . GLN A 1 223 ? 7.613 0.646 -10.242 1 89.5 223 GLN A C 1
ATOM 1697 O O . GLN A 1 223 ? 7.613 -0.553 -9.961 1 89.5 223 GLN A O 1
ATOM 1702 N N . PRO A 1 224 ? 8.367 1.59 -9.594 1 92.25 224 PRO A N 1
ATOM 1703 C CA . PRO A 1 224 ? 9.117 1.152 -8.414 1 92.25 224 PRO A CA 1
ATOM 1704 C C . PRO A 1 224 ? 8.234 0.505 -7.355 1 92.25 224 PRO A C 1
ATOM 1706 O O . PRO A 1 224 ? 7.113 0.968 -7.113 1 92.25 224 PRO A O 1
ATOM 1709 N N . ALA A 1 225 ? 8.703 -0.539 -6.73 1 93.88 225 ALA A N 1
ATOM 1710 C CA . ALA A 1 225 ? 7.891 -1.333 -5.809 1 93.88 225 ALA A CA 1
ATOM 1711 C C . ALA A 1 225 ? 7.707 -0.612 -4.477 1 93.88 225 ALA A C 1
ATOM 1713 O O . ALA A 1 225 ? 6.777 -0.911 -3.725 1 93.88 225 ALA A O 1
ATOM 1714 N N . LEU A 1 226 ? 8.656 0.34 -4.211 1 93.94 226 LEU A N 1
ATOM 1715 C CA . LEU A 1 226 ? 8.664 0.96 -2.889 1 93.94 226 LEU A CA 1
ATOM 1716 C C . LEU A 1 226 ? 9.227 2.373 -2.955 1 93.94 226 LEU A C 1
ATOM 1718 O O . LEU A 1 226 ? 10.227 2.617 -3.641 1 93.94 226 LEU A O 1
ATOM 1722 N N . ARG A 1 227 ? 8.625 3.289 -2.332 1 92.81 227 ARG A N 1
ATOM 1723 C CA . ARG A 1 227 ? 9.102 4.652 -2.127 1 92.81 227 ARG A CA 1
ATOM 1724 C C . ARG A 1 227 ? 9.023 5.043 -0.655 1 92.81 227 ARG A C 1
ATOM 1726 O O . ARG A 1 227 ? 8.055 4.711 0.031 1 92.81 227 ARG A O 1
ATOM 1733 N N . ILE A 1 228 ? 10.031 5.742 -0.21 1 93.12 228 ILE A N 1
ATOM 1734 C CA . ILE A 1 228 ? 10.125 6.066 1.209 1 93.12 228 ILE A CA 1
ATOM 1735 C C . ILE A 1 228 ? 10.461 7.547 1.38 1 93.12 228 ILE A C 1
ATOM 1737 O O . ILE A 1 228 ? 11.289 8.094 0.647 1 93.12 228 ILE A O 1
ATOM 1741 N N . SER A 1 229 ? 9.766 8.219 2.211 1 92.69 229 SER A N 1
ATOM 1742 C CA . SER A 1 229 ? 10.156 9.523 2.721 1 92.69 229 SER A CA 1
ATOM 1743 C C . SER A 1 229 ? 10.953 9.406 4.016 1 92.69 229 SER A C 1
ATOM 1745 O O . SER A 1 229 ? 10.484 8.797 4.98 1 92.69 229 SER A O 1
ATOM 1747 N N . SER A 1 230 ? 12.141 9.961 4.023 1 94.06 230 SER A N 1
ATOM 1748 C CA . SER A 1 230 ? 13.023 9.688 5.156 1 94.06 230 SER A CA 1
ATOM 1749 C C . SER A 1 230 ? 13.969 10.859 5.414 1 94.06 230 SER A C 1
ATOM 1751 O O . SER A 1 230 ? 14.219 11.672 4.523 1 94.06 230 SER A O 1
ATOM 1753 N N . LEU A 1 231 ? 14.414 10.953 6.66 1 94.31 231 LEU A N 1
ATOM 1754 C CA . LEU A 1 231 ? 15.453 11.906 7.039 1 94.31 231 LEU A CA 1
ATOM 1755 C C . LEU A 1 231 ? 16.844 11.32 6.797 1 94.31 231 LEU A C 1
ATOM 1757 O O . LEU A 1 231 ? 17.828 12.047 6.801 1 94.31 231 LEU A O 1
ATOM 1761 N N . LYS A 1 232 ? 16.844 10.023 6.625 1 93.94 232 LYS A N 1
ATOM 1762 C CA . LYS A 1 232 ? 18.094 9.297 6.43 1 93.94 232 LYS A CA 1
ATOM 1763 C C . LYS A 1 232 ? 18.031 8.422 5.184 1 93.94 232 LYS A C 1
ATOM 1765 O O . LYS A 1 232 ? 16.953 8.031 4.746 1 93.94 232 LYS A O 1
ATOM 1770 N N . GLU A 1 233 ? 19.234 8.188 4.707 1 93.38 233 GLU A N 1
ATOM 1771 C CA . GLU A 1 233 ? 19.312 7.238 3.598 1 93.38 233 GLU A CA 1
ATOM 1772 C C . GLU A 1 233 ? 19.031 5.816 4.066 1 93.38 233 GLU A C 1
ATOM 1774 O O . GLU A 1 233 ? 19.469 5.406 5.141 1 93.38 233 GLU A O 1
ATOM 1779 N N . ILE A 1 234 ? 18.25 5.125 3.217 1 94.31 234 ILE A N 1
ATOM 1780 C CA . ILE A 1 234 ? 17.875 3.74 3.488 1 94.31 234 ILE A CA 1
ATOM 1781 C C . ILE A 1 234 ? 18.078 2.895 2.234 1 94.31 234 ILE A C 1
ATOM 1783 O O . ILE A 1 234 ? 17.797 3.338 1.122 1 94.31 234 ILE A O 1
ATOM 1787 N N . ASP A 1 235 ? 18.688 1.724 2.355 1 96.38 235 ASP A N 1
ATOM 1788 C CA . ASP A 1 235 ? 18.75 0.771 1.252 1 96.38 235 ASP A CA 1
ATOM 1789 C C . ASP A 1 235 ? 17.406 0.074 1.048 1 96.38 235 ASP A C 1
ATOM 1791 O O . ASP A 1 235 ? 17.219 -1.049 1.516 1 96.38 235 ASP A O 1
ATOM 1795 N N . VAL A 1 236 ? 16.625 0.688 0.261 1 95.31 236 VAL A N 1
ATOM 1796 C CA . VAL A 1 236 ? 15.234 0.266 0.083 1 95.31 236 VAL A CA 1
ATOM 1797 C C . VAL A 1 236 ? 15.195 -1.083 -0.632 1 95.31 236 VAL A C 1
ATOM 1799 O O . VAL A 1 236 ? 14.328 -1.914 -0.352 1 95.31 236 VAL A O 1
ATOM 1802 N N . ASP A 1 237 ? 16.125 -1.347 -1.558 1 97.69 237 ASP A N 1
ATOM 1803 C CA . ASP A 1 237 ? 16.156 -2.625 -2.26 1 97.69 237 ASP A CA 1
ATOM 1804 C C . ASP A 1 237 ? 16.5 -3.766 -1.303 1 97.69 237 ASP A C 1
ATOM 1806 O O . ASP A 1 237 ? 15.984 -4.871 -1.436 1 97.69 237 ASP A O 1
ATOM 1810 N N . ALA A 1 238 ? 17.344 -3.486 -0.375 1 98.06 238 ALA A N 1
ATOM 1811 C CA . ALA A 1 238 ? 17.672 -4.504 0.618 1 98.06 238 ALA A CA 1
ATOM 1812 C C . ALA A 1 238 ? 16.453 -4.883 1.446 1 98.06 238 ALA A C 1
ATOM 1814 O O . ALA A 1 238 ? 16.266 -6.055 1.778 1 98.06 238 ALA A O 1
ATOM 1815 N N . VAL A 1 239 ? 15.641 -3.904 1.821 1 97.75 239 VAL A N 1
ATOM 1816 C CA . VAL A 1 239 ? 14.438 -4.16 2.596 1 97.75 239 VAL A CA 1
ATOM 1817 C C . VAL A 1 239 ? 13.477 -5.035 1.786 1 97.75 239 VAL A C 1
ATOM 1819 O O . VAL A 1 239 ? 12.883 -5.973 2.32 1 97.75 239 VAL A O 1
ATOM 1822 N N . LEU A 1 240 ? 13.336 -4.746 0.506 1 97.81 240 LEU A N 1
ATOM 1823 C CA . LEU A 1 240 ? 12.477 -5.535 -0.377 1 97.81 240 LEU A CA 1
ATOM 1824 C C . LEU A 1 240 ? 12.984 -6.969 -0.488 1 97.81 240 LEU A C 1
ATOM 1826 O O . LEU A 1 240 ? 12.203 -7.914 -0.41 1 97.81 240 LEU A O 1
ATOM 1830 N N . ARG A 1 241 ? 14.297 -7.121 -0.651 1 98.38 241 ARG A N 1
ATOM 1831 C CA . ARG A 1 241 ? 14.891 -8.445 -0.787 1 98.38 241 ARG A CA 1
ATOM 1832 C C . ARG A 1 241 ? 14.695 -9.266 0.488 1 98.38 241 ARG A C 1
ATOM 1834 O O . ARG A 1 241 ? 14.508 -10.477 0.429 1 98.38 241 ARG A O 1
ATOM 1841 N N . GLU A 1 242 ? 14.789 -8.602 1.595 1 98.38 242 GLU A N 1
ATOM 1842 C CA . GLU A 1 242 ? 14.539 -9.289 2.855 1 98.38 242 GLU A CA 1
ATOM 1843 C C . GLU A 1 242 ? 13.102 -9.812 2.92 1 98.38 242 GLU A C 1
ATOM 1845 O O . GLU A 1 242 ? 12.859 -10.93 3.379 1 98.38 242 GLU A O 1
ATOM 1850 N N . SER A 1 243 ? 12.195 -9 2.482 1 97.94 243 SER A N 1
ATOM 1851 C CA . SER A 1 243 ? 10.805 -9.445 2.449 1 97.94 243 SER A CA 1
ATOM 1852 C C . SER A 1 243 ? 10.625 -10.641 1.523 1 97.94 243 SER A C 1
ATOM 1854 O O . SER A 1 243 ? 9.922 -11.594 1.864 1 97.94 243 SER A O 1
ATOM 1856 N N . LEU A 1 244 ? 11.242 -10.594 0.369 1 98.44 244 LEU A N 1
ATOM 1857 C CA . LEU A 1 244 ? 11.148 -11.68 -0.603 1 98.44 244 LEU A CA 1
ATOM 1858 C C . LEU A 1 244 ? 11.742 -12.969 -0.038 1 98.44 244 LEU A C 1
ATOM 1860 O O . LEU A 1 244 ? 11.273 -14.062 -0.359 1 98.44 244 LEU A O 1
ATOM 1864 N N . SER A 1 245 ? 12.758 -12.828 0.78 1 98.44 245 SER A N 1
ATOM 1865 C CA . SER A 1 245 ? 13.453 -13.984 1.328 1 98.44 245 SER A CA 1
ATOM 1866 C C . SER A 1 245 ? 12.562 -14.773 2.275 1 98.44 245 SER A C 1
ATOM 1868 O O . SER A 1 245 ? 12.844 -15.938 2.584 1 98.44 245 SER A O 1
ATOM 1870 N N . LEU A 1 246 ? 11.461 -14.203 2.738 1 98.5 246 LEU A N 1
ATOM 1871 C CA . LEU A 1 246 ? 10.555 -14.852 3.678 1 98.5 246 LEU A CA 1
ATOM 1872 C C . LEU A 1 246 ? 9.602 -15.797 2.949 1 98.5 246 LEU A C 1
ATOM 1874 O O . LEU A 1 246 ? 8.891 -16.578 3.584 1 98.5 246 LEU A O 1
ATOM 1878 N N . ILE A 1 247 ? 9.555 -15.734 1.649 1 98.44 247 ILE A N 1
ATOM 1879 C CA . ILE A 1 247 ? 8.688 -16.578 0.84 1 98.44 247 ILE A CA 1
ATOM 1880 C C . ILE A 1 247 ? 9.367 -17.938 0.607 1 98.44 247 ILE A C 1
ATOM 1882 O O . ILE A 1 247 ? 10.531 -17.984 0.206 1 98.44 247 ILE A O 1
ATOM 1886 N N . ARG A 1 248 ? 8.617 -18.969 0.891 1 98.19 248 ARG A N 1
ATOM 1887 C CA . ARG A 1 248 ? 9.125 -20.344 0.768 1 98.19 248 ARG A CA 1
ATOM 1888 C C . ARG A 1 248 ? 8.234 -21.172 -0.152 1 98.19 248 ARG A C 1
ATOM 1890 O O . ARG A 1 248 ? 7.012 -21.047 -0.118 1 98.19 248 ARG A O 1
ATOM 1897 N N . THR A 1 249 ? 8.859 -21.969 -0.97 1 98.38 249 THR A N 1
ATOM 1898 C CA . THR A 1 249 ? 8.164 -22.859 -1.889 1 98.38 249 THR A CA 1
ATOM 1899 C C . THR A 1 249 ? 8.648 -24.297 -1.713 1 98.38 249 THR A C 1
ATOM 1901 O O . THR A 1 249 ? 9.828 -24.531 -1.444 1 98.38 249 THR A O 1
ATOM 1904 N N . GLU A 1 250 ? 7.742 -25.203 -1.814 1 98 250 GLU A N 1
ATOM 1905 C CA . GLU A 1 250 ? 8.094 -26.609 -1.733 1 98 250 GLU A CA 1
ATOM 1906 C C . GLU A 1 250 ? 7.105 -27.469 -2.508 1 98 250 GLU A C 1
ATOM 1908 O O . GLU A 1 250 ? 5.992 -27.031 -2.803 1 98 250 GLU A O 1
ATOM 1913 N N . ILE A 1 251 ? 7.535 -28.609 -2.922 1 97.81 251 ILE A N 1
ATOM 1914 C CA . ILE A 1 251 ? 6.641 -29.625 -3.471 1 97.81 251 ILE A CA 1
ATOM 1915 C C . ILE A 1 251 ? 6.391 -30.719 -2.43 1 97.81 251 ILE A C 1
ATOM 1917 O O . ILE A 1 251 ? 7.332 -31.328 -1.932 1 97.81 251 ILE A O 1
ATOM 1921 N N . ILE A 1 252 ? 5.16 -30.891 -2.094 1 95.56 252 ILE A N 1
ATOM 1922 C CA . ILE A 1 252 ? 4.746 -32 -1.243 1 95.56 252 ILE A CA 1
ATOM 1923 C C . ILE A 1 252 ? 4.34 -33.188 -2.111 1 95.56 252 ILE A C 1
ATOM 1925 O O . ILE A 1 252 ? 3.369 -33.125 -2.867 1 95.56 252 ILE A O 1
ATOM 1929 N N . GLU A 1 253 ? 5.031 -34.281 -1.927 1 95.19 253 GLU A N 1
ATOM 1930 C CA . GLU A 1 253 ? 4.711 -35.5 -2.699 1 95.19 253 GLU A CA 1
ATOM 1931 C C . GLU A 1 253 ? 3.447 -36.156 -2.178 1 95.19 253 GLU A C 1
ATOM 1933 O O . GLU A 1 253 ? 3.23 -36.219 -0.965 1 95.19 253 GLU A O 1
ATOM 1938 N N . VAL A 1 254 ? 2.627 -36.5 -3.121 1 89.88 254 VAL A N 1
ATOM 1939 C CA . VAL A 1 254 ? 1.389 -37.188 -2.779 1 89.88 254 VAL A CA 1
ATOM 1940 C C . VAL A 1 254 ? 1.471 -38.656 -3.219 1 89.88 254 VAL A C 1
ATOM 1942 O O . VAL A 1 254 ? 1.736 -38.938 -4.387 1 89.88 254 VAL A O 1
ATOM 1945 N N . GLU A 1 255 ? 1.371 -39.594 -2.256 1 76.69 255 GLU A N 1
ATOM 1946 C CA . GLU A 1 255 ? 1.501 -41.031 -2.527 1 76.69 255 GLU A CA 1
ATOM 1947 C C . GLU A 1 255 ? 0.218 -41.594 -3.131 1 76.69 255 GLU A C 1
ATOM 1949 O O . GLU A 1 255 ? -0.878 -41.125 -2.832 1 76.69 255 GLU A O 1
ATOM 1954 N N . THR A 1 256 ? 0.359 -42.438 -4.207 1 64.56 256 THR A N 1
ATOM 1955 C CA . THR A 1 256 ? -0.757 -43.188 -4.785 1 64.56 256 THR A CA 1
ATOM 1956 C C . THR A 1 256 ? -1.323 -44.188 -3.783 1 64.56 256 THR A C 1
ATOM 1958 O O . THR A 1 256 ? -0.572 -44.812 -3.043 1 64.56 256 THR A O 1
ATOM 1961 N N . ASP A 1 257 ? -2.49 -44 -3.189 1 52.94 257 ASP A N 1
ATOM 1962 C CA . ASP A 1 257 ? -3.053 -45.094 -2.422 1 52.94 257 ASP A CA 1
ATOM 1963 C C . ASP A 1 257 ? -3.014 -46.406 -3.221 1 52.94 257 ASP A C 1
ATOM 1965 O O . ASP A 1 257 ? -3.566 -46.469 -4.32 1 52.94 257 ASP A O 1
ATOM 1969 N N . ASP A 1 258 ? -1.991 -47.25 -3.283 1 42.91 258 ASP A N 1
ATOM 1970 C CA . ASP A 1 258 ? -2.039 -48.625 -3.773 1 42.91 258 ASP A CA 1
ATOM 1971 C C . ASP A 1 258 ? -3.307 -49.344 -3.299 1 42.91 258 ASP A C 1
ATOM 1973 O O . ASP A 1 258 ? -3.391 -50.562 -3.344 1 42.91 258 ASP A O 1
ATOM 1977 N N . ARG A 1 259 ? -4.145 -49.062 -2.445 1 38.66 259 ARG A N 1
ATOM 1978 C CA . ARG A 1 259 ? -5.133 -50.062 -2.027 1 38.66 259 ARG A CA 1
ATOM 1979 C C . ARG A 1 259 ? -6.008 -50.469 -3.201 1 38.66 259 ARG A C 1
ATOM 1981 O O . ARG A 1 259 ? -7.004 -49.812 -3.516 1 38.66 259 ARG A O 1
ATOM 1988 N N . CYS A 1 260 ? -5.484 -50.844 -4.422 1 29.5 260 CYS A N 1
ATOM 1989 C CA . CYS A 1 260 ? -6.312 -51.875 -5.02 1 29.5 260 CYS A CA 1
ATOM 1990 C C . CYS A 1 260 ? -6.145 -53.219 -4.277 1 29.5 260 CYS A C 1
ATOM 1992 O O . CYS A 1 260 ? -5.047 -53.531 -3.824 1 29.5 260 CYS A O 1
ATOM 1994 N N . MET B 1 1 ? -17.781 -0.427 -5.547 1 77 1 MET B N 1
ATOM 1995 C CA . MET B 1 1 ? -18.125 -1.13 -6.777 1 77 1 MET B CA 1
ATOM 1996 C C . MET B 1 1 ? -17.578 -2.555 -6.77 1 77 1 MET B C 1
ATOM 1998 O O . MET B 1 1 ? -16.469 -2.793 -6.297 1 77 1 MET B O 1
ATOM 2002 N N . THR B 1 2 ? -18.406 -3.479 -7.133 1 77.31 2 THR B N 1
ATOM 2003 C CA . THR B 1 2 ? -18 -4.883 -7.152 1 77.31 2 THR B CA 1
ATOM 2004 C C . THR B 1 2 ? -18.078 -5.441 -8.57 1 77.31 2 THR B C 1
ATOM 2006 O O . THR B 1 2 ? -19.016 -5.152 -9.312 1 77.31 2 THR B O 1
ATOM 2009 N N . GLU B 1 3 ? -16.984 -6.066 -8.992 1 78.56 3 GLU B N 1
ATOM 2010 C CA . GLU B 1 3 ? -16.953 -6.73 -10.289 1 78.56 3 GLU B CA 1
ATOM 2011 C C . GLU B 1 3 ? -16.266 -8.086 -10.203 1 78.56 3 GLU B C 1
ATOM 2013 O O . GLU B 1 3 ? -15.594 -8.383 -9.203 1 78.56 3 GLU B O 1
ATOM 2018 N N . THR B 1 4 ? -16.516 -8.859 -11.148 1 77.31 4 THR B N 1
ATOM 2019 C CA . THR B 1 4 ? -15.844 -10.156 -11.18 1 77.31 4 THR B CA 1
ATOM 2020 C C . THR B 1 4 ? -14.336 -9.984 -11.336 1 77.31 4 THR B C 1
ATOM 2022 O O . THR B 1 4 ? -13.875 -9.039 -11.969 1 77.31 4 THR B O 1
ATOM 2025 N N . GLY B 1 5 ? -13.547 -10.867 -10.727 1 69.25 5 GLY B N 1
ATOM 2026 C CA . GLY B 1 5 ? -12.094 -10.812 -10.758 1 69.25 5 GLY B CA 1
ATOM 2027 C C . GLY B 1 5 ? -11.484 -11.695 -11.828 1 69.25 5 GLY B C 1
ATOM 2028 O O . GLY B 1 5 ? -11.898 -11.648 -12.984 1 69.25 5 GLY B O 1
ATOM 2029 N N . ILE B 1 6 ? -10.438 -12.344 -11.469 1 71.19 6 ILE B N 1
ATOM 2030 C CA . ILE B 1 6 ? -9.688 -13.188 -12.391 1 71.19 6 ILE B CA 1
ATOM 2031 C C . ILE B 1 6 ? -10.555 -14.367 -12.836 1 71.19 6 ILE B C 1
ATOM 2033 O O . ILE B 1 6 ? -10.523 -14.758 -14 1 71.19 6 ILE B O 1
ATOM 2037 N N . THR B 1 7 ? -11.273 -14.844 -11.883 1 73.69 7 THR B N 1
ATOM 2038 C CA . THR B 1 7 ? -12.234 -15.906 -12.172 1 73.69 7 THR B CA 1
ATOM 2039 C C . THR B 1 7 ? -13.641 -15.469 -11.766 1 73.69 7 THR B C 1
ATOM 2041 O O . THR B 1 7 ? -13.828 -14.422 -11.156 1 73.69 7 THR B O 1
ATOM 2044 N N . SER B 1 8 ? -14.586 -16.328 -12.109 1 76.75 8 SER B N 1
ATOM 2045 C CA . SER B 1 8 ? -15.977 -16.016 -11.789 1 76.75 8 SER B CA 1
ATOM 2046 C C . SER B 1 8 ? -16.234 -16.125 -10.289 1 76.75 8 SER B C 1
ATOM 2048 O O . SER B 1 8 ? -17.203 -15.531 -9.781 1 76.75 8 SER B O 1
ATOM 2050 N N . SER B 1 9 ? -15.422 -16.75 -9.617 1 80.62 9 SER B N 1
ATOM 2051 C CA . SER B 1 9 ? -15.641 -16.953 -8.188 1 80.62 9 SER B CA 1
ATOM 2052 C C . SER B 1 9 ? -14.992 -15.852 -7.359 1 80.62 9 SER B C 1
ATOM 2054 O O . SER B 1 9 ? -15.289 -15.695 -6.176 1 80.62 9 SER B O 1
ATOM 2056 N N . VAL B 1 10 ? -14.133 -15.18 -7.949 1 87.5 10 VAL B N 1
ATOM 2057 C CA . VAL B 1 10 ? -13.43 -14.125 -7.238 1 87.5 10 VAL B CA 1
ATOM 2058 C C . VAL B 1 10 ? -13.977 -12.766 -7.66 1 87.5 10 VAL B C 1
ATOM 2060 O O . VAL B 1 10 ? -14.219 -12.523 -8.844 1 87.5 10 VAL B O 1
ATOM 2063 N N . ILE B 1 11 ? -14.18 -11.969 -6.688 1 91.44 11 ILE B N 1
ATOM 2064 C CA . ILE B 1 11 ? -14.703 -10.641 -6.988 1 91.44 11 ILE B CA 1
ATOM 2065 C C . ILE B 1 11 ? -13.672 -9.578 -6.594 1 91.44 11 ILE B C 1
ATOM 2067 O O . ILE B 1 11 ? -12.859 -9.805 -5.691 1 91.44 11 ILE B O 1
ATOM 2071 N N . THR B 1 12 ? -13.719 -8.453 -7.301 1 91.88 12 THR B N 1
ATOM 2072 C CA . THR B 1 12 ? -12.938 -7.273 -6.961 1 91.88 12 THR B CA 1
ATOM 2073 C C . THR B 1 12 ? -13.828 -6.188 -6.363 1 91.88 12 THR B C 1
ATOM 2075 O O . THR B 1 12 ? -14.805 -5.77 -6.988 1 91.88 12 THR B O 1
ATOM 2078 N N . ILE B 1 13 ? -13.492 -5.828 -5.211 1 93.94 13 ILE B N 1
ATOM 2079 C CA . ILE B 1 13 ? -14.25 -4.793 -4.512 1 93.94 13 ILE B CA 1
ATOM 2080 C C . ILE B 1 13 ? -13.414 -3.521 -4.414 1 93.94 13 ILE B C 1
ATOM 2082 O O . ILE B 1 13 ? -12.266 -3.561 -3.961 1 93.94 13 ILE B O 1
ATOM 2086 N N . THR B 1 14 ? -14.008 -2.408 -4.797 1 93.38 14 THR B N 1
ATOM 2087 C CA . THR B 1 14 ? -13.32 -1.122 -4.801 1 93.38 14 THR B CA 1
ATOM 2088 C C . THR B 1 14 ? -14.008 -0.139 -3.857 1 93.38 14 THR B C 1
ATOM 2090 O O . THR B 1 14 ? -15.234 -0.011 -3.871 1 93.38 14 THR B O 1
ATOM 2093 N N . SER B 1 15 ? -13.227 0.543 -3.141 1 95.62 15 SER B N 1
ATOM 2094 C CA . SER B 1 15 ? -13.797 1.519 -2.217 1 95.62 15 SER B CA 1
ATOM 2095 C C . SER B 1 15 ? -14.391 2.707 -2.967 1 95.62 15 SER B C 1
ATOM 2097 O O . SER B 1 15 ? -13.906 3.074 -4.039 1 95.62 15 SER B O 1
ATOM 2099 N N . THR B 1 16 ? -15.422 3.277 -2.418 1 96.81 16 THR B N 1
ATOM 2100 C CA . THR B 1 16 ? -15.93 4.555 -2.912 1 96.81 16 THR B CA 1
ATOM 2101 C C . THR B 1 16 ? -15.094 5.711 -2.363 1 96.81 16 THR B C 1
ATOM 2103 O O . THR B 1 16 ? -14.961 6.75 -3.018 1 96.81 16 THR B O 1
ATOM 2106 N N . LEU B 1 17 ? -14.578 5.523 -1.19 1 96.62 17 LEU B N 1
ATOM 2107 C CA . LEU B 1 17 ? -13.68 6.523 -0.624 1 96.62 17 LEU B CA 1
ATOM 2108 C C . LEU B 1 17 ? -12.367 6.578 -1.4 1 96.62 17 LEU B C 1
ATOM 2110 O O . LEU B 1 17 ? -11.82 5.539 -1.774 1 96.62 17 LEU B O 1
ATOM 2114 N N . ARG B 1 18 ? -12.008 7.746 -1.647 1 95.44 18 ARG B N 1
ATOM 2115 C CA . ARG B 1 18 ? -10.742 8.023 -2.322 1 95.44 18 ARG B CA 1
ATOM 2116 C C . ARG B 1 18 ? -9.68 8.469 -1.324 1 95.44 18 ARG B C 1
ATOM 2118 O O . ARG B 1 18 ? -9.984 8.781 -0.173 1 95.44 18 ARG B O 1
ATOM 2125 N N . GLU B 1 19 ? -8.383 8.398 -1.816 1 94 19 GLU B N 1
ATOM 2126 C CA . GLU B 1 19 ? -7.305 8.875 -0.965 1 94 19 GLU B CA 1
ATOM 2127 C C . GLU B 1 19 ? -7.562 10.305 -0.499 1 94 19 GLU B C 1
ATOM 2129 O O . GLU B 1 19 ? -7.293 10.648 0.655 1 94 19 GLU B O 1
ATOM 2134 N N . TYR B 1 20 ? -8.039 11.055 -1.403 1 95.19 20 TYR B N 1
ATOM 2135 C CA . TYR B 1 20 ? -8.367 12.445 -1.102 1 95.19 20 TYR B CA 1
ATOM 2136 C C . TYR B 1 20 ? -9.391 12.531 0.022 1 95.19 20 TYR B C 1
ATOM 2138 O O . TYR B 1 20 ? -9.312 13.414 0.876 1 95.19 20 TYR B O 1
ATOM 2146 N N . ASP B 1 21 ? -10.391 11.703 0.001 1 96.81 21 ASP B N 1
ATOM 2147 C CA . ASP B 1 21 ? -11.414 11.688 1.044 1 96.81 21 ASP B CA 1
ATOM 2148 C C . ASP B 1 21 ? -10.797 11.375 2.408 1 96.81 21 ASP B C 1
ATOM 2150 O O . ASP B 1 21 ? -11.188 11.969 3.418 1 96.81 21 ASP B O 1
ATOM 2154 N N . LEU B 1 22 ? -9.852 10.414 2.475 1 96.81 22 LEU B N 1
ATOM 2155 C CA . LEU B 1 22 ? -9.172 10.078 3.721 1 96.81 22 LEU B CA 1
ATOM 2156 C C . LEU B 1 22 ? -8.383 11.273 4.25 1 96.81 22 LEU B C 1
ATOM 2158 O O . LEU B 1 22 ? -8.484 11.617 5.426 1 96.81 22 LEU B O 1
ATOM 2162 N N . ALA B 1 23 ? -7.629 11.898 3.393 1 96.5 23 ALA B N 1
ATOM 2163 C CA . ALA B 1 23 ? -6.828 13.062 3.77 1 96.5 23 ALA B CA 1
ATOM 2164 C C . ALA B 1 23 ? -7.711 14.188 4.309 1 96.5 23 ALA B C 1
ATOM 2166 O O . ALA B 1 23 ? -7.391 14.805 5.324 1 96.5 23 ALA B O 1
ATOM 2167 N N . ASN B 1 24 ? -8.781 14.406 3.641 1 97.12 24 ASN B N 1
ATOM 2168 C CA . ASN B 1 24 ? -9.688 15.477 4.039 1 97.12 24 ASN B CA 1
ATOM 2169 C C . ASN B 1 24 ? -10.328 15.188 5.395 1 97.12 24 ASN B C 1
ATOM 2171 O O . ASN B 1 24 ? -10.539 16.109 6.191 1 97.12 24 ASN B O 1
ATOM 2175 N N . GLU B 1 25 ? -10.688 13.984 5.566 1 98.12 25 GLU B N 1
ATOM 2176 C CA . GLU B 1 25 ? -11.273 13.617 6.855 1 98.12 25 GLU B CA 1
ATOM 2177 C C . GLU B 1 25 ? -10.273 13.844 7.988 1 98.12 25 GLU B C 1
ATOM 2179 O O . GLU B 1 25 ? -10.641 14.328 9.062 1 98.12 25 GLU B O 1
ATOM 2184 N N . ILE B 1 26 ? -9.055 13.477 7.797 1 98.44 26 ILE B N 1
ATOM 2185 C CA . ILE B 1 26 ? -8.008 13.664 8.797 1 98.44 26 ILE B CA 1
ATOM 2186 C C . ILE B 1 26 ? -7.766 15.148 9.023 1 98.44 26 ILE B C 1
ATOM 2188 O O . ILE B 1 26 ? -7.684 15.602 10.172 1 98.44 26 ILE B O 1
ATOM 2192 N N . ALA B 1 27 ? -7.684 15.906 7.949 1 98.31 27 ALA B N 1
ATOM 2193 C CA . ALA B 1 27 ? -7.512 17.344 8.039 1 98.31 27 ALA B CA 1
ATOM 2194 C C . ALA B 1 27 ? -8.672 17.984 8.797 1 98.31 27 ALA B C 1
ATOM 2196 O O . ALA B 1 27 ? -8.469 18.906 9.594 1 98.31 27 ALA B O 1
ATOM 2197 N N . ALA B 1 28 ? -9.828 17.5 8.523 1 98.12 28 ALA B N 1
ATOM 2198 C CA . ALA B 1 28 ? -11.016 18.016 9.203 1 98.12 28 ALA B CA 1
ATOM 2199 C C . ALA B 1 28 ? -10.945 17.75 10.703 1 98.12 28 ALA B C 1
ATOM 2201 O O . ALA B 1 28 ? -11.32 18.609 11.508 1 98.12 28 ALA B O 1
ATOM 2202 N N . LYS B 1 29 ? -10.547 16.578 11.047 1 98.38 29 LYS B N 1
ATOM 2203 C CA . LYS B 1 29 ? -10.383 16.25 12.461 1 98.38 29 LYS B CA 1
ATOM 2204 C C . LYS B 1 29 ? -9.422 17.219 13.148 1 98.38 29 LYS B C 1
ATOM 2206 O O . LYS B 1 29 ? -9.688 17.688 14.258 1 98.38 29 LYS B O 1
ATOM 2211 N N . LYS B 1 30 ? -8.336 17.484 12.516 1 98.5 30 LYS B N 1
ATOM 2212 C CA . LYS B 1 30 ? -7.359 18.422 13.055 1 98.5 30 LYS B CA 1
ATOM 2213 C C . LYS B 1 30 ? -7.957 19.812 13.203 1 98.5 30 LYS B C 1
ATOM 2215 O O . LYS B 1 30 ? -7.793 20.469 14.234 1 98.5 30 LYS B O 1
ATOM 2220 N N . ALA B 1 31 ? -8.609 20.234 12.172 1 98 31 ALA B N 1
ATOM 2221 C CA . ALA B 1 31 ? -9.234 21.562 12.18 1 98 31 ALA B CA 1
ATOM 2222 C C . ALA B 1 31 ? -10.289 21.656 13.281 1 98 31 ALA B C 1
ATOM 2224 O O . ALA B 1 31 ? -10.359 22.672 13.992 1 98 31 ALA B O 1
ATOM 2225 N N . ASP B 1 32 ? -11.109 20.625 13.383 1 98.25 32 ASP B N 1
ATOM 2226 C CA . ASP B 1 32 ? -12.141 20.609 14.414 1 98.25 32 ASP B CA 1
ATOM 2227 C C . ASP B 1 32 ? -11.531 20.719 15.805 1 98.25 32 ASP B C 1
ATOM 2229 O O . ASP B 1 32 ? -12.078 21.391 16.672 1 98.25 32 ASP B O 1
ATOM 2233 N N . THR B 1 33 ? -10.445 20.062 16 1 98.69 33 THR B N 1
ATOM 2234 C CA . THR B 1 33 ? -9.75 20.109 17.281 1 98.69 33 THR B CA 1
ATOM 2235 C C . THR B 1 33 ? -9.273 21.531 17.594 1 98.69 33 THR B C 1
ATOM 2237 O O . THR B 1 33 ? -9.422 22 18.719 1 98.69 33 THR B O 1
ATOM 2240 N N . VAL B 1 34 ? -8.719 22.172 16.625 1 98.31 34 VAL B N 1
ATOM 2241 C CA . VAL B 1 34 ? -8.258 23.547 16.797 1 98.31 34 VAL B CA 1
ATOM 2242 C C . VAL B 1 34 ? -9.438 24.453 17.094 1 98.31 34 VAL B C 1
ATOM 2244 O O . VAL B 1 34 ? -9.367 25.281 18.016 1 98.31 34 VAL B O 1
ATOM 2247 N N . LEU B 1 35 ? -10.516 24.297 16.375 1 97.88 35 LEU B N 1
ATOM 2248 C CA . LEU B 1 35 ? -11.695 25.125 16.578 1 97.88 35 LEU B CA 1
ATOM 2249 C C . LEU B 1 35 ? -12.266 24.922 17.984 1 97.88 35 LEU B C 1
ATOM 2251 O O . LEU B 1 35 ? -12.688 25.875 18.641 1 97.88 35 LEU B O 1
ATOM 2255 N N . ALA B 1 36 ? -12.305 23.688 18.406 1 98.12 36 ALA B N 1
ATOM 2256 C CA . ALA B 1 36 ? -12.781 23.406 19.75 1 98.12 36 ALA B CA 1
ATOM 2257 C C . ALA B 1 36 ? -11.922 24.094 20.797 1 98.12 36 ALA B C 1
ATOM 2259 O O . ALA B 1 36 ? -12.43 24.578 21.812 1 98.12 36 ALA B O 1
ATOM 2260 N N . TRP B 1 37 ? -10.664 24.062 20.609 1 98.19 37 TRP B N 1
ATOM 2261 C CA . TRP B 1 37 ? -9.75 24.719 21.531 1 98.19 37 TRP B CA 1
ATOM 2262 C C . TRP B 1 37 ? -9.977 26.219 21.547 1 98.19 37 TRP B C 1
ATOM 2264 O O . TRP B 1 37 ? -9.945 26.844 22.609 1 98.19 37 TRP B O 1
ATOM 2274 N N . ILE B 1 38 ? -10.188 26.812 20.406 1 97.38 38 ILE B N 1
ATOM 2275 C CA . ILE B 1 38 ? -10.469 28.234 20.281 1 97.38 38 ILE B CA 1
ATOM 2276 C C . ILE B 1 38 ? -11.711 28.594 21.094 1 97.38 38 ILE B C 1
ATOM 2278 O O . ILE B 1 38 ? -11.719 29.594 21.812 1 97.38 38 ILE B O 1
ATOM 2282 N N . GLU B 1 39 ? -12.688 27.781 20.938 1 97.19 39 GLU B N 1
ATOM 2283 C CA . GLU B 1 39 ? -13.922 28 21.688 1 97.19 39 GLU B CA 1
ATOM 2284 C C . GLU B 1 39 ? -13.695 27.844 23.188 1 97.19 39 GLU B C 1
ATOM 2286 O O . GLU B 1 39 ? -14.164 28.656 23.984 1 97.19 39 GLU B O 1
ATOM 2291 N N . LYS B 1 40 ? -13.039 26.828 23.531 1 96.81 40 LYS B N 1
ATOM 2292 C CA . LYS B 1 40 ? -12.758 26.547 24.938 1 96.81 40 LYS B CA 1
ATOM 2293 C C . LYS B 1 40 ? -12.008 27.703 25.578 1 96.81 40 LYS B C 1
ATOM 2295 O O . LYS B 1 40 ? -12.289 28.078 26.719 1 96.81 40 LYS B O 1
ATOM 2300 N N . GLU B 1 41 ? -11.078 28.266 24.844 1 95.75 41 GLU B N 1
ATOM 2301 C CA . GLU B 1 41 ? -10.227 29.344 25.359 1 95.75 41 GLU B CA 1
ATOM 2302 C C . GLU B 1 41 ? -10.891 30.703 25.188 1 95.75 41 GLU B C 1
ATOM 2304 O O . GLU B 1 41 ? -10.32 31.734 25.562 1 95.75 41 GLU B O 1
ATOM 2309 N N . HIS B 1 42 ? -12.047 30.781 24.609 1 96.06 42 HIS B N 1
ATOM 2310 C CA . HIS B 1 42 ? -12.797 32 24.391 1 96.06 42 HIS B CA 1
ATOM 2311 C C . HIS B 1 42 ? -11.969 33.031 23.641 1 96.06 42 HIS B C 1
ATOM 2313 O O . HIS B 1 42 ? -11.914 34.219 24.031 1 96.06 42 HIS B O 1
ATOM 2319 N N . LEU B 1 43 ? -11.297 32.531 22.594 1 96 43 LEU B N 1
ATOM 2320 C CA . LEU B 1 43 ? -10.477 33.438 21.797 1 96 43 LEU B CA 1
ATOM 2321 C C . LEU B 1 43 ? -11.344 34.281 20.875 1 96 43 LEU B C 1
ATOM 2323 O O . LEU B 1 43 ? -12.234 33.781 20.188 1 96 43 LEU B O 1
ATOM 2327 N N . SER B 1 44 ? -11.125 35.594 20.906 1 95.38 44 SER B N 1
ATOM 2328 C CA . SER B 1 44 ? -11.734 36.5 19.938 1 95.38 44 SER B CA 1
ATOM 2329 C C . SER B 1 44 ? -10.867 36.594 18.688 1 95.38 44 SER B C 1
ATOM 2331 O O . SER B 1 44 ? -9.75 37.125 18.734 1 95.38 44 SER B O 1
ATOM 2333 N N . LEU B 1 45 ? -11.445 36.219 17.547 1 96.44 45 LEU B N 1
ATOM 2334 C CA . LEU B 1 45 ? -10.664 36.188 16.312 1 96.44 45 LEU B CA 1
ATOM 2335 C C . LEU B 1 45 ? -10.969 37.375 15.43 1 96.44 45 LEU B C 1
ATOM 2337 O O . LEU B 1 45 ? -12.133 37.719 15.211 1 96.44 45 LEU B O 1
ATOM 2341 N N . SER B 1 46 ? -9.977 38.062 15.008 1 96.38 46 SER B N 1
ATOM 2342 C CA . SER B 1 46 ? -10.078 39.125 14.023 1 96.38 46 SER B CA 1
ATOM 2343 C C . SER B 1 46 ? -9.148 38.875 12.844 1 96.38 46 SER B C 1
ATOM 2345 O O . SER B 1 46 ? -9.586 38.875 11.688 1 96.38 46 SER B O 1
ATOM 2347 N N . ASN B 1 47 ? -7.879 38.688 13.117 1 97 47 ASN B N 1
ATOM 2348 C CA . ASN B 1 47 ? -6.848 38.406 12.133 1 97 47 ASN B CA 1
ATOM 2349 C C . ASN B 1 47 ? -6.125 37.094 12.469 1 97 47 ASN B C 1
ATOM 2351 O O . ASN B 1 47 ? -5.488 36.969 13.516 1 97 47 ASN B O 1
ATOM 2355 N N . VAL B 1 48 ? -6.215 36.156 11.547 1 98.12 48 VAL B N 1
ATOM 2356 C CA . VAL B 1 48 ? -5.574 34.844 11.742 1 98.12 48 VAL B CA 1
ATOM 2357 C C . VAL B 1 48 ? -4.484 34.656 10.695 1 98.12 48 VAL B C 1
ATOM 2359 O O . VAL B 1 48 ? -4.688 34.938 9.516 1 98.12 48 VAL B O 1
ATOM 2362 N N . LEU B 1 49 ? -3.33 34.219 11.172 1 98.25 49 LEU B N 1
ATOM 2363 C CA . LEU B 1 49 ? -2.213 33.875 10.297 1 98.25 49 LEU B CA 1
ATOM 2364 C C . LEU B 1 49 ? -1.914 32.406 10.336 1 98.25 49 LEU B C 1
ATOM 2366 O O . LEU B 1 49 ? -1.71 31.828 11.414 1 98.25 49 LEU B O 1
ATOM 2370 N N . ILE B 1 50 ? -1.909 31.781 9.172 1 97.81 50 ILE B N 1
ATOM 2371 C CA . ILE B 1 50 ? -1.604 30.359 9.07 1 97.81 50 ILE B CA 1
ATOM 2372 C C . ILE B 1 50 ? -0.342 30.156 8.234 1 97.81 50 ILE B C 1
ATOM 2374 O O . ILE B 1 50 ? -0.254 30.641 7.109 1 97.81 50 ILE B O 1
ATOM 2378 N N . PHE B 1 51 ? 0.615 29.469 8.828 1 96.94 51 PHE B N 1
ATOM 2379 C CA . PHE B 1 51 ? 1.78 29.031 8.07 1 96.94 51 PHE B CA 1
ATOM 2380 C C . PHE B 1 51 ? 1.582 27.609 7.551 1 96.94 51 PHE B C 1
ATOM 2382 O O . PHE B 1 51 ? 1.368 26.672 8.336 1 96.94 51 PHE B O 1
ATOM 2389 N N . GLY B 1 52 ? 1.717 27.422 6.242 1 96 52 GLY B N 1
ATOM 2390 C CA . GLY B 1 52 ? 1.496 26.125 5.617 1 96 52 GLY B CA 1
ATOM 2391 C C . GLY B 1 52 ? 0.087 25.953 5.082 1 96 52 GLY B C 1
ATOM 2392 O O . GLY B 1 52 ? -0.887 26.125 5.82 1 96 52 GLY B O 1
ATOM 2393 N N . LEU B 1 53 ? -0.038 25.625 3.775 1 95.88 53 LEU B N 1
ATOM 2394 C CA . LEU B 1 53 ? -1.358 25.547 3.16 1 95.88 53 LEU B CA 1
ATOM 2395 C C . LEU B 1 53 ? -1.649 24.125 2.672 1 95.88 53 LEU B C 1
ATOM 2397 O O . LEU B 1 53 ? -2.637 23.906 1.968 1 95.88 53 LEU B O 1
ATOM 2401 N N . TYR B 1 54 ? -0.875 23.203 3.049 1 93.38 54 TYR B N 1
ATOM 2402 C CA . TYR B 1 54 ? -1.182 21.828 2.66 1 93.38 54 TYR B CA 1
ATOM 2403 C C . TYR B 1 54 ? -2.465 21.344 3.326 1 93.38 54 TYR B C 1
ATOM 2405 O O . TYR B 1 54 ? -3.318 22.156 3.701 1 93.38 54 TYR B O 1
ATOM 2413 N N . PHE B 1 55 ? -2.816 20.172 3.5 1 95.38 55 PHE B N 1
ATOM 2414 C CA . PHE B 1 55 ? -4.105 19.609 3.893 1 95.38 55 PHE B CA 1
ATOM 2415 C C . PHE B 1 55 ? -4.609 20.266 5.172 1 95.38 55 PHE B C 1
ATOM 2417 O O . PHE B 1 55 ? -5.707 20.828 5.199 1 95.38 55 PHE B O 1
ATOM 2424 N N . THR B 1 56 ? -3.818 20.219 6.211 1 97.25 56 THR B N 1
ATOM 2425 C CA . THR B 1 56 ? -4.246 20.766 7.492 1 97.25 56 THR B CA 1
ATOM 2426 C C . THR B 1 56 ? -4.445 22.281 7.398 1 97.25 56 THR B C 1
ATOM 2428 O O . THR B 1 56 ? -5.461 22.797 7.855 1 97.25 56 THR B O 1
ATOM 2431 N N . GLY B 1 57 ? -3.455 22.969 6.762 1 97.5 57 GLY B N 1
ATOM 2432 C CA . GLY B 1 57 ? -3.578 24.406 6.582 1 97.5 57 GLY B CA 1
ATOM 2433 C C . GLY B 1 57 ? -4.809 24.812 5.793 1 97.5 57 GLY B C 1
ATOM 2434 O O . GLY B 1 57 ? -5.516 25.75 6.172 1 97.5 57 GLY B O 1
ATOM 2435 N N . ALA B 1 58 ? -5.066 24.109 4.758 1 96.94 58 ALA B N 1
ATOM 2436 C CA . ALA B 1 58 ? -6.223 24.406 3.916 1 96.94 58 ALA B CA 1
ATOM 2437 C C . ALA B 1 58 ? -7.523 24.203 4.688 1 96.94 58 ALA B C 1
ATOM 2439 O O . ALA B 1 58 ? -8.453 25 4.57 1 96.94 58 ALA B O 1
ATOM 2440 N N . ALA B 1 59 ? -7.598 23.141 5.434 1 97 59 ALA B N 1
ATOM 2441 C CA . ALA B 1 59 ? -8.797 22.859 6.219 1 97 59 ALA B CA 1
ATOM 2442 C C . ALA B 1 59 ? -9.039 23.938 7.266 1 97 59 ALA B C 1
ATOM 2444 O O . ALA B 1 59 ? -10.164 24.406 7.449 1 97 59 ALA B O 1
ATOM 2445 N N . LEU B 1 60 ? -7.98 24.312 7.883 1 97.88 60 LEU B N 1
ATOM 2446 C CA . LEU B 1 60 ? -8.07 25.344 8.898 1 97.88 60 LEU B CA 1
ATOM 2447 C C . LEU B 1 60 ? -8.492 26.672 8.281 1 97.88 60 LEU B C 1
ATOM 2449 O O . LEU B 1 60 ? -9.383 27.359 8.797 1 97.88 60 LEU B O 1
ATOM 2453 N N . ALA B 1 61 ? -7.809 27.016 7.184 1 97.81 61 ALA B N 1
ATOM 2454 C CA . ALA B 1 61 ? -8.125 28.266 6.5 1 97.81 61 ALA B CA 1
ATOM 2455 C C . ALA B 1 61 ? -9.602 28.328 6.125 1 97.81 61 ALA B C 1
ATOM 2457 O O . ALA B 1 61 ? -10.266 29.344 6.355 1 97.81 61 ALA B O 1
ATOM 2458 N N . SER B 1 62 ? -10.094 27.312 5.594 1 95.62 62 SER B N 1
ATOM 2459 C CA . SER B 1 62 ? -11.484 27.234 5.141 1 95.62 62 SER B CA 1
ATOM 2460 C C . SER B 1 62 ? -12.453 27.375 6.309 1 95.62 62 SER B C 1
ATOM 2462 O O . SER B 1 62 ? -13.508 28 6.18 1 95.62 62 SER B O 1
ATOM 2464 N N . ARG B 1 63 ? -12.141 26.828 7.434 1 94.75 63 ARG B N 1
ATOM 2465 C CA . ARG B 1 63 ? -13.023 26.859 8.602 1 94.75 63 ARG B CA 1
ATOM 2466 C C . ARG B 1 63 ? -12.977 28.219 9.289 1 94.75 63 ARG B C 1
ATOM 2468 O O . ARG B 1 63 ? -13.953 28.641 9.914 1 94.75 63 ARG B O 1
ATOM 2475 N N . LEU B 1 64 ? -11.875 28.812 9.242 1 96.81 64 LEU B N 1
ATOM 2476 C CA . LEU B 1 64 ? -11.656 30.031 10.008 1 96.81 64 LEU B CA 1
ATOM 2477 C C . LEU B 1 64 ? -12.055 31.266 9.195 1 96.81 64 LEU B C 1
ATOM 2479 O O . LEU B 1 64 ? -12.273 32.344 9.75 1 96.81 64 LEU B O 1
ATOM 2483 N N . ASP B 1 65 ? -12.062 31.109 7.863 1 95 65 ASP B N 1
ATOM 2484 C CA . ASP B 1 65 ? -12.398 32.219 6.973 1 95 65 ASP B CA 1
ATOM 2485 C C . ASP B 1 65 ? -13.789 32.75 7.273 1 95 65 ASP B C 1
ATOM 2487 O O . ASP B 1 65 ? -14.07 33.938 7.039 1 95 65 ASP B O 1
ATOM 2491 N N . LYS B 1 66 ? -14.57 32.031 7.879 1 87.38 66 LYS B N 1
ATOM 2492 C CA . LYS B 1 66 ? -15.938 32.406 8.219 1 87.38 66 LYS B CA 1
ATOM 2493 C C . LYS B 1 66 ? -15.961 33.25 9.492 1 87.38 66 LYS B C 1
ATOM 2495 O O . LYS B 1 66 ? -16.953 33.969 9.758 1 87.38 66 LYS B O 1
ATOM 2500 N N . LYS B 1 67 ? -14.93 33.312 10.188 1 91.62 67 LYS B N 1
ATOM 2501 C CA . LYS B 1 67 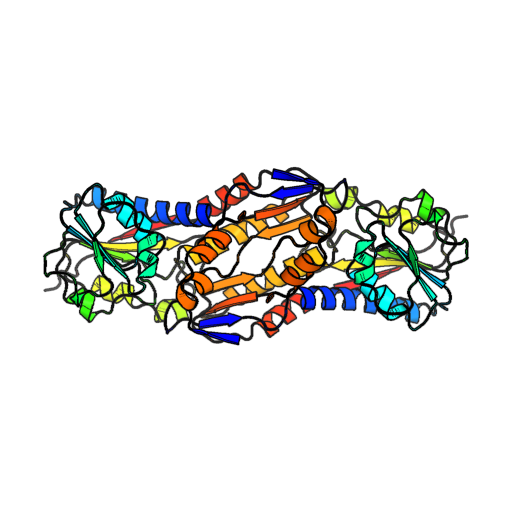? -14.93 33.906 11.531 1 91.62 67 LYS B CA 1
ATOM 2502 C C . LYS B 1 67 ? -13.945 35.062 11.617 1 91.62 67 LYS B C 1
ATOM 2504 O O . LYS B 1 67 ? -14.039 35.875 12.531 1 91.62 67 LYS B O 1
ATOM 2509 N N . ALA B 1 68 ? -13.031 35.094 10.742 1 96.12 68 ALA B N 1
ATOM 2510 C CA . ALA B 1 68 ? -11.961 36.062 10.82 1 96.12 68 ALA B CA 1
ATOM 2511 C C . ALA B 1 68 ? -11.336 36.312 9.445 1 96.12 68 ALA B C 1
ATOM 2513 O O . ALA B 1 68 ? -11.633 35.594 8.484 1 96.12 68 ALA B O 1
ATOM 2514 N N . LYS B 1 69 ? -10.578 37.406 9.383 1 96.88 69 LYS B N 1
ATOM 2515 C CA . LYS B 1 69 ? -9.719 37.562 8.219 1 96.88 69 LYS B CA 1
ATOM 2516 C C . LYS B 1 69 ? -8.531 36.594 8.273 1 96.88 69 LYS B C 1
ATOM 2518 O O . LYS B 1 69 ? -7.754 36.625 9.227 1 96.88 69 LYS B O 1
ATOM 2523 N N . VAL B 1 70 ? -8.406 35.781 7.262 1 97.69 70 VAL B N 1
ATOM 2524 C CA . VAL B 1 70 ? -7.395 34.75 7.281 1 97.69 70 VAL B CA 1
ATOM 2525 C C . VAL B 1 70 ? -6.309 35.062 6.254 1 97.69 70 VAL B C 1
ATOM 2527 O O . VAL B 1 70 ? -6.605 35.344 5.094 1 97.69 70 VAL B O 1
ATOM 2530 N N . THR B 1 71 ? -5.082 35.062 6.68 1 97.94 71 THR B N 1
ATOM 2531 C CA . THR B 1 71 ? -3.885 35.125 5.852 1 97.94 71 THR B CA 1
ATOM 2532 C C . THR B 1 71 ? -3.096 33.844 5.91 1 97.94 71 THR B C 1
ATOM 2534 O O . THR B 1 71 ? -2.85 33.312 6.992 1 97.94 71 THR B O 1
ATOM 2537 N N . VAL B 1 72 ? -2.725 33.312 4.727 1 97.75 72 VAL B N 1
ATOM 2538 C CA . VAL B 1 72 ? -1.948 32.094 4.664 1 97.75 72 VAL B CA 1
ATOM 2539 C C . VAL B 1 72 ? -0.604 32.344 3.992 1 97.75 72 VAL B C 1
ATOM 2541 O O . VAL B 1 72 ? -0.529 33.094 3.014 1 97.75 72 VAL B O 1
ATOM 2544 N N . ILE B 1 73 ? 0.408 31.797 4.57 1 97 73 ILE B N 1
ATOM 2545 C CA . ILE B 1 73 ? 1.74 31.859 3.98 1 97 73 ILE B CA 1
ATOM 2546 C C . ILE B 1 73 ? 2.213 30.453 3.627 1 97 73 ILE B C 1
ATOM 2548 O O . ILE B 1 73 ? 2.164 29.547 4.461 1 97 73 ILE B O 1
ATOM 2552 N N . ASP B 1 74 ? 2.641 30.281 2.439 1 95.56 74 ASP B N 1
ATOM 2553 C CA . ASP B 1 74 ? 3.285 29.047 1.984 1 95.56 74 ASP B CA 1
ATOM 2554 C C . ASP B 1 74 ? 4.293 29.344 0.875 1 95.56 74 ASP B C 1
ATOM 2556 O O . ASP B 1 74 ? 4.027 30.141 -0.019 1 95.56 74 ASP B O 1
ATOM 2560 N N . ILE B 1 75 ? 5.379 28.625 0.916 1 92.44 75 ILE B N 1
ATOM 2561 C CA . ILE B 1 75 ? 6.453 28.938 -0.026 1 92.44 75 ILE B CA 1
ATOM 2562 C C . ILE B 1 75 ? 6.086 28.406 -1.41 1 92.44 75 ILE B C 1
ATOM 2564 O O . ILE B 1 75 ? 6.723 28.75 -2.406 1 92.44 75 ILE B O 1
ATOM 2568 N N . TYR B 1 76 ? 5.141 27.5 -1.537 1 93.06 76 TYR B N 1
ATOM 2569 C CA . TYR B 1 76 ? 4.715 26.922 -2.811 1 93.06 76 TYR B CA 1
ATOM 2570 C C . TYR B 1 76 ? 3.48 27.641 -3.344 1 93.06 76 TYR B C 1
ATOM 2572 O O . TYR B 1 76 ? 2.357 27.359 -2.916 1 93.06 76 TYR B O 1
ATOM 2580 N N . PRO B 1 77 ? 3.645 28.438 -4.387 1 94.62 77 PRO B N 1
ATOM 2581 C CA . PRO B 1 77 ? 2.541 29.281 -4.844 1 94.62 77 PRO B CA 1
ATOM 2582 C C . PRO B 1 77 ? 1.384 28.484 -5.434 1 94.62 77 PRO B C 1
ATOM 2584 O O . PRO B 1 77 ? 0.226 28.891 -5.332 1 94.62 77 PRO B O 1
ATOM 2587 N N . HIS B 1 78 ? 1.708 27.297 -6.02 1 94.38 78 HIS B N 1
ATOM 2588 C CA . HIS B 1 78 ? 0.667 26.516 -6.688 1 94.38 78 HIS B CA 1
ATOM 2589 C C . HIS B 1 78 ? -0.316 25.938 -5.68 1 94.38 78 HIS B C 1
ATOM 2591 O O . HIS B 1 78 ? -1.425 25.531 -6.047 1 94.38 78 HIS B O 1
ATOM 2597 N N . LEU B 1 79 ? 0.038 25.891 -4.402 1 95.19 79 LEU B N 1
ATOM 2598 C CA . LEU B 1 79 ? -0.868 25.375 -3.383 1 95.19 79 LEU B CA 1
ATOM 2599 C C . LEU B 1 79 ? -2.053 26.312 -3.182 1 95.19 79 LEU B C 1
ATOM 2601 O O . LEU B 1 79 ? -3.057 25.938 -2.574 1 95.19 79 LEU B O 1
ATOM 2605 N N . ALA B 1 80 ? -1.984 27.516 -3.701 1 94.81 80 ALA B N 1
ATOM 2606 C CA . ALA B 1 80 ? -3.086 28.469 -3.602 1 94.81 80 ALA B CA 1
ATOM 2607 C C . ALA B 1 80 ? -4.359 27.891 -4.23 1 94.81 80 ALA B C 1
ATOM 2609 O O . ALA B 1 80 ? -5.465 28.328 -3.9 1 94.81 80 ALA B O 1
ATOM 2610 N N . GLU B 1 81 ? -4.191 26.922 -5.078 1 92.56 81 GLU B N 1
ATOM 2611 C CA . GLU B 1 81 ? -5.332 26.281 -5.727 1 92.56 81 GLU B CA 1
ATOM 2612 C C . GLU B 1 81 ? -6.18 25.516 -4.715 1 92.56 81 GLU B C 1
ATOM 2614 O O . GLU B 1 81 ? -7.328 25.172 -4.996 1 92.56 81 GLU B O 1
ATOM 2619 N N . LEU B 1 82 ? -5.602 25.25 -3.529 1 91.56 82 LEU B N 1
ATOM 2620 C CA . LEU B 1 82 ? -6.324 24.516 -2.486 1 91.56 82 LEU B CA 1
ATOM 2621 C C . LEU B 1 82 ? -7.234 25.453 -1.701 1 91.56 82 LEU B C 1
ATOM 2623 O O . LEU B 1 82 ? -8.055 25.016 -0.899 1 91.56 82 LEU B O 1
ATOM 2627 N N . ILE B 1 83 ? -7.07 26.734 -1.893 1 91.38 83 ILE B N 1
ATOM 2628 C CA . ILE B 1 83 ? -7.781 27.734 -1.112 1 91.38 83 ILE B CA 1
ATOM 2629 C C . ILE B 1 83 ? -9.219 27.859 -1.613 1 91.38 83 ILE B C 1
ATOM 2631 O O . ILE B 1 83 ? -9.453 27.953 -2.82 1 91.38 83 ILE B O 1
ATOM 2635 N N . ASN B 1 84 ? -10.016 27.828 -0.625 1 84.5 84 ASN B N 1
ATOM 2636 C CA . ASN B 1 84 ? -11.422 28.141 -0.865 1 84.5 84 ASN B CA 1
ATOM 2637 C C . ASN B 1 84 ? -11.883 29.328 -0.039 1 84.5 84 ASN B C 1
ATOM 2639 O O . ASN B 1 84 ? -11.562 29.438 1.146 1 84.5 84 ASN B O 1
ATOM 2643 N N . GLY B 1 85 ? -12.414 30.359 -0.649 1 84 85 GLY B N 1
ATOM 2644 C CA . GLY B 1 85 ? -12.914 31.5 0.098 1 84 85 GLY B CA 1
ATOM 2645 C C . GLY B 1 85 ? -12.047 32.75 -0.058 1 84 85 GLY B C 1
ATOM 2646 O O . GLY B 1 85 ? -11.305 32.875 -1.031 1 84 85 GLY B O 1
ATOM 2647 N N . ARG B 1 86 ? -12.305 33.719 0.887 1 90.69 86 ARG B N 1
ATOM 2648 C CA . ARG B 1 86 ? -11.586 35 0.861 1 90.69 86 ARG B CA 1
ATOM 2649 C C . ARG B 1 86 ? -10.359 34.938 1.761 1 90.69 86 ARG B C 1
ATOM 2651 O O . ARG B 1 86 ? -10.375 35.469 2.873 1 90.69 86 ARG B O 1
ATOM 2658 N N . ILE B 1 87 ? -9.383 34.312 1.331 1 95.44 87 ILE B N 1
ATOM 2659 C CA . ILE B 1 87 ? -8.148 34.094 2.07 1 95.44 87 ILE B CA 1
ATOM 2660 C C . ILE B 1 87 ? -6.988 34.781 1.364 1 95.44 87 ILE B C 1
ATOM 2662 O O . ILE B 1 87 ? -6.836 34.688 0.146 1 95.44 87 ILE B O 1
ATOM 2666 N N . ASP B 1 88 ? -6.277 35.625 2.066 1 96.25 88 ASP B N 1
ATOM 2667 C CA . ASP B 1 88 ? -5.062 36.25 1.532 1 96.25 88 ASP B CA 1
ATOM 2668 C C . ASP B 1 88 ? -3.91 35.25 1.511 1 96.25 88 ASP B C 1
ATOM 2670 O O . ASP B 1 88 ? -3.604 34.625 2.527 1 96.25 88 ASP B O 1
ATOM 2674 N N . PHE B 1 89 ? -3.289 35.094 0.339 1 97.25 89 PHE B N 1
ATOM 2675 C CA . PHE B 1 89 ? -2.197 34.156 0.192 1 97.25 89 PHE B CA 1
ATOM 2676 C C . PHE B 1 89 ? -0.893 34.875 -0.143 1 97.25 89 PHE B C 1
ATOM 2678 O O . PHE B 1 89 ? -0.854 35.719 -1.04 1 97.25 89 PHE B O 1
ATOM 2685 N N . PHE B 1 90 ? 0.14 34.562 0.627 1 97.19 90 PHE B N 1
ATOM 2686 C CA . PHE B 1 90 ? 1.478 35.094 0.378 1 97.19 90 PHE B CA 1
ATOM 2687 C C . PHE B 1 90 ? 2.512 33.969 0.396 1 97.19 90 PHE B C 1
ATOM 2689 O O . PHE B 1 90 ? 2.273 32.906 0.977 1 97.19 90 PHE B O 1
ATOM 2696 N N . THR B 1 91 ? 3.646 34.188 -0.219 1 96.06 91 THR B N 1
ATOM 2697 C CA . THR B 1 91 ? 4.68 33.156 -0.271 1 96.06 91 THR B CA 1
ATOM 2698 C C . THR B 1 91 ? 5.766 33.438 0.77 1 96.06 91 THR B C 1
ATOM 2700 O O . THR B 1 91 ? 6.566 32.562 1.08 1 96.06 91 THR B O 1
ATOM 2703 N N . HIS B 1 92 ? 5.719 34.719 1.269 1 95 92 HIS B N 1
ATOM 2704 C CA . HIS B 1 92 ? 6.711 35.094 2.268 1 95 92 HIS B CA 1
ATOM 2705 C C . HIS B 1 92 ? 6.125 36.062 3.287 1 95 92 HIS B C 1
ATOM 2707 O O . HIS B 1 92 ? 5.277 36.875 2.945 1 95 92 HIS B O 1
ATOM 2713 N N . ILE B 1 93 ? 6.684 35.906 4.488 1 94.44 93 ILE B N 1
ATOM 2714 C CA . ILE B 1 93 ? 6.164 36.719 5.59 1 94.44 93 ILE B CA 1
ATOM 2715 C C . ILE B 1 93 ? 6.449 38.188 5.336 1 94.44 93 ILE B C 1
ATOM 2717 O O . ILE B 1 93 ? 5.695 39.062 5.773 1 94.44 93 ILE B O 1
ATOM 2721 N N . SER B 1 94 ? 7.504 38.469 4.574 1 93.5 94 SER B N 1
ATOM 2722 C CA . SER B 1 94 ? 7.887 39.875 4.297 1 93.5 94 SER B CA 1
ATOM 2723 C C . SER B 1 94 ? 6.84 40.562 3.434 1 93.5 94 SER B C 1
ATOM 2725 O O . SER B 1 94 ? 6.816 41.781 3.357 1 93.5 94 SER B O 1
ATOM 2727 N N . GLU B 1 95 ? 5.996 39.844 2.809 1 94.62 95 GLU B N 1
ATOM 2728 C CA . GLU B 1 95 ? 4.969 40.406 1.931 1 94.62 95 GLU B CA 1
ATOM 2729 C C . GLU B 1 95 ? 3.715 40.75 2.715 1 94.62 95 GLU B C 1
ATOM 2731 O O . GLU B 1 95 ? 2.832 41.438 2.193 1 94.62 95 GLU B O 1
ATOM 2736 N N . VAL B 1 96 ? 3.654 40.281 3.959 1 93.69 96 VAL B N 1
ATOM 2737 C CA . VAL B 1 96 ? 2.463 40.469 4.781 1 93.69 96 VAL B CA 1
ATOM 2738 C C . VAL B 1 96 ? 2.578 41.75 5.578 1 93.69 96 VAL B C 1
ATOM 2740 O O . VAL B 1 96 ? 3.559 41.969 6.297 1 93.69 96 VAL B O 1
ATOM 2743 N N . PRO B 1 97 ? 1.608 42.531 5.441 1 89.19 97 PRO B N 1
ATOM 2744 C CA . PRO B 1 97 ? 1.638 43.75 6.258 1 89.19 97 PRO B CA 1
ATOM 2745 C C . PRO B 1 97 ? 1.705 43.469 7.754 1 89.19 97 PRO B C 1
ATOM 2747 O O . PRO B 1 97 ? 1.047 42.531 8.234 1 89.19 97 PRO B O 1
ATOM 2750 N N . CYS B 1 98 ? 2.473 44.344 8.414 1 86.06 98 CYS B N 1
ATOM 2751 C CA . CYS B 1 98 ? 2.629 44.156 9.859 1 86.06 98 CYS B CA 1
ATOM 2752 C C . CYS B 1 98 ? 1.312 44.438 10.578 1 86.06 98 CYS B C 1
ATOM 2754 O O . CYS B 1 98 ? 0.647 45.438 10.328 1 86.06 98 CYS B O 1
ATOM 2756 N N . ARG B 1 99 ? 0.983 43.469 11.391 1 89.88 99 ARG B N 1
ATOM 2757 C CA . ARG B 1 99 ? -0.214 43.625 12.211 1 89.88 99 ARG B CA 1
ATOM 2758 C C . ARG B 1 99 ? -0.188 42.688 13.398 1 89.88 99 ARG B C 1
ATOM 2760 O O . ARG B 1 99 ? 0.64 41.75 13.453 1 89.88 99 ARG B O 1
ATOM 2767 N N . ARG B 1 100 ? -1.024 43.031 14.344 1 93 100 ARG B N 1
ATOM 2768 C CA . ARG B 1 100 ? -1.23 42.094 15.445 1 93 100 ARG B CA 1
ATOM 2769 C C . ARG B 1 100 ? -2.182 40.969 15.047 1 93 100 ARG B C 1
ATOM 2771 O O . ARG B 1 100 ? -3.178 41.219 14.359 1 93 100 ARG B O 1
ATOM 2778 N N . TRP B 1 101 ? -1.841 39.781 15.453 1 97.38 101 TRP B N 1
ATOM 2779 C CA . TRP B 1 101 ? -2.648 38.594 15.102 1 97.38 101 TRP B CA 1
ATOM 2780 C C . TRP B 1 101 ? -3.412 38.094 16.312 1 97.38 101 TRP B C 1
ATOM 2782 O O . TRP B 1 101 ? -2.859 38 17.406 1 97.38 101 TRP B O 1
ATOM 2792 N N . SER B 1 102 ? -4.617 37.812 16.125 1 98 102 SER B N 1
ATOM 2793 C CA . SER B 1 102 ? -5.367 37.156 17.188 1 98 102 SER B CA 1
ATOM 2794 C C . SER B 1 102 ? -4.914 35.719 17.359 1 98 102 SER B C 1
ATOM 2796 O O . SER B 1 102 ? -4.922 35.188 18.469 1 98 102 SER B O 1
ATOM 2798 N N . LEU B 1 103 ? -4.594 35.094 16.266 1 98.19 103 LEU B N 1
ATOM 2799 C CA . LEU B 1 103 ? -4.18 33.688 16.281 1 98.19 103 LEU B CA 1
ATOM 2800 C C . LEU B 1 103 ? -3.168 33.438 15.164 1 98.19 103 LEU B C 1
ATOM 2802 O O . LEU B 1 103 ? -3.355 33.875 14.023 1 98.19 103 LEU B O 1
ATOM 2806 N N . ILE B 1 104 ? -2.086 32.781 15.531 1 97.81 104 ILE B N 1
ATOM 2807 C CA . ILE B 1 104 ? -1.141 32.25 14.57 1 97.81 104 ILE B CA 1
ATOM 2808 C C . ILE B 1 104 ? -1.136 30.719 14.672 1 97.81 104 ILE B C 1
ATOM 2810 O O . ILE B 1 104 ? -1.102 30.156 15.773 1 97.81 104 ILE B O 1
ATOM 2814 N N . ILE B 1 105 ? -1.255 30.062 13.516 1 97.75 105 ILE B N 1
ATOM 2815 C CA . ILE B 1 105 ? -1.184 28.609 13.453 1 97.75 105 ILE B CA 1
ATOM 2816 C C . ILE B 1 105 ? -0.05 28.172 12.523 1 97.75 105 ILE B C 1
ATOM 2818 O O . ILE B 1 105 ? -0.026 28.562 11.352 1 97.75 105 ILE B O 1
ATOM 2822 N N . ASP B 1 106 ? 0.861 27.406 13.047 1 96.81 106 ASP B N 1
ATOM 2823 C CA . ASP B 1 106 ? 1.959 26.875 12.242 1 96.81 106 ASP B CA 1
ATOM 2824 C C . ASP B 1 106 ? 1.751 25.391 11.953 1 96.81 106 ASP B C 1
ATOM 2826 O O . ASP B 1 106 ? 1.902 24.547 12.836 1 96.81 106 ASP B O 1
ATOM 2830 N N . THR B 1 107 ? 1.502 25.031 10.68 1 96 107 THR B N 1
ATOM 2831 C CA . THR B 1 107 ? 1.254 23.656 10.273 1 96 107 THR B CA 1
ATOM 2832 C C . THR B 1 107 ? 2.367 23.156 9.367 1 96 107 THR B C 1
ATOM 2834 O O . THR B 1 107 ? 2.164 22.219 8.586 1 96 107 THR B O 1
ATOM 2837 N N . THR B 1 108 ? 3.564 23.703 9.375 1 92.19 108 THR B N 1
ATOM 2838 C CA . THR B 1 108 ? 4.609 23.438 8.398 1 92.19 108 THR B CA 1
ATOM 2839 C C . THR B 1 108 ? 5.445 22.234 8.82 1 92.19 108 THR B C 1
ATOM 2841 O O . THR B 1 108 ? 6.25 21.719 8.031 1 92.19 108 THR B O 1
ATOM 2844 N N . GLY B 1 109 ? 5.273 21.781 9.984 1 87.94 109 GLY B N 1
ATOM 2845 C CA . GLY B 1 109 ? 5.918 20.562 10.414 1 87.94 109 GLY B CA 1
ATOM 2846 C C . GLY B 1 109 ? 7.43 20.672 10.469 1 87.94 109 GLY B C 1
ATOM 2847 O O . GLY B 1 109 ? 7.969 21.609 11.055 1 87.94 109 GLY B O 1
ATOM 2848 N N . LEU B 1 110 ? 8.203 19.703 9.906 1 85.56 110 LEU B N 1
ATOM 2849 C CA . LEU B 1 110 ? 9.648 19.578 9.984 1 85.56 110 LEU B CA 1
ATOM 2850 C C . LEU B 1 110 ? 10.328 20.703 9.203 1 85.56 110 LEU B C 1
ATOM 2852 O O . LEU B 1 110 ? 11.469 21.078 9.5 1 85.56 110 LEU B O 1
ATOM 2856 N N . GLY B 1 111 ? 9.734 21.219 8.156 1 77.38 111 GLY B N 1
ATOM 2857 C CA . GLY B 1 111 ? 10.258 22.359 7.426 1 77.38 111 GLY B CA 1
ATOM 2858 C C . GLY B 1 111 ? 9.797 23.688 7.992 1 77.38 111 GLY B C 1
ATOM 2859 O O . GLY B 1 111 ? 9.859 24.719 7.312 1 77.38 111 GLY B O 1
ATOM 2860 N N . GLY B 1 112 ? 9.281 23.75 9.125 1 74.06 112 GLY B N 1
ATOM 2861 C CA . GLY B 1 112 ? 8.5 24.781 9.781 1 74.06 112 GLY B CA 1
ATOM 2862 C C . GLY B 1 112 ? 9.172 26.141 9.75 1 74.06 112 GLY B C 1
ATOM 2863 O O . GLY B 1 112 ? 10.297 26.281 9.281 1 74.06 112 GLY B O 1
ATOM 2864 N N . VAL B 1 113 ? 8.461 27.094 10.062 1 84.69 113 VAL B N 1
ATOM 2865 C CA . VAL B 1 113 ? 8.906 28.484 10.195 1 84.69 113 VAL B CA 1
ATOM 2866 C C . VAL B 1 113 ? 10.039 28.562 11.219 1 84.69 113 VAL B C 1
ATOM 2868 O O . VAL B 1 113 ? 9.992 27.906 12.258 1 84.69 113 VAL B O 1
ATOM 2871 N N . ASP B 1 114 ? 11 29.375 10.852 1 85.88 114 ASP B N 1
ATOM 2872 C CA . ASP B 1 114 ? 12.141 29.469 11.766 1 85.88 114 ASP B CA 1
ATOM 2873 C C . ASP B 1 114 ? 11.766 30.234 13.039 1 85.88 114 ASP B C 1
ATOM 2875 O O . ASP B 1 114 ? 10.812 31.016 13.039 1 85.88 114 ASP B O 1
ATOM 2879 N N . LYS B 1 115 ? 12.57 30.047 13.992 1 87.19 115 LYS B N 1
ATOM 2880 C CA . LYS B 1 115 ? 12.352 30.625 15.32 1 87.19 115 LYS B CA 1
ATOM 2881 C C . LYS B 1 115 ? 12.32 32.156 15.273 1 87.19 115 LYS B C 1
ATOM 2883 O O . LYS B 1 115 ? 11.469 32.781 15.898 1 87.19 115 LYS B O 1
ATOM 2888 N N . GLN B 1 116 ? 13.203 32.688 14.5 1 89.25 116 GLN B N 1
ATOM 2889 C CA . GLN B 1 116 ? 13.32 34.156 14.43 1 89.25 116 GLN B CA 1
ATOM 2890 C C . GLN B 1 116 ? 12.047 34.75 13.852 1 89.25 116 GLN B C 1
ATOM 2892 O O . GLN B 1 116 ? 11.539 35.75 14.375 1 89.25 116 GLN B O 1
ATOM 2897 N N . THR B 1 117 ? 11.57 34.125 12.883 1 90.75 117 THR B N 1
ATOM 2898 C CA . THR B 1 117 ? 10.359 34.625 12.234 1 90.75 117 THR B CA 1
ATOM 2899 C C . THR B 1 117 ? 9.164 34.531 13.18 1 90.75 117 THR B C 1
ATOM 2901 O O . THR B 1 117 ? 8.453 35.531 13.375 1 90.75 117 THR B O 1
ATOM 2904 N N . LEU B 1 118 ? 8.938 33.5 13.805 1 91.25 118 LEU B N 1
ATOM 2905 C CA . LEU B 1 118 ? 7.781 33.312 14.672 1 91.25 118 LEU B CA 1
ATOM 2906 C C . LEU B 1 118 ? 7.859 34.188 15.898 1 91.25 118 LEU B C 1
ATOM 2908 O O . LEU B 1 118 ? 6.844 34.719 16.359 1 91.25 118 LEU B O 1
ATOM 2912 N N . SER B 1 119 ? 9.039 34.375 16.391 1 88.31 119 SER B N 1
ATOM 2913 C CA . SER B 1 119 ? 9.242 35.188 17.594 1 88.31 119 SER B CA 1
ATOM 2914 C C . SER B 1 119 ? 9.008 36.656 17.312 1 88.31 119 SER B C 1
ATOM 2916 O O . SER B 1 119 ? 8.719 37.438 18.234 1 88.31 119 SER B O 1
ATOM 2918 N N . SER B 1 120 ? 9.18 37 16.078 1 90 120 SER B N 1
ATOM 2919 C CA . SER B 1 120 ? 9.039 38.406 15.727 1 90 120 SER B CA 1
ATOM 2920 C C . SER B 1 120 ? 7.57 38.812 15.547 1 90 120 SER B C 1
ATOM 2922 O O . SER B 1 120 ? 7.238 39.969 15.438 1 90 120 SER B O 1
ATOM 2924 N N . LEU B 1 121 ? 6.688 37.875 15.562 1 94.19 121 LEU B N 1
ATOM 2925 C CA . LEU B 1 121 ? 5.27 38.125 15.336 1 94.19 121 LEU B CA 1
ATOM 2926 C C . LEU B 1 121 ? 4.512 38.156 16.656 1 94.19 121 LEU B C 1
ATOM 2928 O O . LEU B 1 121 ? 4.727 37.312 17.531 1 94.19 121 LEU B O 1
ATOM 2932 N N . TYR B 1 122 ? 3.732 39.219 16.828 1 93.75 122 TYR B N 1
ATOM 2933 C CA . TYR B 1 122 ? 2.896 39.344 18.016 1 93.75 122 TYR B CA 1
ATOM 2934 C C . TYR B 1 122 ? 1.517 38.75 17.766 1 93.75 122 TYR B C 1
ATOM 2936 O O . TYR B 1 122 ? 0.892 39 16.734 1 93.75 122 TYR B O 1
ATOM 2944 N N . CYS B 1 123 ? 1.098 37.875 18.766 1 96.19 123 CYS B N 1
ATOM 2945 C CA . CYS B 1 123 ? -0.227 37.281 18.641 1 96.19 123 CYS B CA 1
ATOM 2946 C C . CYS B 1 123 ? -0.818 37 20.016 1 96.19 123 CYS B C 1
ATOM 2948 O O . CYS B 1 123 ? -0.085 36.875 21 1 96.19 123 CYS B O 1
ATOM 2950 N N . ASP B 1 124 ? -2.125 36.906 20.047 1 96.31 124 ASP B N 1
ATOM 2951 C CA . ASP B 1 124 ? -2.826 36.594 21.297 1 96.31 124 ASP B CA 1
ATOM 2952 C C . ASP B 1 124 ? -2.748 35.125 21.609 1 96.31 124 ASP B C 1
ATOM 2954 O O . ASP B 1 124 ? -2.812 34.719 22.766 1 96.31 124 ASP B O 1
ATOM 2958 N N . ALA B 1 125 ? -2.713 34.312 20.594 1 97.19 125 ALA B N 1
ATOM 2959 C CA . ALA B 1 125 ? -2.623 32.844 20.75 1 97.19 125 ALA B CA 1
ATOM 2960 C C . ALA B 1 125 ? -1.781 32.25 19.641 1 97.19 125 ALA B C 1
ATOM 2962 O O . ALA B 1 125 ? -1.778 32.719 18.516 1 97.19 125 ALA B O 1
ATOM 2963 N N . LEU B 1 126 ? -1.054 31.172 20 1 97.25 126 LEU B N 1
ATOM 2964 C CA . LEU B 1 126 ? -0.198 30.453 19.062 1 97.25 126 LEU B CA 1
ATOM 2965 C C . LEU B 1 126 ? -0.464 28.953 19.125 1 97.25 126 LEU B C 1
ATOM 2967 O O . LEU B 1 126 ? -0.452 28.359 20.203 1 97.25 126 LEU B O 1
ATOM 2971 N N . ILE B 1 127 ? -0.766 28.375 17.984 1 97.38 127 ILE B N 1
ATOM 2972 C CA . ILE B 1 127 ? -0.863 26.938 17.859 1 97.38 127 ILE B CA 1
ATOM 2973 C C . ILE B 1 127 ? 0.219 26.422 16.922 1 97.38 127 ILE B C 1
ATOM 2975 O O . ILE B 1 127 ? 0.405 26.969 15.828 1 97.38 127 ILE B O 1
ATOM 2979 N N . VAL B 1 128 ? 0.935 25.453 17.344 1 96.31 128 VAL B N 1
ATOM 2980 C CA . VAL B 1 128 ? 1.943 24.828 16.5 1 96.31 128 VAL B CA 1
ATOM 2981 C C . VAL B 1 128 ? 1.642 23.328 16.359 1 96.31 128 VAL B C 1
ATOM 2983 O O . VAL B 1 128 ? 1.394 22.656 17.359 1 96.31 128 VAL B O 1
ATOM 2986 N N . GLU B 1 129 ? 1.636 22.828 15.141 1 96.25 129 GLU B N 1
ATOM 2987 C CA . GLU B 1 129 ? 1.458 21.391 14.922 1 96.25 129 GLU B CA 1
ATOM 2988 C C . GLU B 1 129 ? 2.752 20.625 15.195 1 96.25 129 GLU B C 1
ATOM 2990 O O . GLU B 1 129 ? 3.805 20.969 14.648 1 96.25 129 GLU B O 1
ATOM 2995 N N . ASP B 1 130 ? 2.625 19.672 16.016 1 94.69 130 ASP B N 1
ATOM 2996 C CA . ASP B 1 130 ? 3.756 18.797 16.297 1 94.69 130 ASP B CA 1
ATOM 2997 C C . ASP B 1 130 ? 3.955 17.781 15.172 1 94.69 130 ASP B C 1
ATOM 2999 O O . ASP B 1 130 ? 3.064 16.984 14.891 1 94.69 130 ASP B O 1
ATOM 3003 N N . PRO B 1 131 ? 5.078 17.781 14.578 1 93.81 131 PRO B N 1
ATOM 3004 C CA . PRO B 1 131 ? 5.281 16.812 13.492 1 93.81 131 PRO B CA 1
ATOM 3005 C C . PRO B 1 131 ? 5.469 15.391 14 1 93.81 131 PRO B C 1
ATOM 3007 O O . PRO B 1 131 ? 5.43 14.445 13.219 1 93.81 131 PRO B O 1
ATOM 3010 N N . CYS B 1 132 ? 5.746 15.289 15.297 1 94.25 132 CYS B N 1
ATOM 3011 C CA . CYS B 1 132 ? 5.918 13.961 15.883 1 94.25 132 CYS B CA 1
ATOM 3012 C C . CYS B 1 132 ? 4.57 13.359 16.266 1 94.25 132 CYS B C 1
ATOM 3014 O O . CYS B 1 132 ? 3.691 14.062 16.766 1 94.25 132 CYS B O 1
ATOM 3016 N N . SER B 1 133 ? 4.355 12.18 15.93 1 94.12 133 SER B N 1
ATOM 3017 C CA . SER B 1 133 ? 3.137 11.469 16.312 1 94.12 133 SER B CA 1
ATOM 3018 C C . SER B 1 133 ? 3.311 10.75 17.641 1 94.12 133 SER B C 1
ATOM 3020 O O . SER B 1 133 ? 3.23 11.367 18.703 1 94.12 133 SER B O 1
ATOM 3022 N N . ASP B 1 134 ? 3.836 9.617 17.641 1 90.69 134 ASP B N 1
ATOM 3023 C CA . ASP B 1 134 ? 3.936 8.836 18.875 1 90.69 134 ASP B CA 1
ATOM 3024 C C . ASP B 1 134 ? 5.285 9.047 19.547 1 90.69 134 ASP B C 1
ATOM 3026 O O . ASP B 1 134 ? 5.566 8.445 20.594 1 90.69 134 ASP B O 1
ATOM 3030 N N . ALA B 1 135 ? 6.113 9.805 19.031 1 88.75 135 ALA B N 1
ATOM 3031 C CA . ALA B 1 135 ? 7.418 10.211 19.562 1 88.75 135 ALA B CA 1
ATOM 3032 C C . ALA B 1 135 ? 8.352 9.016 19.703 1 88.75 135 ALA B C 1
ATOM 3034 O O . ALA B 1 135 ? 9.234 9.008 20.562 1 88.75 135 ALA B O 1
ATOM 3035 N N . SER B 1 136 ? 8.086 8.023 18.891 1 92.25 136 SER B N 1
ATOM 3036 C CA . SER B 1 136 ? 8.867 6.801 19.016 1 92.25 136 SER B CA 1
ATOM 3037 C C . SER B 1 136 ? 10.172 6.895 18.234 1 92.25 136 SER B C 1
ATOM 3039 O O . SER B 1 136 ? 11.078 6.078 18.406 1 92.25 136 SER B O 1
ATOM 3041 N N . ASP B 1 137 ? 10.227 7.848 17.328 1 95.5 137 ASP B N 1
ATOM 3042 C CA . ASP B 1 137 ? 11.391 7.961 16.469 1 95.5 137 ASP B CA 1
ATOM 3043 C C . ASP B 1 137 ? 12.289 9.117 16.906 1 95.5 137 ASP B C 1
ATOM 3045 O O . ASP B 1 137 ? 11.953 10.281 16.703 1 95.5 137 ASP B O 1
ATOM 3049 N N . MET B 1 138 ? 13.453 8.82 17.297 1 93.94 138 MET B N 1
ATOM 3050 C CA . MET B 1 138 ? 14.344 9.828 17.859 1 93.94 138 MET B CA 1
ATOM 3051 C C . MET B 1 138 ? 14.875 10.758 16.766 1 93.94 138 MET B C 1
ATOM 3053 O O . MET B 1 138 ? 15.125 11.938 17.016 1 93.94 138 MET B O 1
ATOM 3057 N N . CYS B 1 139 ? 15.039 10.25 15.609 1 93.75 139 CYS B N 1
ATOM 3058 C CA . CYS B 1 139 ? 15.5 11.086 14.508 1 93.75 139 CYS B CA 1
ATOM 3059 C C . CYS B 1 139 ? 14.484 12.172 14.18 1 93.75 139 CYS B C 1
ATOM 3061 O O . CYS B 1 139 ? 14.844 13.328 13.984 1 93.75 139 CYS B O 1
ATOM 3063 N N . ILE B 1 140 ? 13.273 11.82 14.188 1 93.25 140 ILE B N 1
ATOM 3064 C CA . ILE B 1 140 ? 12.203 12.75 13.852 1 93.25 140 ILE B CA 1
ATOM 3065 C C . ILE B 1 140 ? 12.023 13.758 14.992 1 93.25 140 ILE B C 1
ATOM 3067 O O . ILE B 1 140 ? 11.914 14.961 14.75 1 93.25 140 ILE B O 1
ATOM 3071 N N . CYS B 1 141 ? 12.07 13.273 16.188 1 92.56 141 CYS B N 1
ATOM 3072 C CA . CYS B 1 141 ? 11.93 14.141 17.344 1 92.56 141 CYS B CA 1
ATOM 3073 C C . CYS B 1 141 ? 13.055 15.156 17.422 1 92.56 141 CYS B C 1
ATOM 3075 O O . CYS B 1 141 ? 12.828 16.328 17.719 1 92.56 141 CYS B O 1
ATOM 3077 N N . SER B 1 142 ? 14.18 14.672 17.109 1 90.88 142 SER B N 1
ATOM 3078 C CA . SER B 1 142 ? 15.352 15.547 17.172 1 90.88 142 SER B CA 1
ATOM 3079 C C . SER B 1 142 ? 15.328 16.578 16.047 1 90.88 142 SER B C 1
ATOM 3081 O O . SER B 1 142 ? 15.867 17.672 16.203 1 90.88 142 SER B O 1
ATOM 3083 N N . ALA B 1 143 ? 14.773 16.188 15.023 1 89.19 143 ALA B N 1
ATOM 3084 C CA . ALA B 1 143 ? 14.734 17.094 13.875 1 89.19 143 ALA B CA 1
ATOM 3085 C C . ALA B 1 143 ? 13.695 18.188 14.07 1 89.19 143 ALA B C 1
ATOM 3087 O O . ALA B 1 143 ? 13.766 19.25 13.43 1 89.19 143 ALA B O 1
ATOM 3088 N N . SER B 1 144 ? 12.789 17.891 15 1 87.5 144 SER B N 1
ATOM 3089 C CA . SER B 1 144 ? 11.719 18.875 15.211 1 87.5 144 SER B CA 1
ATOM 3090 C C . SER B 1 144 ? 12.086 19.875 16.297 1 87.5 144 SER B C 1
ATOM 3092 O O . SER B 1 144 ? 12.586 19.484 17.359 1 87.5 144 SER B O 1
ATOM 3094 N N . ASN B 1 145 ? 12.047 21.172 16.047 1 83.44 145 ASN B N 1
ATOM 3095 C CA . ASN B 1 145 ? 12.266 22.203 17.062 1 83.44 145 ASN B CA 1
ATOM 3096 C C . ASN B 1 145 ? 10.969 22.922 17.406 1 83.44 145 ASN B C 1
ATOM 3098 O O . ASN B 1 145 ? 11 24.016 18 1 83.44 145 ASN B O 1
ATOM 3102 N N . ARG B 1 146 ? 9.867 22.312 17.078 1 85.5 146 ARG B N 1
ATOM 3103 C CA . ARG B 1 146 ? 8.586 23.016 17.172 1 85.5 146 ARG B CA 1
ATOM 3104 C C . ARG B 1 146 ? 8.172 23.219 18.625 1 85.5 146 ARG B C 1
ATOM 3106 O O . ARG B 1 146 ? 7.711 24.297 19 1 85.5 146 ARG B O 1
ATOM 3113 N N . ARG B 1 147 ? 8.398 22.234 19.344 1 86 147 ARG B N 1
ATOM 3114 C CA . ARG B 1 147 ? 8.023 22.312 20.75 1 86 147 ARG B CA 1
ATOM 3115 C C . ARG B 1 147 ? 8.82 23.406 21.469 1 86 147 ARG B C 1
ATOM 3117 O O . ARG B 1 147 ? 8.266 24.188 22.234 1 86 147 ARG B O 1
ATOM 3124 N N . GLU B 1 148 ? 10.016 23.406 21.172 1 85.81 148 GLU B N 1
ATOM 3125 C CA . GLU B 1 148 ? 10.891 24.406 21.781 1 85.81 148 GLU B CA 1
ATOM 3126 C C . GLU B 1 148 ? 10.484 25.812 21.375 1 85.81 148 GLU B C 1
ATOM 3128 O O . GLU B 1 148 ? 10.43 26.719 22.203 1 85.81 148 GLU B O 1
ATOM 3133 N N . ILE B 1 149 ? 10.18 25.906 20.141 1 87.06 149 ILE B N 1
ATOM 3134 C CA . ILE B 1 149 ? 9.789 27.219 19.625 1 87.06 149 ILE B CA 1
ATOM 3135 C C . ILE B 1 149 ? 8.484 27.672 20.281 1 87.06 149 ILE B C 1
ATOM 3137 O O . ILE B 1 149 ? 8.375 28.812 20.719 1 87.06 149 ILE B O 1
ATOM 3141 N N . LEU B 1 150 ? 7.582 26.812 20.359 1 91.56 150 LEU B N 1
ATOM 3142 C CA . LEU B 1 150 ? 6.293 27.109 20.969 1 91.56 150 LEU B CA 1
ATOM 3143 C C . LEU B 1 150 ? 6.461 27.5 22.438 1 91.56 150 LEU B C 1
ATOM 3145 O O . LEU B 1 150 ? 5.891 28.484 22.891 1 91.56 150 LEU B O 1
ATOM 3149 N N . MET B 1 151 ? 7.273 26.828 23.094 1 88 151 MET B N 1
ATOM 3150 C CA . MET B 1 151 ? 7.453 27.031 24.531 1 88 151 MET B CA 1
ATOM 3151 C C . MET B 1 151 ? 8.094 28.391 24.812 1 88 151 MET B C 1
ATOM 3153 O O . MET B 1 151 ? 7.832 29 25.844 1 88 151 MET B O 1
ATOM 3157 N N . ASN B 1 152 ? 8.867 28.859 23.906 1 88.94 152 ASN B N 1
ATOM 3158 C CA . ASN B 1 152 ? 9.641 30.078 24.141 1 88.94 152 ASN B CA 1
ATOM 3159 C C . ASN B 1 152 ? 8.938 31.312 23.562 1 88.94 152 ASN B C 1
ATOM 3161 O O . ASN B 1 152 ? 9.43 32.438 23.703 1 88.94 152 ASN B O 1
ATOM 3165 N N . HIS B 1 153 ? 7.887 31.078 22.938 1 94 153 HIS B N 1
ATOM 3166 C CA . HIS B 1 153 ? 7.16 32.188 22.344 1 94 153 HIS B CA 1
ATOM 3167 C C . HIS B 1 153 ? 6.398 32.969 23.406 1 94 153 HIS B C 1
ATOM 3169 O O . HIS B 1 153 ? 5.957 32.406 24.406 1 94 153 HIS B O 1
ATOM 3175 N N . SER B 1 154 ? 6.152 34.312 23.172 1 92.12 154 SER B N 1
ATOM 3176 C CA . SER B 1 154 ? 5.613 35.219 24.188 1 92.12 154 SER B CA 1
ATOM 3177 C C . SER B 1 154 ? 4.09 35.219 24.156 1 92.12 154 SER B C 1
ATOM 3179 O O . SER B 1 154 ? 3.453 35.875 25 1 92.12 154 SER B O 1
ATOM 3181 N N . ALA B 1 155 ? 3.436 34.5 23.266 1 94.81 155 ALA B N 1
ATOM 3182 C CA . ALA B 1 155 ? 1.977 34.469 23.203 1 94.81 155 ALA B CA 1
ATOM 3183 C C . ALA B 1 155 ? 1.373 34 24.516 1 94.81 155 ALA B C 1
ATOM 3185 O O . ALA B 1 155 ? 1.856 33.062 25.125 1 94.81 155 ALA B O 1
ATOM 3186 N N . PRO B 1 156 ? 0.345 34.719 25.031 1 94.25 156 PRO B N 1
ATOM 3187 C CA . PRO B 1 156 ? -0.281 34.344 26.297 1 94.25 156 PRO B CA 1
ATOM 3188 C C . PRO B 1 156 ? -0.918 32.969 26.266 1 94.25 156 PRO B C 1
ATOM 3190 O O . PRO B 1 156 ? -0.933 32.25 27.266 1 94.25 156 PRO B O 1
ATOM 3193 N N . LYS B 1 157 ? -1.536 32.625 25.188 1 96.12 157 LYS B N 1
ATOM 3194 C CA . LYS B 1 157 ? -2.143 31.312 25 1 96.12 157 LYS B CA 1
ATOM 3195 C C . LYS B 1 157 ? -1.405 30.5 23.938 1 96.12 157 LYS B C 1
ATOM 3197 O O . LYS B 1 157 ? -1.188 30.984 22.828 1 96.12 157 LYS B O 1
ATOM 3202 N N . LYS B 1 158 ? -0.975 29.359 24.344 1 96.5 158 LYS B N 1
ATOM 3203 C CA . LYS B 1 158 ? -0.185 28.516 23.438 1 96.5 158 LYS B CA 1
ATOM 3204 C C . LYS B 1 158 ? -0.697 27.078 23.453 1 96.5 158 LYS B C 1
ATOM 3206 O O . LYS B 1 158 ? -1.071 26.547 24.5 1 96.5 158 LYS B O 1
ATOM 3211 N N . GLY B 1 159 ? -0.802 26.469 22.219 1 96.62 159 GLY B N 1
ATOM 3212 C CA . GLY B 1 159 ? -1.249 25.094 22.078 1 96.62 159 GLY B CA 1
ATOM 3213 C C . GLY B 1 159 ? -0.422 24.297 21.094 1 96.62 159 GLY B C 1
ATOM 3214 O O . GLY B 1 159 ? -0.003 24.828 20.062 1 96.62 159 GLY B O 1
ATOM 3215 N N . LEU B 1 160 ? -0.143 23.094 21.5 1 96.62 160 LEU B N 1
ATOM 3216 C CA . LEU B 1 160 ? 0.511 22.141 20.625 1 96.62 160 LEU B CA 1
ATOM 3217 C C . LEU B 1 160 ? -0.504 21.172 20.031 1 96.62 160 LEU B C 1
ATOM 3219 O O . LEU B 1 160 ? -1.086 20.359 20.75 1 96.62 160 LEU B O 1
ATOM 3223 N N . LEU B 1 161 ? -0.728 21.281 18.703 1 97.62 161 LEU B N 1
ATOM 3224 C CA . LEU B 1 161 ? -1.608 20.344 18.016 1 97.62 161 LEU B CA 1
ATOM 3225 C C . LEU B 1 161 ? -0.904 19.016 17.797 1 97.62 161 LEU B C 1
ATOM 3227 O O . LEU B 1 161 ? 0.095 18.938 17.078 1 97.62 161 LEU B O 1
ATOM 3231 N N . THR B 1 162 ? -1.409 17.969 18.406 1 96.75 162 THR B N 1
ATOM 3232 C CA . THR B 1 162 ? -0.826 16.641 18.312 1 96.75 162 THR B CA 1
ATOM 3233 C C . THR B 1 162 ? -1.807 15.664 17.656 1 96.75 162 THR B C 1
ATOM 3235 O O . THR B 1 162 ? -3.014 15.742 17.906 1 96.75 162 THR B O 1
ATOM 3238 N N . THR B 1 163 ? -1.273 14.859 16.797 1 98 163 THR B N 1
ATOM 3239 C CA . THR B 1 163 ? -2.057 13.82 16.141 1 98 163 THR B CA 1
ATOM 3240 C C . THR B 1 163 ? -1.361 12.461 16.266 1 98 163 THR B C 1
ATOM 3242 O O . THR B 1 163 ? -0.172 12.344 15.961 1 98 163 THR B O 1
ATOM 3245 N N . THR B 1 164 ? -2.084 11.484 16.75 1 97.25 164 THR B N 1
ATOM 3246 C CA . THR B 1 164 ? -1.564 10.125 16.922 1 97.25 164 THR B CA 1
ATOM 3247 C C . THR B 1 164 ? -2.527 9.102 16.328 1 97.25 164 THR B C 1
ATOM 3249 O O . THR B 1 164 ? -3.646 9.445 15.945 1 97.25 164 THR B O 1
ATOM 3252 N N . GLY B 1 165 ? -2.041 7.91 16.188 1 96.81 165 GLY B N 1
ATOM 3253 C CA . GLY B 1 165 ? -2.846 6.805 15.695 1 96.81 165 GLY B CA 1
ATOM 3254 C C . GLY B 1 165 ? -2.117 5.949 14.672 1 96.81 165 GLY B C 1
ATOM 3255 O O . GLY B 1 165 ? -1.173 6.414 14.031 1 96.81 165 GLY B O 1
ATOM 3256 N N . LEU B 1 166 ? -2.529 4.695 14.57 1 96.06 166 LEU B N 1
ATOM 3257 C CA . LEU B 1 166 ? -2.072 3.742 13.562 1 96.06 166 LEU B CA 1
ATOM 3258 C C . LEU B 1 166 ? -0.567 3.52 13.672 1 96.06 166 LEU B C 1
ATOM 3260 O O . LEU B 1 166 ? 0.089 3.186 12.688 1 96.06 166 LEU B O 1
ATOM 3264 N N . ASN B 1 167 ? 0.035 3.895 14.812 1 94 167 ASN B N 1
ATOM 3265 C CA . ASN B 1 167 ? 1.445 3.695 15.133 1 94 167 ASN B CA 1
ATOM 3266 C C . ASN B 1 167 ? 2.352 4.438 14.156 1 94 167 ASN B C 1
ATOM 3268 O O . ASN B 1 167 ? 3.416 3.938 13.781 1 94 167 ASN B O 1
ATOM 3272 N N . THR B 1 168 ? 1.887 5.551 13.609 1 96.25 168 THR B N 1
ATOM 3273 C CA . THR B 1 168 ? 2.734 6.375 12.75 1 96.25 168 THR B CA 1
ATOM 3274 C C . THR B 1 168 ? 3.766 7.133 13.586 1 96.25 168 THR B C 1
ATOM 3276 O O . THR B 1 168 ? 3.504 7.488 14.734 1 96.25 168 THR B O 1
ATOM 3279 N N . LYS B 1 169 ? 4.832 7.449 12.969 1 95.69 169 LYS B N 1
ATOM 3280 C CA . LYS B 1 169 ? 5.91 8.148 13.664 1 95.69 169 LYS B CA 1
ATOM 3281 C C . LYS B 1 169 ? 5.801 9.656 13.469 1 95.69 169 LYS B C 1
ATOM 3283 O O . LYS B 1 169 ? 6.316 10.43 14.281 1 95.69 169 LYS B O 1
ATOM 3288 N N . THR B 1 170 ? 5.152 10.086 12.336 1 94.94 170 THR B N 1
ATOM 3289 C CA . THR B 1 170 ? 4.898 11.5 12.078 1 94.94 170 THR B CA 1
ATOM 3290 C C . THR B 1 170 ? 3.402 11.781 12.039 1 94.94 170 THR B C 1
ATOM 3292 O O . THR B 1 170 ? 2.6 10.875 11.797 1 94.94 170 THR B O 1
ATOM 3295 N N . SER B 1 171 ? 3.094 12.992 12.281 1 94.62 171 SER B N 1
ATOM 3296 C CA . SER B 1 171 ? 1.696 13.406 12.383 1 94.62 171 SER B CA 1
ATOM 3297 C C . SER B 1 171 ? 1.204 14.031 11.086 1 94.62 171 SER B C 1
ATOM 3299 O O . SER B 1 171 ? 0.084 14.539 11.023 1 94.62 171 SER B O 1
ATOM 3301 N N . GLY B 1 172 ? 1.982 14.031 10.047 1 93.81 172 GLY B N 1
ATOM 3302 C CA . GLY B 1 172 ? 1.56 14.578 8.766 1 93.81 172 GLY B CA 1
ATOM 3303 C C . GLY B 1 172 ? 0.281 13.953 8.242 1 93.81 172 GLY B C 1
ATOM 3304 O O . GLY B 1 172 ? 0.078 12.742 8.367 1 93.81 172 GLY B O 1
ATOM 3305 N N . THR B 1 173 ? -0.564 14.773 7.66 1 95.62 173 THR B N 1
ATOM 3306 C CA . THR B 1 173 ? -1.854 14.305 7.164 1 95.62 173 THR B CA 1
ATOM 3307 C C . THR B 1 173 ? -1.668 13.211 6.121 1 95.62 173 THR B C 1
ATOM 3309 O O . THR B 1 173 ? -2.389 12.211 6.125 1 95.62 173 THR B O 1
ATOM 3312 N N . MET B 1 174 ? -0.688 13.375 5.242 1 93.19 174 MET B N 1
ATOM 3313 C CA . MET B 1 174 ? -0.449 12.367 4.219 1 93.19 174 MET B CA 1
ATOM 3314 C C . MET B 1 174 ? 0.06 11.07 4.836 1 93.19 174 MET B C 1
ATOM 3316 O O . MET B 1 174 ? -0.344 9.977 4.426 1 93.19 174 MET B O 1
ATOM 3320 N N . THR B 1 175 ? 1.04 11.203 5.828 1 93.81 175 THR B N 1
ATOM 3321 C CA . THR B 1 175 ? 1.517 10.016 6.531 1 93.81 175 THR B CA 1
ATOM 3322 C C . THR B 1 175 ? 0.348 9.227 7.113 1 93.81 175 THR B C 1
ATOM 3324 O O . THR B 1 175 ? 0.276 8.008 6.957 1 93.81 175 THR B O 1
ATOM 3327 N N . LEU B 1 176 ? -0.522 9.938 7.723 1 96.56 176 LEU B N 1
ATOM 3328 C CA . LEU B 1 176 ? -1.665 9.305 8.367 1 96.56 176 LEU B CA 1
ATOM 3329 C C . LEU B 1 176 ? -2.623 8.727 7.332 1 96.56 176 LEU B C 1
ATOM 3331 O O . LEU B 1 176 ? -3.254 7.695 7.566 1 96.56 176 LEU B O 1
ATOM 3335 N N . THR B 1 177 ? -2.781 9.391 6.215 1 95.44 177 THR B N 1
ATOM 3336 C CA . THR B 1 177 ? -3.617 8.906 5.125 1 95.44 177 THR B CA 1
ATOM 3337 C C . THR B 1 177 ? -3.105 7.566 4.602 1 95.44 177 THR B C 1
ATOM 3339 O O . THR B 1 177 ? -3.865 6.602 4.5 1 95.44 177 THR B O 1
ATOM 3342 N N . VAL B 1 178 ? -1.802 7.5 4.309 1 93.56 178 VAL B N 1
ATOM 3343 C CA . VAL B 1 178 ? -1.169 6.281 3.816 1 93.56 178 VAL B CA 1
ATOM 3344 C C . VAL B 1 178 ? -1.297 5.176 4.863 1 93.56 178 VAL B C 1
ATOM 3346 O O . VAL B 1 178 ? -1.614 4.031 4.531 1 93.56 178 VAL B O 1
ATOM 3349 N N . ALA B 1 179 ? -1.101 5.535 6.098 1 95.12 179 ALA B N 1
ATOM 3350 C CA . ALA B 1 179 ? -1.183 4.562 7.184 1 95.12 179 ALA B CA 1
ATOM 3351 C C . ALA B 1 179 ? -2.598 4.012 7.32 1 95.12 179 ALA B C 1
ATOM 3353 O O . ALA B 1 179 ? -2.783 2.814 7.555 1 95.12 179 ALA B O 1
ATOM 3354 N N . ALA B 1 180 ? -3.543 4.902 7.191 1 96.12 180 ALA B N 1
ATOM 3355 C CA . ALA B 1 180 ? -4.934 4.465 7.312 1 96.12 180 ALA B CA 1
ATOM 3356 C C . ALA B 1 180 ? -5.301 3.488 6.199 1 96.12 180 ALA B C 1
ATOM 3358 O O . ALA B 1 180 ? -5.941 2.465 6.449 1 96.12 180 ALA B O 1
ATOM 3359 N N . ALA B 1 181 ? -4.938 3.814 4.996 1 94.88 181 ALA B N 1
ATOM 3360 C CA . ALA B 1 181 ? -5.227 2.947 3.857 1 94.88 181 ALA B CA 1
ATOM 3361 C C . ALA B 1 181 ? -4.52 1.602 4 1 94.88 181 ALA B C 1
ATOM 3363 O O . ALA B 1 181 ? -5.117 0.552 3.75 1 94.88 181 ALA B O 1
ATOM 3364 N N . ARG B 1 182 ? -3.27 1.626 4.367 1 93.81 182 ARG B N 1
ATOM 3365 C CA . ARG B 1 182 ? -2.502 0.396 4.543 1 93.81 182 ARG B CA 1
ATOM 3366 C C . ARG B 1 182 ? -3.086 -0.456 5.664 1 93.81 182 ARG B C 1
ATOM 3368 O O . ARG B 1 182 ? -3.176 -1.68 5.539 1 93.81 182 ARG B O 1
ATOM 3375 N N . HIS B 1 183 ? -3.379 0.195 6.754 1 95.75 183 HIS B N 1
ATOM 3376 C CA . HIS B 1 183 ? -4.008 -0.508 7.867 1 95.75 183 HIS B CA 1
ATOM 3377 C C . HIS B 1 183 ? -5.316 -1.164 7.434 1 95.75 183 HIS B C 1
ATOM 3379 O O . HIS B 1 183 ? -5.59 -2.311 7.793 1 95.75 183 HIS B O 1
ATOM 3385 N N . ALA B 1 184 ? -6.082 -0.43 6.699 1 96.06 184 ALA B N 1
ATOM 3386 C CA . ALA B 1 184 ? -7.348 -0.958 6.203 1 96.06 184 ALA B CA 1
ATOM 3387 C C . ALA B 1 184 ? -7.125 -2.18 5.316 1 96.06 184 ALA B C 1
ATOM 3389 O O . ALA B 1 184 ? -7.875 -3.156 5.391 1 96.06 184 ALA B O 1
ATOM 3390 N N . ALA B 1 185 ? -6.152 -2.117 4.449 1 94.88 185 ALA B N 1
ATOM 3391 C CA . ALA B 1 185 ? -5.828 -3.258 3.598 1 94.88 185 ALA B CA 1
ATOM 3392 C C . ALA B 1 185 ? -5.488 -4.488 4.434 1 94.88 185 ALA B C 1
ATOM 3394 O O . ALA B 1 185 ? -5.973 -5.59 4.156 1 94.88 185 ALA B O 1
ATOM 3395 N N . ALA B 1 186 ? -4.668 -4.277 5.453 1 94.56 186 ALA B N 1
ATOM 3396 C CA . ALA B 1 186 ? -4.285 -5.379 6.336 1 94.56 186 ALA B CA 1
ATOM 3397 C C . ALA B 1 186 ? -5.5 -5.949 7.062 1 94.56 186 ALA B C 1
ATOM 3399 O O . ALA B 1 186 ? -5.633 -7.168 7.195 1 94.56 186 ALA B O 1
ATOM 3400 N N . GLU B 1 187 ? -6.312 -5.062 7.543 1 96.69 187 GLU B N 1
ATOM 3401 C CA . GLU B 1 187 ? -7.516 -5.508 8.242 1 96.69 187 GLU B CA 1
ATOM 3402 C C . GLU B 1 187 ? -8.453 -6.254 7.301 1 96.69 187 GLU B C 1
ATOM 3404 O O . GLU B 1 187 ? -9.047 -7.266 7.68 1 96.69 187 GLU B O 1
ATOM 3409 N N . ALA B 1 188 ? -8.586 -5.742 6.098 1 96.19 188 ALA B N 1
ATOM 3410 C CA . ALA B 1 188 ? -9.43 -6.402 5.105 1 96.19 188 ALA B CA 1
ATOM 3411 C C . ALA B 1 188 ? -8.93 -7.816 4.812 1 96.19 188 ALA B C 1
ATOM 3413 O O . ALA B 1 188 ? -9.727 -8.734 4.613 1 96.19 188 ALA B O 1
ATOM 3414 N N . GLU B 1 189 ? -7.676 -8.023 4.793 1 95.69 189 GLU B N 1
ATOM 3415 C CA . GLU B 1 189 ? -7.078 -9.312 4.469 1 95.69 189 GLU B CA 1
ATOM 3416 C C . GLU B 1 189 ? -7.344 -10.336 5.566 1 95.69 189 GLU B C 1
ATOM 3418 O O . GLU B 1 189 ? -7.227 -11.547 5.34 1 95.69 189 GLU B O 1
ATOM 3423 N N . LYS B 1 190 ? -7.633 -9.852 6.766 1 96.25 190 LYS B N 1
ATOM 3424 C CA . LYS B 1 190 ? -7.961 -10.758 7.859 1 96.25 190 LYS B CA 1
ATOM 3425 C C . LYS B 1 190 ? -9.367 -11.328 7.695 1 96.25 190 LYS B C 1
ATOM 3427 O O . LYS B 1 190 ? -9.711 -12.336 8.32 1 96.25 190 LYS B O 1
ATOM 3432 N N . LEU B 1 191 ? -10.141 -10.672 6.926 1 96.56 191 LEU B N 1
ATOM 3433 C CA . LEU B 1 191 ? -11.523 -11.109 6.75 1 96.56 191 LEU B CA 1
ATOM 3434 C C . LEU B 1 191 ? -11.586 -12.383 5.914 1 96.56 191 LEU B C 1
ATOM 3436 O O . LEU B 1 191 ? -10.836 -12.539 4.953 1 96.56 191 LEU B O 1
ATOM 3440 N N . CYS B 1 192 ? -12.461 -13.242 6.254 1 96.12 192 CYS B N 1
ATOM 3441 C CA . CYS B 1 192 ? -12.609 -14.547 5.609 1 96.12 192 CYS B CA 1
ATOM 3442 C C . CYS B 1 192 ? -12.93 -14.383 4.129 1 96.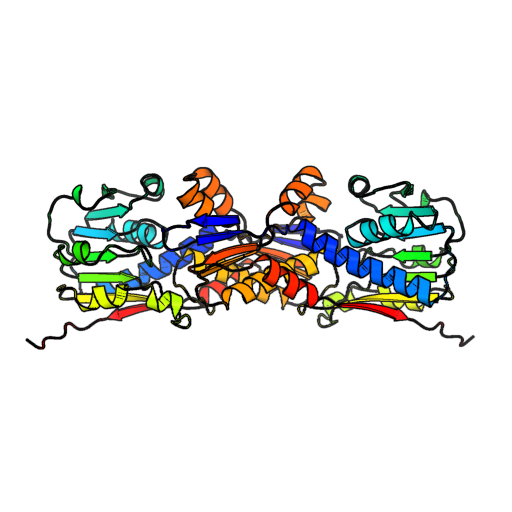12 192 CYS B C 1
ATOM 3444 O O . CYS B 1 192 ? -13.812 -13.617 3.758 1 96.12 192 CYS B O 1
ATOM 3446 N N . GLY B 1 193 ? -12.211 -15.07 3.281 1 95.12 193 GLY B N 1
ATOM 3447 C CA . GLY B 1 193 ? -12.469 -15.078 1.85 1 95.12 193 GLY B CA 1
ATOM 3448 C C . GLY B 1 193 ? -11.648 -14.055 1.089 1 95.12 193 GLY B C 1
ATOM 3449 O O . GLY B 1 193 ? -11.594 -14.086 -0.143 1 95.12 193 GLY B O 1
ATOM 3450 N N . THR B 1 194 ? -11.016 -13.18 1.833 1 95.5 194 THR B N 1
ATOM 3451 C CA . THR B 1 194 ? -10.195 -12.172 1.167 1 95.5 194 THR B CA 1
ATOM 3452 C C . THR B 1 194 ? -8.891 -12.781 0.671 1 95.5 194 THR B C 1
ATOM 3454 O O . THR B 1 194 ? -8.18 -13.438 1.433 1 95.5 194 THR B O 1
ATOM 3457 N N . LEU B 1 195 ? -8.602 -12.562 -0.574 1 94.44 195 LEU B N 1
ATOM 3458 C CA . LEU B 1 195 ? -7.352 -13.07 -1.131 1 94.44 195 LEU B CA 1
ATOM 3459 C C . LEU B 1 195 ? -6.207 -12.094 -0.864 1 94.44 195 LEU B C 1
ATOM 3461 O O . LEU B 1 195 ? -5.172 -12.484 -0.324 1 94.44 195 LEU B O 1
ATOM 3465 N N . TYR B 1 196 ? -6.395 -10.891 -1.249 1 93.31 196 TYR B N 1
ATOM 3466 C CA . TYR B 1 196 ? -5.441 -9.836 -0.938 1 93.31 196 TYR B CA 1
ATOM 3467 C C . TYR B 1 196 ? -6.07 -8.461 -1.127 1 93.31 196 TYR B C 1
ATOM 3469 O O . TYR B 1 196 ? -7.176 -8.344 -1.665 1 93.31 196 TYR B O 1
ATOM 3477 N N . ALA B 1 197 ? -5.438 -7.5 -0.599 1 93.44 197 ALA B N 1
ATOM 3478 C CA . ALA B 1 197 ? -5.906 -6.121 -0.676 1 93.44 197 ALA B CA 1
ATOM 3479 C C . ALA B 1 197 ? -4.77 -5.18 -1.066 1 93.44 197 ALA B C 1
ATOM 3481 O O . ALA B 1 197 ? -3.609 -5.422 -0.729 1 93.44 197 ALA B O 1
ATOM 3482 N N . VAL B 1 198 ? -5.164 -4.145 -1.8 1 92 198 VAL B N 1
ATOM 3483 C CA . VAL B 1 198 ? -4.191 -3.145 -2.225 1 92 198 VAL B CA 1
ATOM 3484 C C . VAL B 1 198 ? -4.695 -1.747 -1.87 1 92 198 VAL B C 1
ATOM 3486 O O . VAL B 1 198 ? -5.844 -1.402 -2.158 1 92 198 VAL B O 1
ATOM 3489 N N . SER B 1 199 ? -3.867 -1.062 -1.215 1 89.25 199 SER B N 1
ATOM 3490 C CA . SER B 1 199 ? -4.164 0.347 -0.979 1 89.25 199 SER B CA 1
ATOM 3491 C C . SER B 1 199 ? -3.459 1.237 -1.997 1 89.25 199 SER B C 1
ATOM 3493 O O . SER B 1 199 ? -2.324 0.962 -2.393 1 89.25 199 SER B O 1
ATOM 3495 N N . ALA B 1 200 ? -4.328 2.137 -2.555 1 65.44 200 ALA B N 1
ATOM 3496 C CA . ALA B 1 200 ? -3.752 3.059 -3.531 1 65.44 200 ALA B CA 1
ATOM 3497 C C . ALA B 1 200 ? -2.777 4.023 -2.863 1 65.44 200 ALA B C 1
ATOM 3499 O O . ALA B 1 200 ? -3.053 4.543 -1.778 1 65.44 200 ALA B O 1
ATOM 3500 N N . ALA B 1 201 ? -1.493 3.734 -2.914 1 63.91 201 ALA B N 1
ATOM 3501 C CA . ALA B 1 201 ? -0.756 4.887 -2.4 1 63.91 201 ALA B CA 1
ATOM 3502 C C . ALA B 1 201 ? 0.376 5.277 -3.346 1 63.91 201 ALA B C 1
ATOM 3504 O O . ALA B 1 201 ? 1.329 4.52 -3.531 1 63.91 201 ALA B O 1
ATOM 3505 N N . ASP B 1 202 ? -0.112 6.035 -4.363 1 69.81 202 ASP B N 1
ATOM 3506 C CA . ASP B 1 202 ? 1.018 6.664 -5.043 1 69.81 202 ASP B CA 1
ATOM 3507 C C . ASP B 1 202 ? 1.769 7.605 -4.102 1 69.81 202 ASP B C 1
ATOM 3509 O O . ASP B 1 202 ? 1.378 7.777 -2.947 1 69.81 202 ASP B O 1
ATOM 3513 N N . PHE B 1 203 ? 3.029 7.898 -4.379 1 78.88 203 PHE B N 1
ATOM 3514 C CA . PHE B 1 203 ? 3.816 8.898 -3.664 1 78.88 203 PHE B CA 1
ATOM 3515 C C . PHE B 1 203 ? 3.459 10.305 -4.133 1 78.88 203 PHE B C 1
ATOM 3517 O O . PHE B 1 203 ? 4.262 10.961 -4.797 1 78.88 203 PHE B O 1
ATOM 3524 N N . PRO B 1 204 ? 2.238 10.781 -3.711 1 81.44 204 PRO B N 1
ATOM 3525 C CA . PRO B 1 204 ? 1.682 12.008 -4.285 1 81.44 204 PRO B CA 1
ATOM 3526 C C . PRO B 1 204 ? 2.5 13.25 -3.934 1 81.44 204 PRO B C 1
ATOM 3528 O O . PRO B 1 204 ? 2.484 14.234 -4.676 1 81.44 204 PRO B O 1
ATOM 3531 N N . GLU B 1 205 ? 3.182 13.211 -2.922 1 85.81 205 GLU B N 1
ATOM 3532 C CA . GLU B 1 205 ? 3.891 14.398 -2.461 1 85.81 205 GLU B CA 1
ATOM 3533 C C . GLU B 1 205 ? 5.016 14.773 -3.42 1 85.81 205 GLU B C 1
ATOM 3535 O O . GLU B 1 205 ? 5.32 15.961 -3.594 1 85.81 205 GLU B O 1
ATOM 3540 N N . ARG B 1 206 ? 5.582 13.75 -3.973 1 84 206 ARG B N 1
ATOM 3541 C CA . ARG B 1 206 ? 6.578 14.07 -4.988 1 84 206 ARG B CA 1
ATOM 3542 C C . ARG B 1 206 ? 5.957 14.852 -6.141 1 84 206 ARG B C 1
ATOM 3544 O O . ARG B 1 206 ? 6.551 15.812 -6.641 1 84 206 ARG B O 1
ATOM 3551 N N . ILE B 1 207 ? 4.812 14.492 -6.535 1 86.56 207 ILE B N 1
ATOM 3552 C CA . ILE B 1 207 ? 4.094 15.133 -7.629 1 86.56 207 ILE B CA 1
ATOM 3553 C C . ILE B 1 207 ? 3.74 16.562 -7.246 1 86.56 207 ILE B C 1
ATOM 3555 O O . ILE B 1 207 ? 3.939 17.5 -8.031 1 86.56 207 ILE B O 1
ATOM 3559 N N . LEU B 1 208 ? 3.389 16.719 -6.055 1 90.12 208 LEU B N 1
ATOM 3560 C CA . LEU B 1 208 ? 2.9 18.016 -5.598 1 90.12 208 LEU B CA 1
ATOM 3561 C C . LEU B 1 208 ? 4.059 18.984 -5.375 1 90.12 208 LEU B C 1
ATOM 3563 O O . LEU B 1 208 ? 4.004 20.125 -5.824 1 90.12 208 LEU B O 1
ATOM 3567 N N . PHE B 1 209 ? 5.094 18.547 -4.793 1 88.25 209 PHE B N 1
ATOM 3568 C CA . PHE B 1 209 ? 6.094 19.484 -4.297 1 88.25 209 PHE B CA 1
ATOM 3569 C C . PHE B 1 209 ? 7.312 19.516 -5.207 1 88.25 209 PHE B C 1
ATOM 3571 O O . PHE B 1 209 ? 8.016 20.516 -5.293 1 88.25 209 PHE B O 1
ATOM 3578 N N . LYS B 1 210 ? 7.617 18.422 -5.855 1 85.81 210 LYS B N 1
ATOM 3579 C CA . LYS B 1 210 ? 8.766 18.391 -6.754 1 85.81 210 LYS B CA 1
ATOM 3580 C C . LYS B 1 210 ? 8.352 18.734 -8.188 1 85.81 210 LYS B C 1
ATOM 3582 O O . LYS B 1 210 ? 8.938 19.625 -8.805 1 85.81 210 LYS B O 1
ATOM 3587 N N . GLU B 1 211 ? 7.359 18.078 -8.617 1 86.56 211 GLU B N 1
ATOM 3588 C CA . GLU B 1 211 ? 6.906 18.312 -9.984 1 86.56 211 GLU B CA 1
ATOM 3589 C C . GLU B 1 211 ? 5.977 19.516 -10.062 1 86.56 211 GLU B C 1
ATOM 3591 O O . GLU B 1 211 ? 5.766 20.078 -11.141 1 86.56 211 GLU B O 1
ATOM 3596 N N . ARG B 1 212 ? 5.41 19.906 -9.008 1 91.56 212 ARG B N 1
ATOM 3597 C CA . ARG B 1 212 ? 4.488 21.031 -8.891 1 91.56 212 ARG B CA 1
ATOM 3598 C C . ARG B 1 212 ? 3.334 20.891 -9.875 1 91.56 212 ARG B C 1
ATOM 3600 O O . ARG B 1 212 ? 2.975 21.859 -10.555 1 91.56 212 ARG B O 1
ATOM 3607 N N . ASP B 1 213 ? 2.873 19.75 -10.047 1 92.12 213 ASP B N 1
ATOM 3608 C CA . ASP B 1 213 ? 1.776 19.438 -10.953 1 92.12 213 ASP B CA 1
ATOM 3609 C C . ASP B 1 213 ? 0.492 19.141 -10.188 1 92.12 213 ASP B C 1
ATOM 3611 O O . ASP B 1 213 ? 0.193 17.984 -9.883 1 92.12 213 ASP B O 1
ATOM 3615 N N . MET B 1 214 ? -0.3 20.141 -10.062 1 93.12 214 MET B N 1
ATOM 3616 C CA . MET B 1 214 ? -1.515 20.062 -9.25 1 93.12 214 MET B CA 1
ATOM 3617 C C . MET B 1 214 ? -2.531 19.125 -9.898 1 93.12 214 MET B C 1
ATOM 3619 O O . MET B 1 214 ? -3.215 18.375 -9.203 1 93.12 214 MET B O 1
ATOM 3623 N N . LEU B 1 215 ? -2.59 19.172 -11.148 1 93.88 215 LEU B N 1
ATOM 3624 C CA . LEU B 1 215 ? -3.559 18.344 -11.852 1 93.88 215 LEU B CA 1
ATOM 3625 C C . LEU B 1 215 ? -3.246 16.859 -11.672 1 93.88 215 LEU B C 1
ATOM 3627 O O . LEU B 1 215 ? -4.141 16.062 -11.391 1 93.88 215 LEU B O 1
ATOM 3631 N N . GLN B 1 216 ? -2.041 16.484 -11.898 1 91.56 216 GLN B N 1
ATOM 3632 C CA . GLN B 1 216 ? -1.632 15.102 -11.711 1 91.56 216 GLN B CA 1
ATOM 3633 C C . GLN B 1 216 ? -1.797 14.672 -10.25 1 91.56 216 GLN B C 1
ATOM 3635 O O . GLN B 1 216 ? -2.172 13.531 -9.969 1 91.56 216 GLN B O 1
ATOM 3640 N N . PHE B 1 217 ? -1.488 15.57 -9.375 1 92.5 217 PHE B N 1
ATOM 3641 C CA . PHE B 1 217 ? -1.681 15.297 -7.961 1 92.5 217 PHE B CA 1
ATOM 3642 C C . PHE B 1 217 ? -3.141 14.977 -7.664 1 92.5 217 PHE B C 1
ATOM 3644 O O . PHE B 1 217 ? -3.441 13.977 -7.016 1 92.5 217 PHE B O 1
ATOM 3651 N N . GLN B 1 218 ? -3.977 15.758 -8.18 1 93.25 218 GLN B N 1
ATOM 3652 C CA . GLN B 1 218 ? -5.406 15.555 -7.969 1 93.25 218 GLN B CA 1
ATOM 3653 C C . GLN B 1 218 ? -5.871 14.242 -8.586 1 93.25 218 GLN B C 1
ATOM 3655 O O . GLN B 1 218 ? -6.699 13.539 -8.008 1 93.25 218 GLN B O 1
ATOM 3660 N N . ALA B 1 219 ? -5.379 13.93 -9.672 1 91.25 219 ALA B N 1
ATOM 3661 C CA . ALA B 1 219 ? -5.73 12.68 -10.344 1 91.25 219 ALA B CA 1
ATOM 3662 C C . ALA B 1 219 ? -5.328 11.477 -9.5 1 91.25 219 ALA B C 1
ATOM 3664 O O . ALA B 1 219 ? -6.105 10.531 -9.352 1 91.25 219 ALA B O 1
ATOM 3665 N N . VAL B 1 220 ? -4.164 11.531 -8.953 1 89.25 220 VAL B N 1
ATOM 3666 C CA . VAL B 1 220 ? -3.648 10.438 -8.133 1 89.25 220 VAL B CA 1
ATOM 3667 C C . VAL B 1 220 ? -4.465 10.328 -6.848 1 89.25 220 VAL B C 1
ATOM 3669 O O . VAL B 1 220 ? -4.852 9.227 -6.441 1 89.25 220 VAL B O 1
ATOM 3672 N N . MET B 1 221 ? -4.805 11.43 -6.309 1 92.75 221 MET B N 1
ATOM 3673 C CA . MET B 1 221 ? -5.52 11.461 -5.039 1 92.75 221 MET B CA 1
ATOM 3674 C C . MET B 1 221 ? -6.98 11.07 -5.227 1 92.75 221 MET B C 1
ATOM 3676 O O . MET B 1 221 ? -7.676 10.766 -4.254 1 92.75 221 MET B O 1
ATOM 3680 N N . SER B 1 222 ? -7.438 11.078 -6.434 1 93.06 222 SER B N 1
ATOM 3681 C CA . SER B 1 222 ? -8.844 10.781 -6.715 1 93.06 222 SER B CA 1
ATOM 3682 C C . SER B 1 222 ? -9.055 9.297 -6.953 1 93.06 222 SER B C 1
ATOM 3684 O O . SER B 1 222 ? -10.18 8.859 -7.211 1 93.06 222 SER B O 1
ATOM 3686 N N . GLN B 1 223 ? -8.086 8.508 -6.863 1 89.62 223 GLN B N 1
ATOM 3687 C CA . GLN B 1 223 ? -8.219 7.062 -7.004 1 89.62 223 GLN B CA 1
ATOM 3688 C C . GLN B 1 223 ? -8.836 6.441 -5.754 1 89.62 223 GLN B C 1
ATOM 3690 O O . GLN B 1 223 ? -8.688 6.977 -4.652 1 89.62 223 GLN B O 1
ATOM 3695 N N . PRO B 1 224 ? -9.531 5.281 -5.957 1 92.44 224 PRO B N 1
ATOM 3696 C CA . PRO B 1 224 ? -10.039 4.582 -4.77 1 92.44 224 PRO B CA 1
ATOM 3697 C C . PRO B 1 224 ? -8.93 4.246 -3.77 1 92.44 224 PRO B C 1
ATOM 3699 O O . PRO B 1 224 ? -7.832 3.865 -4.168 1 92.44 224 PRO B O 1
ATOM 3702 N N . ALA B 1 225 ? -9.203 4.379 -2.504 1 93.88 225 ALA B N 1
ATOM 3703 C CA . ALA B 1 225 ? -8.188 4.23 -1.465 1 93.88 225 ALA B CA 1
ATOM 3704 C C . ALA B 1 225 ? -7.84 2.764 -1.238 1 93.88 225 ALA B C 1
ATOM 3706 O O . ALA B 1 225 ? -6.777 2.447 -0.704 1 93.88 225 ALA B O 1
ATOM 3707 N N . LEU B 1 226 ? -8.797 1.874 -1.651 1 94.06 226 LEU B N 1
ATOM 3708 C CA . LEU B 1 226 ? -8.625 0.462 -1.323 1 94.06 226 LEU B CA 1
ATOM 3709 C C . LEU B 1 226 ? -9.305 -0.423 -2.365 1 94.06 226 LEU B C 1
ATOM 3711 O O . LEU B 1 226 ? -10.414 -0.128 -2.807 1 94.06 226 LEU B O 1
ATOM 3715 N N . ARG B 1 227 ? -8.68 -1.424 -2.791 1 92.94 227 ARG B N 1
ATOM 3716 C CA . ARG B 1 227 ? -9.227 -2.48 -3.641 1 92.94 227 ARG B CA 1
ATOM 3717 C C . ARG B 1 227 ? -8.93 -3.857 -3.057 1 92.94 227 ARG B C 1
ATOM 3719 O O . ARG B 1 227 ? -7.836 -4.098 -2.541 1 92.94 227 ARG B O 1
ATOM 3726 N N . ILE B 1 228 ? -9.891 -4.727 -3.156 1 93.31 228 ILE B N 1
ATOM 3727 C CA . ILE B 1 228 ? -9.773 -6.035 -2.52 1 93.31 228 ILE B CA 1
ATOM 3728 C C . ILE B 1 228 ? -10.188 -7.125 -3.502 1 93.31 228 ILE B C 1
ATOM 3730 O O . ILE B 1 228 ? -11.172 -6.973 -4.234 1 93.31 228 ILE B O 1
ATOM 3734 N N . SER B 1 229 ? -9.43 -8.133 -3.621 1 92.94 229 SER B N 1
ATOM 3735 C CA . SER B 1 229 ? -9.828 -9.391 -4.258 1 92.94 229 SER B CA 1
ATOM 3736 C C . SER B 1 229 ? -10.375 -10.375 -3.238 1 92.94 229 SER B C 1
ATOM 3738 O O . SER B 1 229 ? -9.711 -10.703 -2.256 1 92.94 229 SER B O 1
ATOM 3740 N N . SER B 1 230 ? -11.586 -10.828 -3.459 1 94.19 230 SER B N 1
ATOM 3741 C CA . SER B 1 230 ? -12.234 -11.609 -2.408 1 94.19 230 SER B CA 1
ATOM 3742 C C . SER B 1 230 ? -13.219 -12.617 -2.996 1 94.19 230 SER B C 1
ATOM 3744 O O . SER B 1 230 ? -13.672 -12.461 -4.129 1 94.19 230 SER B O 1
ATOM 3746 N N . LEU B 1 231 ? -13.461 -13.68 -2.23 1 94.25 231 LEU B N 1
ATOM 3747 C CA . LEU B 1 231 ? -14.492 -14.656 -2.559 1 94.25 231 LEU B CA 1
ATOM 3748 C C . LEU B 1 231 ? -15.852 -14.211 -2.023 1 94.25 231 LEU B C 1
ATOM 3750 O O . LEU B 1 231 ? -16.891 -14.758 -2.418 1 94.25 231 LEU B O 1
ATOM 3754 N N . LYS B 1 232 ? -15.781 -13.25 -1.135 1 93.88 232 LYS B N 1
ATOM 3755 C CA . LYS B 1 232 ? -16.984 -12.742 -0.489 1 93.88 232 LYS B CA 1
ATOM 3756 C C . LYS B 1 232 ? -17.062 -11.227 -0.579 1 93.88 232 LYS B C 1
ATOM 3758 O O . LYS B 1 232 ? -16.031 -10.555 -0.729 1 93.88 232 LYS B O 1
ATOM 3763 N N . GLU B 1 233 ? -18.312 -10.797 -0.491 1 93.44 233 GLU B N 1
ATOM 3764 C CA . GLU B 1 233 ? -18.484 -9.352 -0.429 1 93.44 233 GLU B CA 1
ATOM 3765 C C . GLU B 1 233 ? -18.016 -8.789 0.908 1 93.44 233 GLU B C 1
ATOM 3767 O O . GLU B 1 233 ? -18.234 -9.398 1.957 1 93.44 233 GLU B O 1
ATOM 3772 N N . ILE B 1 234 ? -17.328 -7.652 0.808 1 94.25 234 ILE B N 1
ATOM 3773 C CA . ILE B 1 234 ? -16.797 -6.961 1.979 1 94.25 234 ILE B CA 1
ATOM 3774 C C . ILE B 1 234 ? -17.156 -5.477 1.904 1 94.25 234 ILE B C 1
ATOM 3776 O O . ILE B 1 234 ? -17.094 -4.871 0.832 1 94.25 234 ILE B O 1
ATOM 3780 N N . ASP B 1 235 ? -17.641 -4.887 2.98 1 96.38 235 ASP B N 1
ATOM 3781 C CA . ASP B 1 235 ? -17.828 -3.441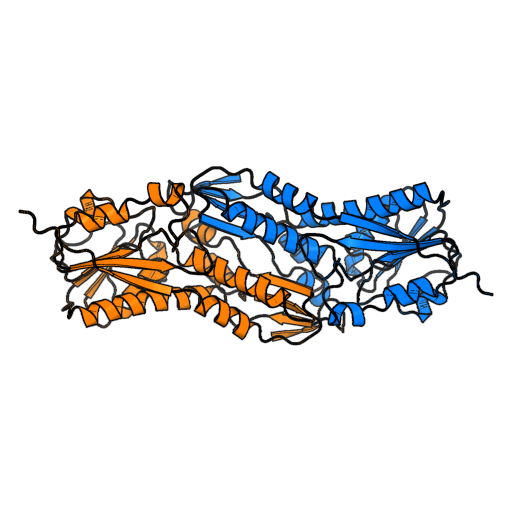 3.057 1 96.38 235 ASP B CA 1
ATOM 3782 C C . ASP B 1 235 ? -16.484 -2.732 3.248 1 96.38 235 ASP B C 1
ATOM 3784 O O . ASP B 1 235 ? -16.125 -2.375 4.371 1 96.38 235 ASP B O 1
ATOM 3788 N N . VAL B 1 236 ? -15.891 -2.447 2.15 1 95.31 236 VAL B N 1
ATOM 3789 C CA . VAL B 1 236 ? -14.523 -1.929 2.135 1 95.31 236 VAL B CA 1
ATOM 3790 C C . VAL B 1 236 ? -14.5 -0.525 2.736 1 95.31 236 VAL B C 1
ATOM 3792 O O . VAL B 1 236 ? -13.531 -0.148 3.404 1 95.31 236 VAL B O 1
ATOM 3795 N N . ASP B 1 237 ? -15.555 0.282 2.543 1 97.69 237 ASP B N 1
ATOM 3796 C CA . ASP B 1 237 ? -15.609 1.626 3.109 1 97.69 237 ASP B CA 1
ATOM 3797 C C . ASP B 1 237 ? -15.695 1.577 4.633 1 97.69 237 ASP B C 1
ATOM 3799 O O . ASP B 1 237 ? -15.117 2.422 5.32 1 97.69 237 ASP B O 1
ATOM 3803 N N . ALA B 1 238 ? -16.391 0.614 5.125 1 98.06 238 ALA B N 1
ATOM 3804 C CA . ALA B 1 238 ? -16.469 0.458 6.574 1 98.06 238 ALA B CA 1
ATOM 3805 C C . ALA B 1 238 ? -15.094 0.157 7.172 1 98.06 238 ALA B C 1
ATOM 3807 O O . ALA B 1 238 ? -14.75 0.652 8.25 1 98.06 238 ALA B O 1
ATOM 3808 N N . VAL B 1 239 ? -14.312 -0.678 6.5 1 97.75 239 VAL B N 1
ATOM 3809 C CA . VAL B 1 239 ? -12.969 -1.015 6.969 1 97.75 239 VAL B CA 1
ATOM 3810 C C . VAL B 1 239 ? -12.102 0.24 6.988 1 97.75 239 VAL B C 1
ATOM 3812 O O . VAL B 1 239 ? -11.344 0.465 7.938 1 97.75 239 VAL B O 1
ATOM 3815 N N . LEU B 1 240 ? -12.188 1.065 5.953 1 97.75 240 LEU B N 1
ATOM 3816 C CA . LEU B 1 240 ? -11.438 2.312 5.879 1 97.75 240 LEU B CA 1
ATOM 3817 C C . LEU B 1 240 ? -11.836 3.26 7.004 1 97.75 240 LEU B C 1
ATOM 3819 O O . LEU B 1 240 ? -10.977 3.861 7.648 1 97.75 240 LEU B O 1
ATOM 3823 N N . ARG B 1 241 ? -13.133 3.359 7.254 1 98.31 241 ARG B N 1
ATOM 3824 C CA . ARG B 1 241 ? -13.633 4.25 8.297 1 98.31 241 ARG B CA 1
ATOM 3825 C C . ARG B 1 241 ? -13.164 3.795 9.68 1 98.31 241 ARG B C 1
ATOM 3827 O O . ARG B 1 241 ? -12.883 4.621 10.547 1 98.31 241 ARG B O 1
ATOM 3834 N N . GLU B 1 242 ? -13.125 2.518 9.852 1 98.38 242 GLU B N 1
ATOM 3835 C CA . GLU B 1 242 ? -12.602 1.997 11.117 1 98.38 242 GLU B CA 1
ATOM 3836 C C . GLU B 1 242 ? -11.141 2.389 11.312 1 98.38 242 GLU B C 1
ATOM 3838 O O . GLU B 1 242 ? -10.734 2.756 12.414 1 98.38 242 GLU B O 1
ATOM 3843 N N . SER B 1 243 ? -10.398 2.293 10.266 1 97.94 243 SER B N 1
ATOM 3844 C CA . SER B 1 243 ? -9 2.707 10.344 1 97.94 243 SER B CA 1
ATOM 3845 C C . SER B 1 243 ? -8.883 4.191 10.672 1 97.94 243 SER B C 1
ATOM 3847 O O . SER B 1 243 ? -8.055 4.586 11.5 1 97.94 243 SER B O 1
ATOM 3849 N N . LEU B 1 244 ? -9.688 5.004 10.047 1 98.44 244 LEU B N 1
ATOM 3850 C CA . LEU B 1 244 ? -9.68 6.445 10.273 1 98.44 244 LEU B CA 1
ATOM 3851 C C . LEU B 1 244 ? -10.055 6.77 11.719 1 98.44 244 LEU B C 1
ATOM 3853 O O . LEU B 1 244 ? -9.555 7.742 12.289 1 98.44 244 LEU B O 1
ATOM 3857 N N . SER B 1 245 ? -10.922 5.957 12.281 1 98.44 245 SER B N 1
ATOM 3858 C CA . SER B 1 245 ? -11.414 6.207 13.633 1 98.44 245 SER B CA 1
ATOM 3859 C C . SER B 1 245 ? -10.305 6.039 14.664 1 98.44 245 SER B C 1
ATOM 3861 O O . SER B 1 245 ? -10.43 6.508 15.805 1 98.44 245 SER B O 1
ATOM 3863 N N . LEU B 1 246 ? -9.195 5.414 14.305 1 98.5 246 LEU B N 1
ATOM 3864 C CA . LEU B 1 246 ? -8.094 5.168 15.227 1 98.5 246 LEU B CA 1
ATOM 3865 C C . LEU B 1 246 ? -7.199 6.398 15.344 1 98.5 246 LEU B C 1
ATOM 3867 O O . LEU B 1 246 ? -6.324 6.457 16.219 1 98.5 246 LEU B O 1
ATOM 3871 N N . ILE B 1 247 ? -7.379 7.379 14.5 1 98.44 247 ILE B N 1
ATOM 3872 C CA . ILE B 1 247 ? -6.598 8.609 14.516 1 98.44 247 ILE B CA 1
ATOM 3873 C C . ILE B 1 247 ? -7.188 9.586 15.539 1 98.44 247 ILE B C 1
ATOM 3875 O O . ILE B 1 247 ? -8.398 9.836 15.531 1 98.44 247 ILE B O 1
ATOM 3879 N N . ARG B 1 248 ? -6.328 10.078 16.391 1 98.19 248 ARG B N 1
ATOM 3880 C CA . ARG B 1 248 ? -6.73 10.984 17.469 1 98.19 248 ARG B CA 1
ATOM 3881 C C . ARG B 1 248 ? -5.957 12.297 17.391 1 98.19 248 ARG B C 1
ATOM 3883 O O . ARG B 1 248 ? -4.758 12.297 17.109 1 98.19 248 ARG B O 1
ATOM 3890 N N . THR B 1 249 ? -6.645 13.375 17.609 1 98.38 249 THR B N 1
ATOM 3891 C CA . THR B 1 249 ? -6.051 14.711 17.625 1 98.38 249 THR B CA 1
ATOM 3892 C C . THR B 1 249 ? -6.379 15.438 18.922 1 98.38 249 THR B C 1
ATOM 3894 O O . THR B 1 249 ? -7.473 15.281 19.469 1 98.38 249 THR B O 1
ATOM 3897 N N . GLU B 1 250 ? -5.445 16.172 19.406 1 98 250 GLU B N 1
ATOM 3898 C CA . GLU B 1 250 ? -5.664 16.969 20.609 1 98 250 GLU B CA 1
ATOM 3899 C C . GLU B 1 250 ? -4.758 18.188 20.625 1 98 250 GLU B C 1
ATOM 3901 O O . GLU B 1 250 ? -3.762 18.25 19.906 1 98 250 GLU B O 1
ATOM 3906 N N . ILE B 1 251 ? -5.16 19.188 21.344 1 97.81 251 ILE B N 1
ATOM 3907 C CA . ILE B 1 251 ? -4.297 20.328 21.641 1 97.81 251 ILE B CA 1
ATOM 3908 C C . ILE B 1 251 ? -3.783 20.234 23.062 1 97.81 251 ILE B C 1
ATOM 3910 O O . ILE B 1 251 ? -4.57 20.156 24.016 1 97.81 251 ILE B O 1
ATOM 3914 N N . ILE B 1 252 ? -2.49 20.188 23.203 1 95.56 252 ILE B N 1
ATOM 3915 C CA . ILE B 1 252 ? -1.85 20.266 24.516 1 95.56 252 ILE B CA 1
ATOM 3916 C C . ILE B 1 252 ? -1.498 21.703 24.828 1 95.56 252 ILE B C 1
ATOM 3918 O O . ILE B 1 252 ? -0.679 22.328 24.141 1 95.56 252 ILE B O 1
ATOM 3922 N N . GLU B 1 253 ? -2.062 22.219 25.906 1 95.25 253 GLU B N 1
ATOM 3923 C CA . GLU B 1 253 ? -1.777 23.578 26.297 1 95.25 253 GLU B CA 1
ATOM 3924 C C . GLU B 1 253 ? -0.392 23.703 26.938 1 95.25 253 GLU B C 1
ATOM 3926 O O . GLU B 1 253 ? 0.025 22.828 27.688 1 95.25 253 GLU B O 1
ATOM 3931 N N . VAL B 1 254 ? 0.286 24.703 26.469 1 90.12 254 VAL B N 1
ATOM 3932 C CA . VAL B 1 254 ? 1.617 24.969 27 1 90.12 254 VAL B CA 1
ATOM 3933 C C . VAL B 1 254 ? 1.584 26.219 27.875 1 90.12 254 VAL B C 1
ATOM 3935 O O . VAL B 1 254 ? 1.145 27.281 27.438 1 90.12 254 VAL B O 1
ATOM 3938 N N . GLU B 1 255 ? 1.919 26.078 29.188 1 76.81 255 GLU B N 1
ATOM 3939 C CA . GLU B 1 255 ? 1.87 27.188 30.141 1 76.81 255 GLU B CA 1
ATOM 3940 C C . GLU B 1 255 ? 3.084 28.094 30 1 76.81 255 GLU B C 1
ATOM 3942 O O . GLU B 1 255 ? 4.168 27.641 29.625 1 76.81 255 GLU B O 1
ATOM 3947 N N . THR B 1 256 ? 2.836 29.438 30.016 1 65 256 THR B N 1
ATOM 3948 C CA . THR B 1 256 ? 3.908 30.422 30.047 1 65 256 THR B CA 1
ATOM 3949 C C . THR B 1 256 ? 4.699 30.312 31.344 1 65 256 THR B C 1
ATOM 3951 O O . THR B 1 256 ? 4.125 30.109 32.406 1 65 256 THR B O 1
ATOM 3954 N N . ASP B 1 257 ? 5.906 29.812 31.406 1 53.12 257 ASP B N 1
ATOM 3955 C CA . ASP B 1 257 ? 6.668 29.938 32.625 1 53.12 257 ASP B CA 1
ATOM 3956 C C . ASP B 1 257 ? 6.641 31.375 33.156 1 53.12 257 ASP B C 1
ATOM 3958 O O . ASP B 1 257 ? 7.043 32.312 32.469 1 53.12 257 ASP B O 1
ATOM 3962 N N . ASP B 1 258 ? 5.707 31.906 33.938 1 42.88 258 ASP B N 1
ATOM 3963 C CA . ASP B 1 258 ? 5.809 33.125 34.688 1 42.88 258 ASP B CA 1
ATOM 3964 C C . ASP B 1 258 ? 7.18 33.25 35.375 1 42.88 258 ASP B C 1
ATOM 3966 O O . ASP B 1 258 ? 7.359 34.062 36.281 1 42.88 258 ASP B O 1
ATOM 3970 N N . ARG B 1 259 ? 8.109 32.5 35.531 1 38.78 259 ARG B N 1
ATOM 3971 C CA . ARG B 1 259 ? 9.234 32.844 36.406 1 38.78 259 ARG B CA 1
ATOM 3972 C C . ARG B 1 259 ? 9.945 34.094 35.906 1 38.78 259 ARG B C 1
ATOM 3974 O O . ARG B 1 259 ? 10.836 34 35.031 1 38.78 259 ARG B O 1
ATOM 3981 N N . CYS B 1 260 ? 9.266 35.25 35.562 1 28.92 260 CYS B N 1
ATOM 3982 C CA . CYS B 1 260 ? 10.062 36.438 35.938 1 28.92 260 CYS B CA 1
ATOM 3983 C C . CYS B 1 260 ? 10.07 36.625 37.438 1 28.92 260 CYS B C 1
ATOM 3985 O O . CYS B 1 260 ? 9.07 36.375 38.125 1 28.92 260 CYS B O 1
#

Solvent-accessible surface area (backbone atoms only — not comparable to full-atom values): 26874 Å² total; per-residue (Å²): 90,76,42,71,41,88,34,90,66,28,29,33,40,38,26,80,50,20,41,46,54,49,31,48,52,53,14,43,49,48,30,51,41,52,52,51,49,39,58,73,67,66,63,73,62,51,33,34,38,32,34,27,51,57,66,51,30,32,38,36,49,50,64,41,43,80,63,26,49,34,36,37,33,30,79,56,70,76,52,58,75,64,62,62,79,83,59,47,78,40,56,45,74,88,78,50,79,92,67,77,25,35,31,37,37,39,57,43,38,77,68,37,81,54,62,69,62,60,63,71,54,54,36,52,23,38,35,38,39,40,43,43,26,66,64,76,34,65,51,52,48,67,61,43,59,56,66,60,46,60,66,70,41,86,36,75,38,34,30,38,38,38,32,41,41,86,85,36,43,32,34,44,54,64,47,48,32,51,44,25,32,47,50,18,24,56,54,52,40,69,41,76,27,31,52,38,51,34,26,52,32,74,74,52,61,52,35,44,64,70,64,60,34,62,66,62,29,50,57,62,31,62,36,45,22,35,37,33,38,16,60,48,93,71,67,54,51,58,43,40,51,54,37,53,66,53,51,46,64,45,69,47,75,49,76,69,81,69,85,119,88,77,44,72,41,89,34,90,68,29,31,32,39,37,28,82,52,21,42,46,53,48,31,48,50,52,15,43,50,50,32,50,42,53,51,52,48,38,59,74,67,65,63,73,63,54,33,34,39,32,35,27,51,57,65,51,30,33,39,36,50,50,64,40,43,80,62,26,48,33,36,38,34,30,80,57,70,76,51,57,75,62,63,62,80,83,59,48,78,39,57,44,75,88,77,51,78,90,66,77,24,34,32,36,37,39,56,42,38,76,68,34,82,53,61,70,63,60,64,70,53,55,37,53,23,37,36,38,39,39,43,43,26,68,65,75,32,65,52,51,50,66,61,42,59,54,66,60,45,60,66,69,41,86,39,76,37,36,31,37,36,37,31,40,41,84,84,38,45,32,34,45,54,66,47,46,32,52,44,25,32,48,50,20,25,55,55,51,42,70,40,76,26,31,50,38,49,33,26,54,33,76,74,50,60,53,35,44,62,70,64,59,33,62,66,62,28,49,55,62,32,62,37,45,22,36,38,34,37,18,61,50,93,71,69,54,52,58,44,40,50,55,38,52,66,51,51,45,63,45,68,47,75,50,78,70,82,68,86,119